Protein AF-A0A661NLD9-F1 (afdb_monomer_lite)

pLDDT: mean 73.12, std 19.16, range [24.88, 98.06]

Foldseek 3Di:
DDDDDDDDDDDDDDDDDDDDDDDDDDDDDDDDDDDDDDDDDDDDYDDDDDDDDDPDDPDPAQQQCPLPDHPVQFLDSNDSVGGGCVQQVCRLPAGPVQFLDSNDSVQGGCVQQVCSQPAGPVQFQCSVDNVRDQAQPHQAPQPDQDPNNNPPAHRLSDPSNCPPPVNPDDPQDWDDDDQQDQCVVLLADLPFWLFKFALQDRFRDDPQFGAKTAGSSPNRQIWGDPDRQATWGWDDDPRATWTFLQRHKTKDQAPSPQDLQAKKKKKFWFFWPDQFDKKFQKKFAAPPDPALLIWGKMRQDDPGGARWIWTGQGQWIWTFDHDDHRDIKIKMKIAHGDDWPAFSQNRIWMDILQATTDTDGDPPGDDPRTRDRSPRRGMMMGGDNGSGTTRMMIMGSHGDDVVSVLSVSVSCCVPPNDDHQQFDQWDAPPPDQDDDPPAQKDWARHRQFIKIKGKDDFPWDWDDDDSDPDDDAEDDPFDWDKTKTFFQFLVGKMKMKIAQCGHQQRWFAWKKWKKADQFPEDPAALRHKKKFKWFDDPNHTFFKAKDFDAWPDGDDSGMNAPTYGGPDSHYRRRMIMITGRDIGRMMMMMIGGHPSYDGRSTMDMMIMGMIGGDSVGNHD

Sequence (620 aa):
MHASLSFLFATLLSTLLLASQPGCGSSSSEPTDSGASTDSGASTDGDTPVDSGTPTDSGTDDDMDDDGVPAAMDCDDTDPAVGSNADDADCDGVPTAMDCDDADAAVGSNADDADCDGVPTAMDCDDDNPTRRGVGECPEACADTLDNDGDGATDCDDSDCTDHPACVLPSCVAPTPAPLPSATSFGLPTGGIALWLLGDRGLGLLGDDVCWWEDQSGAGNHVSQDAVSNRPIVGTKDGFDVVDASSGRLFREDALGISPDSGRTFVIVSALTSMTDRGGAIFQHRVGDSGANGLGFDHNTFDTRGERFGVYATWTDYDTDVRTTPARTIHVLRYMAYETDLDSRDAMSYRIDGAETAFFTTPGGLDPNILGRVDGINRTFVGNRAAGYLFEVIAYDRRLDDAEVLQVEGALRSRYGGVAATCPTVLDWFGYADYEAGELSDRIPVNGGSVNFSFGGATGALSGMDDTSTLVAGRSATQSLQVTVDFASNTDQINAEFDLSALPGGAVDDLTFDIFDVDVHTDGVSWQDALAVRGYLGTTLVEPSLTTTAYQTAPSPTSVQGATGDAGDATEDGTVVVTFSGRVDRVEVDYFEGAMSIADPGQHSIAIGDLTFNPAACTP

Secondary structure (DSSP, 8-state):
----------------------------------------------------------SSSS-SSSSS--TTSBS-TT-TTS-BTTTSSSSSSS-TTTBS-TT-TTS-BTTTSTTSSSS-TTT-S-TT-TTS-SSS-S---TTSSS-SS-SS--GGGSGGGTTSTTTSPPP-PPPSPPPPPPTTTTT---TTEEEEEETTSSEEEETTEEEEE--SSSS---EE---GGG--EEEEETTEEEEE-SS--EEESSSTT--TTS-EEEEEEEE-S-SSS-B-SEEEE-TT-SS--EEEEEES-TT--SSEEEEEESS-EEEEEEP-----EEEEEEE----TT--TTTTEEEEETTEE---B--TT----SSPPP-TT--EEEE--TT--EEEEEEEESSPPPHHHHHHHHHHHHHHH--S--PPPSEE-GGG-----TT-SEEEEEETTEEEEEEEE--SSEE-PPPSS----SS--SS-EEEEEEEESSTT-EEEEEEE-TTSTTSSBSS-EEEEE-----SS--S--EEEEEEEEETTEEE--EEEESS-SSPPBTTB-TT------TTSSTT-EEEE-SS-BSEEEEEEEE-TTS-SS-EEEEEEEE-EE--GGGG--

Structure (mmCIF, N/CA/C/O backbone):
data_AF-A0A661NLD9-F1
#
_entry.id   AF-A0A661NLD9-F1
#
loop_
_atom_site.group_PDB
_atom_site.id
_atom_site.type_symbol
_atom_site.label_atom_id
_atom_site.label_alt_id
_atom_site.label_comp_id
_atom_site.label_asym_id
_atom_site.label_entity_id
_atom_site.label_seq_id
_atom_site.pdbx_PDB_ins_code
_atom_site.Cartn_x
_atom_site.Cartn_y
_atom_site.Cartn_z
_atom_site.occupancy
_atom_site.B_iso_or_equiv
_atom_site.auth_seq_id
_atom_site.auth_comp_id
_atom_site.auth_asym_id
_atom_site.auth_atom_id
_atom_site.pdbx_PDB_model_num
ATOM 1 N N . MET A 1 1 ? 10.543 48.131 28.035 1.00 31.48 1 MET A N 1
ATOM 2 C CA . MET A 1 1 ? 11.842 48.235 28.733 1.00 31.48 1 MET A CA 1
ATOM 3 C C . MET A 1 1 ? 12.549 46.906 28.552 1.00 31.48 1 MET A C 1
ATOM 5 O O . MET A 1 1 ? 11.934 45.931 28.936 1.00 31.48 1 MET A O 1
ATOM 9 N N . HIS A 1 2 ? 13.739 46.926 27.927 1.00 31.11 2 HIS A N 1
ATOM 10 C CA . HIS A 1 2 ? 14.817 45.910 27.855 1.00 31.11 2 HIS A CA 1
ATOM 11 C C . HIS A 1 2 ? 14.465 44.407 27.711 1.00 31.11 2 HIS A C 1
ATOM 13 O O . HIS A 1 2 ? 13.637 43.902 28.444 1.00 31.11 2 HIS A O 1
ATOM 19 N N . ALA A 1 3 ? 15.148 43.560 26.937 1.00 35.41 3 ALA A N 1
ATOM 20 C CA . ALA A 1 3 ? 16.177 43.645 25.896 1.00 35.41 3 ALA A CA 1
ATOM 21 C C . ALA A 1 3 ? 16.510 42.188 25.473 1.00 35.41 3 ALA A C 1
ATOM 23 O O . ALA A 1 3 ? 16.587 41.344 26.358 1.00 35.41 3 ALA A O 1
ATOM 24 N N . SER A 1 4 ? 16.823 41.980 24.181 1.00 33.38 4 SER A N 1
ATOM 25 C CA . SER A 1 4 ? 17.876 41.076 23.641 1.00 33.38 4 SER A CA 1
ATOM 26 C C . SER A 1 4 ? 17.717 39.541 23.780 1.00 33.38 4 SER A C 1
ATOM 28 O O . SER A 1 4 ? 17.256 39.062 24.799 1.00 33.38 4 SER A O 1
ATOM 30 N N . LEU A 1 5 ? 18.132 38.661 22.853 1.00 29.69 5 LEU A N 1
ATOM 31 C CA . LEU A 1 5 ? 18.959 38.721 21.632 1.00 29.69 5 LEU A CA 1
ATOM 32 C C . LEU A 1 5 ? 18.758 37.384 20.860 1.00 29.69 5 LEU A C 1
ATOM 34 O O . LEU A 1 5 ? 18.682 36.357 21.530 1.00 29.69 5 LEU A O 1
ATOM 38 N N . SER A 1 6 ? 18.776 37.351 19.516 1.00 27.98 6 SER A N 1
ATOM 39 C CA . SER A 1 6 ? 19.495 36.332 18.703 1.00 27.98 6 SER A CA 1
ATOM 40 C C . SER A 1 6 ? 19.437 36.637 17.196 1.00 27.98 6 SER A C 1
ATOM 42 O O . SER A 1 6 ? 18.519 37.288 16.710 1.00 27.98 6 SER A O 1
ATOM 44 N N . PHE A 1 7 ? 20.511 36.236 16.516 1.00 30.05 7 PHE A N 1
ATOM 45 C CA . PHE A 1 7 ? 21.061 36.695 15.234 1.00 30.05 7 PHE A CA 1
ATOM 46 C C . PHE A 1 7 ? 20.621 35.847 14.015 1.00 30.05 7 PHE A C 1
ATOM 48 O O . PHE A 1 7 ? 20.456 34.646 14.171 1.00 30.05 7 PHE A O 1
ATOM 55 N N . LEU A 1 8 ? 20.544 36.517 12.844 1.00 28.34 8 LEU A N 1
ATOM 56 C CA . LEU A 1 8 ? 20.928 36.170 11.443 1.00 28.34 8 LEU A CA 1
ATOM 57 C C . LEU A 1 8 ? 20.768 34.712 10.922 1.00 28.34 8 LEU A C 1
ATOM 59 O O . LEU A 1 8 ? 21.155 33.771 11.591 1.00 28.34 8 LEU A O 1
ATOM 63 N N . PHE A 1 9 ? 20.316 34.429 9.689 1.00 26.80 9 PHE A N 1
ATOM 64 C CA . PHE A 1 9 ? 20.710 34.969 8.370 1.00 26.80 9 PHE A CA 1
ATOM 65 C C . PHE A 1 9 ? 19.581 34.737 7.335 1.00 26.80 9 PHE A C 1
ATOM 67 O O . PHE A 1 9 ? 18.897 33.719 7.399 1.00 26.80 9 PHE A O 1
ATOM 74 N N . ALA A 1 10 ? 19.427 35.633 6.352 1.00 30.27 10 ALA A N 1
ATOM 75 C CA . ALA A 1 10 ? 18.465 35.506 5.254 1.00 30.27 10 ALA A CA 1
ATOM 76 C C . ALA A 1 10 ? 19.116 35.738 3.876 1.00 30.27 10 ALA A C 1
ATOM 78 O O . ALA A 1 10 ? 19.950 36.629 3.723 1.00 30.27 10 ALA A O 1
ATOM 79 N N . THR A 1 11 ? 18.606 34.975 2.900 1.00 32.56 11 THR A N 1
ATOM 80 C CA . THR A 1 11 ? 18.443 35.247 1.453 1.00 32.56 11 THR A CA 1
ATOM 81 C C . THR A 1 11 ? 19.663 35.384 0.535 1.00 32.56 11 THR A C 1
ATOM 83 O O . THR A 1 11 ? 20.462 36.308 0.656 1.00 32.56 11 THR A O 1
ATOM 86 N N . LEU A 1 12 ? 19.676 34.547 -0.511 1.00 26.64 12 LEU A N 1
ATOM 87 C CA . LEU A 1 12 ? 20.329 34.824 -1.790 1.00 26.64 12 LEU A CA 1
ATOM 88 C C . LEU A 1 12 ? 19.386 34.434 -2.943 1.00 26.64 12 LEU A C 1
ATOM 90 O O . LEU A 1 12 ? 19.020 33.269 -3.072 1.00 26.64 12 LEU A O 1
ATOM 94 N N . LEU A 1 13 ? 19.026 35.406 -3.783 1.00 27.36 13 LEU A N 1
ATOM 95 C CA . LEU A 1 13 ? 18.663 35.195 -5.185 1.00 27.36 13 LEU A CA 1
ATOM 96 C C . LEU A 1 13 ? 19.005 36.459 -5.991 1.00 27.36 13 LEU A C 1
ATOM 98 O O . LEU A 1 13 ? 18.802 37.570 -5.500 1.00 27.36 13 LEU A O 1
ATOM 102 N N . SER A 1 14 ? 19.470 36.220 -7.223 1.00 29.33 14 SER A N 1
ATOM 103 C CA . SER A 1 14 ? 19.385 37.054 -8.437 1.00 29.33 14 SER A CA 1
ATOM 104 C C . SER A 1 14 ? 20.707 37.491 -9.092 1.00 29.33 14 SER A C 1
ATOM 106 O O . SER A 1 14 ? 21.371 38.430 -8.672 1.00 29.33 14 SER A O 1
ATOM 108 N N . THR A 1 15 ? 20.985 36.782 -10.197 1.00 31.44 15 THR A N 1
ATOM 109 C CA . THR A 1 15 ? 21.289 37.249 -11.570 1.00 31.44 15 THR A CA 1
ATOM 110 C C . THR A 1 15 ? 22.463 38.191 -11.882 1.00 31.44 15 THR A C 1
ATOM 112 O O . THR A 1 15 ? 22.449 39.364 -11.533 1.00 31.44 15 THR A O 1
ATOM 115 N N . LEU A 1 16 ? 23.321 37.647 -12.763 1.00 29.41 16 LEU A N 1
ATOM 116 C CA . LEU A 1 16 ? 23.799 38.170 -14.060 1.00 29.41 16 LEU A CA 1
ATOM 117 C C . LEU A 1 16 ? 24.666 39.444 -14.081 1.00 29.41 16 LEU A C 1
ATOM 119 O O . LEU A 1 16 ? 24.170 40.535 -13.831 1.00 29.41 16 LEU A O 1
ATOM 123 N N . LEU A 1 17 ? 25.910 39.323 -14.571 1.00 27.97 17 LEU A N 1
ATOM 124 C CA . LEU A 1 17 ? 26.520 40.345 -15.433 1.00 27.97 17 LEU A CA 1
ATOM 125 C C . LEU A 1 17 ? 27.665 39.778 -16.297 1.00 27.97 17 LEU A C 1
ATOM 127 O O . LEU A 1 17 ? 28.476 38.975 -15.842 1.00 27.97 17 LEU A O 1
ATOM 131 N N . LEU A 1 18 ? 27.681 40.231 -17.551 1.00 30.22 18 LEU A N 1
ATOM 132 C CA . LEU A 1 18 ? 28.638 39.960 -18.622 1.00 30.22 18 LEU A CA 1
ATOM 133 C C . LEU A 1 18 ? 30.004 40.659 -18.429 1.00 30.22 18 LEU A C 1
ATOM 135 O O . LEU A 1 18 ? 30.069 41.762 -17.892 1.00 30.22 18 LEU A O 1
ATOM 139 N N . ALA A 1 19 ? 31.002 40.065 -19.100 1.00 30.83 19 ALA A N 1
ATOM 140 C CA . ALA A 1 19 ? 32.062 40.680 -19.920 1.00 30.83 19 ALA A CA 1
ATOM 141 C C . ALA A 1 19 ? 33.532 40.698 -19.434 1.00 30.83 19 ALA A C 1
ATOM 143 O O . ALA A 1 19 ? 33.867 41.107 -18.330 1.00 30.83 19 ALA A O 1
ATOM 144 N N . SER A 1 20 ? 34.364 40.367 -20.438 1.00 30.33 20 SER A N 1
ATOM 145 C CA . SER A 1 20 ? 35.753 40.753 -20.751 1.00 30.33 20 SER A CA 1
ATOM 146 C C . SER A 1 20 ? 36.927 39.860 -20.301 1.00 30.33 20 SER A C 1
ATOM 148 O O . SER A 1 20 ? 37.399 39.927 -19.171 1.00 30.33 20 SER A O 1
ATOM 150 N N . GLN A 1 21 ? 37.426 39.099 -21.287 1.00 36.69 21 GLN A N 1
ATOM 151 C CA . GLN A 1 21 ? 38.803 38.607 -21.533 1.00 36.69 21 GLN A CA 1
ATOM 152 C C . GLN A 1 21 ? 39.856 39.757 -21.550 1.00 36.69 21 GLN A C 1
ATOM 154 O O . GLN A 1 21 ? 39.426 40.913 -21.521 1.00 36.69 21 GLN A O 1
ATOM 159 N N . PRO A 1 22 ? 41.185 39.537 -21.761 1.00 48.06 22 PRO A N 1
ATOM 160 C CA . PRO A 1 22 ? 41.988 38.295 -21.840 1.00 48.06 22 PRO A CA 1
ATOM 161 C C . PRO A 1 22 ? 43.303 38.348 -21.009 1.00 48.06 22 PRO A C 1
ATOM 163 O O . PRO A 1 22 ? 43.689 39.386 -20.476 1.00 48.06 22 PRO A O 1
ATOM 166 N N . GLY A 1 23 ? 44.065 37.247 -20.977 1.00 29.95 23 GLY A N 1
ATOM 167 C CA . GLY A 1 23 ? 45.476 37.293 -20.569 1.00 29.95 23 GLY A CA 1
ATOM 168 C C . GLY A 1 23 ? 46.111 35.928 -20.324 1.00 29.95 23 GLY A C 1
ATOM 169 O O . GLY A 1 23 ? 46.321 35.545 -19.178 1.00 29.95 23 GLY A O 1
ATOM 170 N N . CYS A 1 24 ? 46.423 35.200 -21.398 1.00 29.27 24 CYS A N 1
ATOM 171 C CA . CYS A 1 24 ? 47.231 33.984 -21.343 1.00 29.27 24 CYS A CA 1
ATOM 172 C C . CYS A 1 24 ? 48.722 34.366 -21.319 1.00 29.27 24 CYS A C 1
ATOM 174 O O . CYS A 1 24 ? 49.180 35.127 -22.170 1.00 29.27 24 CYS A O 1
ATOM 176 N N . GLY A 1 25 ? 49.474 33.852 -20.346 1.00 29.67 25 GLY A N 1
ATOM 177 C CA . GLY A 1 25 ? 50.919 34.036 -20.233 1.00 29.67 25 GLY A CA 1
ATOM 178 C C . GLY A 1 25 ? 51.541 32.826 -19.549 1.00 29.67 25 GLY A C 1
ATOM 179 O O . GLY A 1 25 ? 51.545 32.739 -18.325 1.00 29.67 25 GLY A O 1
ATOM 180 N N . SER A 1 26 ? 52.047 31.883 -20.340 1.00 35.25 26 SER A N 1
ATOM 181 C CA . SER A 1 26 ? 52.852 30.759 -19.864 1.00 35.25 26 SER A CA 1
ATOM 182 C C . SER A 1 26 ? 54.335 31.086 -20.018 1.00 35.25 26 SER A C 1
ATOM 184 O O . SER A 1 26 ? 54.816 31.325 -21.124 1.00 35.25 26 SER A O 1
ATOM 186 N N . SER A 1 27 ? 55.059 31.080 -18.902 1.00 31.92 27 SER A N 1
ATOM 187 C CA . SER A 1 27 ? 56.516 31.111 -18.847 1.00 31.92 27 SER A CA 1
ATOM 188 C C . SER A 1 27 ? 57.075 29.686 -18.892 1.00 31.92 27 SER A C 1
ATOM 190 O O . SER A 1 27 ? 56.727 28.842 -18.069 1.00 31.92 27 SER A O 1
ATOM 192 N N . SER A 1 28 ? 57.988 29.430 -19.828 1.00 33.72 28 SER A N 1
ATOM 193 C CA . SER A 1 28 ? 58.864 28.256 -19.838 1.00 33.72 28 SER A CA 1
ATOM 194 C C . SER A 1 28 ? 60.317 28.711 -19.722 1.00 33.72 28 SER A C 1
ATOM 196 O O . SER A 1 28 ? 60.761 29.582 -20.468 1.00 33.72 28 SER A O 1
ATOM 198 N N . SER A 1 29 ? 61.049 28.127 -18.777 1.00 34.69 29 SER A N 1
ATOM 199 C CA . SER A 1 29 ? 62.485 28.317 -18.565 1.00 34.69 29 SER A CA 1
ATOM 200 C C . SER A 1 29 ? 63.316 27.265 -19.317 1.00 34.69 29 SER A C 1
ATOM 202 O O . SER A 1 29 ? 63.028 26.076 -19.213 1.00 34.69 29 SER A O 1
ATOM 204 N N . GLU A 1 30 ? 64.338 27.770 -20.015 1.00 35.72 30 GLU A N 1
ATOM 205 C CA . GLU A 1 30 ? 65.525 27.199 -20.703 1.00 35.72 30 GLU A CA 1
ATOM 206 C C . GLU A 1 30 ? 66.282 26.025 -19.991 1.00 35.72 30 GLU A C 1
ATOM 208 O O . GLU A 1 30 ? 65.931 25.761 -18.838 1.00 35.72 30 GLU A O 1
ATOM 213 N N . PRO A 1 31 ? 67.359 25.363 -20.545 1.00 48.97 31 PRO A N 1
ATOM 214 C CA . PRO A 1 31 ? 68.312 25.876 -21.563 1.00 48.97 31 PRO A CA 1
ATOM 215 C C . PRO A 1 31 ? 69.073 24.927 -22.549 1.00 48.97 31 PRO A C 1
ATOM 217 O O . PRO A 1 31 ? 69.129 23.710 -22.401 1.00 48.97 31 PRO A O 1
ATOM 220 N N . THR A 1 32 ? 69.774 25.613 -23.478 1.00 32.53 32 THR A N 1
ATOM 221 C CA . THR A 1 32 ? 71.074 25.343 -24.167 1.00 32.53 32 THR A CA 1
ATOM 222 C C . THR A 1 32 ? 71.217 24.212 -25.196 1.00 32.53 32 THR A C 1
ATOM 224 O O . THR A 1 32 ? 71.123 23.047 -24.836 1.00 32.53 32 THR A O 1
ATOM 227 N N . ASP A 1 33 ? 71.649 24.539 -26.427 1.00 30.08 33 ASP A N 1
ATOM 228 C CA . ASP A 1 33 ? 73.070 24.492 -26.850 1.00 30.08 33 ASP A CA 1
ATOM 229 C C . ASP A 1 33 ? 73.289 25.193 -28.222 1.00 30.08 33 ASP A C 1
ATOM 231 O O . ASP A 1 33 ? 72.368 25.465 -28.983 1.00 30.08 33 ASP A O 1
ATOM 235 N N . SER A 1 34 ? 74.546 25.546 -28.443 1.00 35.62 34 SER A N 1
ATOM 236 C CA . SER A 1 34 ? 75.220 26.497 -29.316 1.00 35.62 34 SER A CA 1
ATOM 237 C C . SER A 1 34 ? 75.451 26.093 -30.784 1.00 35.62 34 SER A C 1
ATOM 239 O O . SER A 1 34 ? 75.544 24.920 -31.131 1.00 35.62 34 SER A O 1
ATOM 241 N N . GLY A 1 35 ? 75.665 27.100 -31.647 1.00 32.81 35 GLY A N 1
ATOM 242 C CA . GLY A 1 35 ? 76.241 26.909 -32.987 1.00 32.81 35 GLY A CA 1
ATOM 243 C C . GLY A 1 35 ? 76.195 28.155 -33.880 1.00 32.81 35 GLY A C 1
ATOM 244 O O . GLY A 1 35 ? 75.193 28.422 -34.528 1.00 32.81 35 GLY A O 1
ATOM 245 N N . ALA A 1 36 ? 77.290 28.918 -33.914 1.00 36.34 36 ALA A N 1
ATOM 246 C CA . ALA A 1 36 ? 77.496 30.100 -34.758 1.00 36.34 36 ALA A CA 1
ATOM 247 C C . ALA A 1 36 ? 78.122 29.756 -36.126 1.00 36.34 36 ALA A C 1
ATOM 249 O O . ALA A 1 36 ? 78.853 28.772 -36.197 1.00 36.34 36 ALA A O 1
ATOM 250 N N . SER A 1 37 ? 77.913 30.612 -37.148 1.00 39.25 37 SER A N 1
ATOM 251 C CA . SER A 1 37 ? 78.841 30.945 -38.270 1.00 39.25 37 SER A CA 1
ATOM 252 C C . SER A 1 37 ? 78.054 31.500 -39.479 1.00 39.25 37 SER A C 1
ATOM 254 O O . SER A 1 37 ? 77.406 30.734 -40.180 1.00 39.25 37 SER A O 1
ATOM 256 N N . THR A 1 38 ? 77.911 32.822 -39.647 1.00 35.06 38 THR A N 1
ATOM 257 C CA . THR A 1 38 ? 78.646 33.691 -40.610 1.00 35.06 38 THR A CA 1
ATOM 258 C C . THR A 1 38 ? 78.627 33.250 -42.080 1.00 35.06 38 THR A C 1
ATOM 260 O O . THR A 1 38 ? 79.280 32.265 -42.401 1.00 35.06 38 THR A O 1
ATOM 263 N N . ASP A 1 39 ? 78.036 34.059 -42.973 1.00 32.19 39 ASP A N 1
ATOM 264 C CA . ASP A 1 39 ? 78.790 34.767 -44.027 1.00 32.19 39 ASP A CA 1
ATOM 265 C C . ASP A 1 39 ? 77.975 35.936 -44.627 1.00 32.19 39 ASP A C 1
ATOM 267 O O . ASP A 1 39 ? 76.761 36.032 -44.474 1.00 32.19 39 ASP A O 1
ATOM 271 N N . SER A 1 40 ? 78.704 36.857 -45.238 1.00 38.34 40 SER A N 1
ATOM 272 C CA . SER A 1 40 ? 78.467 38.276 -45.460 1.00 38.34 40 SER A CA 1
ATOM 273 C C . SER A 1 40 ? 78.189 38.560 -46.937 1.00 38.34 40 SER A C 1
ATOM 275 O O . SER A 1 40 ? 78.660 37.825 -47.800 1.00 38.34 40 SER A O 1
ATOM 277 N N . GLY A 1 41 ? 77.552 39.692 -47.259 1.00 34.31 41 GLY A N 1
ATOM 278 C CA . GLY A 1 41 ? 77.562 40.180 -48.644 1.00 34.31 41 GLY A CA 1
ATOM 279 C C . GLY A 1 41 ? 76.538 41.251 -48.998 1.00 34.31 41 GLY A C 1
ATOM 280 O O . GLY A 1 41 ? 75.684 41.015 -49.840 1.00 34.31 41 GLY A O 1
ATOM 281 N N . ALA A 1 42 ? 76.630 42.426 -48.376 1.00 36.94 42 ALA A N 1
ATOM 282 C CA . ALA A 1 42 ? 75.941 43.639 -48.821 1.00 36.94 42 ALA A CA 1
ATOM 283 C C . ALA A 1 42 ? 76.705 44.337 -49.965 1.00 36.94 42 ALA A C 1
ATOM 285 O O . ALA A 1 42 ? 77.930 44.209 -50.006 1.00 36.94 42 ALA A O 1
ATOM 286 N N . SER A 1 43 ? 75.982 45.117 -50.795 1.00 42.28 43 SER A N 1
ATOM 287 C CA . SER A 1 43 ? 76.395 46.316 -51.583 1.00 42.28 43 SER A CA 1
ATOM 288 C C . SER A 1 43 ? 75.742 46.283 -52.982 1.00 42.28 43 SER A C 1
ATOM 290 O O . SER A 1 43 ? 75.909 45.291 -53.678 1.00 42.28 43 SER A O 1
ATOM 292 N N . THR A 1 44 ? 75.027 47.284 -53.512 1.00 37.22 44 THR A N 1
ATOM 293 C CA . THR A 1 44 ? 74.831 48.707 -53.149 1.00 37.22 44 THR A CA 1
ATOM 294 C C . THR A 1 44 ? 73.755 49.330 -54.056 1.00 37.22 44 THR A C 1
ATOM 296 O O . THR A 1 44 ? 73.752 49.027 -55.245 1.00 37.22 44 THR A O 1
ATOM 299 N N . ASP A 1 45 ? 72.966 50.231 -53.457 1.00 40.84 45 ASP A N 1
ATOM 300 C CA . ASP A 1 45 ? 72.490 51.557 -53.911 1.00 40.84 45 ASP A CA 1
ATOM 301 C C . ASP A 1 45 ? 71.802 51.711 -55.288 1.00 40.84 45 ASP A C 1
ATOM 303 O O . ASP A 1 45 ? 72.294 51.254 -56.308 1.00 40.84 45 ASP A O 1
ATOM 307 N N . GLY A 1 46 ? 70.705 52.455 -55.441 1.00 38.81 46 GLY A N 1
ATOM 308 C CA . GLY A 1 46 ? 70.056 53.395 -54.536 1.00 38.81 46 GLY A CA 1
ATOM 309 C C . GLY A 1 46 ? 69.112 54.337 -55.303 1.00 38.81 46 GLY A C 1
ATOM 310 O O . GLY A 1 46 ? 69.194 54.466 -56.522 1.00 38.81 46 GLY A O 1
ATOM 311 N N . ASP A 1 47 ? 68.287 55.014 -54.507 1.00 50.06 47 ASP A N 1
ATOM 312 C CA . ASP A 1 47 ? 67.431 56.176 -54.771 1.00 50.06 47 ASP A CA 1
ATOM 313 C C . ASP A 1 47 ? 66.012 56.008 -55.361 1.00 50.06 47 ASP A C 1
ATOM 315 O O . ASP A 1 47 ? 65.739 55.350 -56.355 1.00 50.06 47 ASP A O 1
ATOM 319 N N . THR A 1 48 ? 65.115 56.667 -54.625 1.00 51.25 48 THR A N 1
ATOM 320 C CA . THR A 1 48 ? 63.643 56.637 -54.504 1.00 51.25 48 THR A CA 1
ATOM 321 C C . THR A 1 48 ? 63.035 57.864 -55.249 1.00 51.25 48 THR A C 1
ATOM 323 O O . THR A 1 48 ? 63.825 58.546 -55.908 1.00 51.25 48 THR A O 1
ATOM 326 N N . PRO A 1 49 ? 61.737 58.286 -55.148 1.00 64.50 49 PRO A N 1
ATOM 327 C CA . PRO A 1 49 ? 60.603 57.792 -54.336 1.00 64.50 49 PRO A CA 1
ATOM 328 C C . PRO A 1 49 ? 59.171 57.886 -54.974 1.00 64.50 49 PRO A C 1
ATOM 330 O O . PRO A 1 49 ? 58.966 58.535 -55.991 1.00 64.50 49 PRO A O 1
ATOM 333 N N . VAL A 1 50 ? 58.176 57.359 -54.235 1.00 44.72 50 VAL A N 1
ATOM 334 C CA . VAL A 1 50 ? 56.706 57.623 -54.271 1.00 44.72 50 VAL A CA 1
ATOM 335 C C . VAL A 1 50 ? 55.905 57.069 -55.466 1.00 44.72 50 VAL A C 1
ATOM 337 O O . VAL A 1 50 ? 56.000 57.619 -56.552 1.00 44.72 50 VAL A O 1
ATOM 340 N N . ASP A 1 51 ? 55.017 56.090 -55.239 1.00 41.41 51 ASP A N 1
ATOM 341 C CA . ASP A 1 51 ? 53.563 56.337 -55.323 1.00 41.41 51 ASP A CA 1
ATOM 342 C C . ASP A 1 51 ? 52.735 55.238 -54.644 1.00 41.41 51 ASP A C 1
ATOM 344 O O . ASP A 1 51 ? 53.036 54.050 -54.697 1.00 41.41 51 ASP A O 1
ATOM 348 N N . SER A 1 52 ? 51.706 55.702 -53.957 1.00 54.16 52 SER A N 1
ATOM 349 C CA . SER A 1 52 ? 50.598 54.970 -53.375 1.00 54.16 52 SER A CA 1
ATOM 350 C C . SER A 1 52 ? 49.459 54.929 -54.393 1.00 54.16 52 SER A C 1
ATOM 352 O O . SER A 1 52 ? 48.851 55.961 -54.654 1.00 54.16 52 SER A O 1
ATOM 354 N N . GLY A 1 53 ? 49.131 53.747 -54.898 1.00 39.75 53 GLY A N 1
ATOM 355 C CA . GLY A 1 53 ? 47.932 53.461 -55.690 1.00 39.75 53 GLY A CA 1
ATOM 356 C C . GLY A 1 53 ? 47.880 51.952 -55.902 1.00 39.75 53 GLY A C 1
ATOM 357 O O . GLY A 1 53 ? 48.917 51.356 -56.156 1.00 39.75 53 GLY A O 1
ATOM 358 N N . THR A 1 54 ? 46.793 51.255 -55.557 1.00 50.34 54 THR A N 1
ATOM 359 C CA . THR A 1 54 ? 45.712 50.930 -56.511 1.00 50.34 54 THR A CA 1
ATOM 360 C C . THR A 1 54 ? 46.281 50.471 -57.854 1.00 50.34 54 THR A C 1
ATOM 362 O O . THR A 1 54 ? 46.939 51.305 -58.482 1.00 50.34 54 THR A O 1
ATOM 365 N N . PRO A 1 55 ? 46.025 49.230 -58.314 1.00 53.81 55 PRO A N 1
ATOM 366 C CA . PRO A 1 55 ? 46.350 48.872 -59.685 1.00 53.81 55 PRO A CA 1
ATOM 367 C C . PRO A 1 55 ? 45.510 49.790 -60.572 1.00 53.81 55 PRO A C 1
ATOM 369 O O . PRO A 1 55 ? 44.285 49.722 -60.634 1.00 53.81 55 PRO A O 1
ATOM 372 N N . THR A 1 56 ? 46.161 50.812 -61.112 1.00 52.25 56 THR A N 1
ATOM 373 C CA . THR A 1 56 ? 45.639 51.544 -62.249 1.00 52.25 56 THR A CA 1
ATOM 374 C C . THR A 1 56 ? 46.270 50.881 -63.447 1.00 52.25 56 THR A C 1
ATOM 376 O O . THR A 1 56 ? 47.424 51.189 -63.763 1.00 52.25 56 THR A O 1
ATOM 379 N N . ASP A 1 57 ? 45.487 49.982 -64.042 1.00 64.31 57 ASP A N 1
ATOM 380 C CA . ASP A 1 57 ? 45.393 49.713 -65.474 1.00 64.31 57 ASP A CA 1
ATOM 381 C C . ASP A 1 57 ? 46.205 50.742 -66.277 1.00 64.31 57 ASP A C 1
ATOM 383 O O . ASP A 1 57 ? 45.870 51.935 -66.373 1.00 64.31 57 ASP A O 1
ATOM 387 N N . SER A 1 58 ? 47.353 50.284 -66.771 1.00 56.97 58 SER A N 1
ATOM 388 C CA . SER A 1 58 ? 48.207 51.061 -67.669 1.00 56.97 58 SER A CA 1
ATOM 389 C C . SER A 1 58 ? 48.680 50.258 -68.875 1.00 56.97 58 SER A C 1
ATOM 391 O O . SER A 1 58 ? 49.630 50.661 -69.559 1.00 56.97 58 SER A O 1
ATOM 393 N N . GLY A 1 59 ? 47.980 49.173 -69.188 1.00 56.47 59 GLY A N 1
ATOM 394 C CA . GLY A 1 59 ? 48.244 48.346 -70.341 1.00 56.47 59 GLY A CA 1
ATOM 395 C C . GLY A 1 59 ? 47.007 48.238 -71.214 1.00 56.47 59 GLY A C 1
ATOM 396 O O . GLY A 1 59 ? 45.870 48.245 -70.786 1.00 56.47 59 GLY A O 1
ATOM 397 N N . THR A 1 60 ? 47.225 48.158 -72.515 1.00 57.81 60 THR A N 1
ATOM 398 C CA . THR A 1 60 ? 46.262 47.501 -73.401 1.00 57.81 60 THR A CA 1
ATOM 399 C C . THR A 1 60 ? 46.438 45.980 -73.303 1.00 57.81 60 THR A C 1
ATOM 401 O O . THR A 1 60 ? 46.409 45.313 -74.339 1.00 57.81 60 THR A O 1
ATOM 404 N N . ASP A 1 61 ? 46.804 45.462 -72.130 1.00 64.81 61 ASP A N 1
ATOM 405 C CA . ASP A 1 61 ? 46.713 44.047 -71.814 1.00 64.81 61 ASP A CA 1
ATOM 406 C C . ASP A 1 61 ? 45.271 43.764 -71.401 1.00 64.81 61 ASP A C 1
ATOM 408 O O . ASP A 1 61 ? 44.585 44.584 -70.801 1.00 64.81 61 ASP A O 1
ATOM 412 N N . ASP A 1 62 ? 44.758 42.641 -71.879 1.00 80.12 62 ASP A N 1
ATOM 413 C CA . ASP A 1 62 ? 43.410 42.195 -71.567 1.00 80.12 62 ASP A CA 1
ATOM 414 C C . ASP A 1 62 ? 43.424 41.540 -70.167 1.00 80.12 62 ASP A C 1
ATOM 416 O O . ASP A 1 62 ? 43.020 40.399 -70.103 1.00 80.12 62 ASP A O 1
ATOM 420 N N . ASP A 1 63 ? 43.967 42.161 -69.113 1.00 84.62 63 ASP A N 1
ATOM 421 C CA . ASP A 1 63 ? 44.146 41.618 -67.738 1.00 84.62 63 ASP A CA 1
ATOM 422 C C . ASP A 1 63 ? 43.899 42.773 -66.745 1.00 84.62 63 ASP A C 1
ATOM 424 O O . ASP A 1 63 ? 44.666 43.738 -66.722 1.00 84.62 63 ASP A O 1
ATOM 428 N N . MET A 1 64 ? 42.755 42.777 -66.046 1.00 86.00 64 MET A N 1
ATOM 429 C CA . MET A 1 64 ? 42.292 43.957 -65.293 1.00 86.00 64 MET A CA 1
ATOM 430 C C . MET A 1 64 ? 42.782 44.028 -63.842 1.00 86.00 64 MET A C 1
ATOM 432 O O . MET A 1 64 ? 42.699 45.110 -63.240 1.00 86.00 64 MET A O 1
ATOM 436 N N . ASP A 1 65 ? 43.291 42.938 -63.276 1.00 86.44 65 ASP A N 1
ATOM 437 C CA . ASP A 1 65 ? 43.768 42.891 -61.893 1.00 86.44 65 ASP A CA 1
ATOM 438 C C . ASP A 1 65 ? 45.271 42.584 -61.735 1.00 86.44 65 ASP A C 1
ATOM 440 O O . ASP A 1 65 ? 45.789 42.629 -60.610 1.00 86.44 65 ASP A O 1
ATOM 444 N N . ASP A 1 66 ? 45.988 42.458 -62.860 1.00 86.94 66 ASP A N 1
ATOM 445 C CA . ASP A 1 66 ? 47.439 42.285 -62.981 1.00 86.94 66 ASP A CA 1
ATOM 446 C C . ASP A 1 66 ? 47.961 40.963 -62.359 1.00 86.94 66 ASP A C 1
ATOM 448 O O . ASP A 1 66 ? 49.119 40.900 -61.908 1.00 86.94 66 ASP A O 1
ATOM 452 N N . ASP A 1 67 ? 47.153 39.896 -62.317 1.00 86.50 67 ASP A N 1
ATOM 453 C CA . ASP A 1 67 ? 47.574 38.576 -61.815 1.00 86.50 67 ASP A CA 1
ATOM 454 C C . ASP A 1 67 ? 48.347 37.733 -62.862 1.00 86.50 67 ASP A C 1
ATOM 456 O O . ASP A 1 67 ? 49.085 36.795 -62.519 1.00 86.50 67 ASP A O 1
ATOM 460 N N . GLY A 1 68 ? 48.288 38.141 -64.137 1.00 85.62 68 GLY A N 1
ATOM 461 C CA . GLY A 1 68 ? 48.930 37.485 -65.272 1.00 85.62 68 GLY A CA 1
ATOM 462 C C . GLY A 1 68 ? 48.011 36.579 -66.100 1.00 85.62 68 GLY A C 1
ATOM 463 O O . GLY A 1 68 ? 48.512 35.922 -67.029 1.00 85.62 68 GLY A O 1
ATOM 464 N N . VAL A 1 69 ? 46.713 36.531 -65.800 1.00 86.94 69 VAL A N 1
ATOM 465 C CA . VAL A 1 69 ? 45.663 35.837 -66.545 1.00 86.94 69 VAL A CA 1
ATOM 466 C C . VAL A 1 69 ? 44.886 36.853 -67.389 1.00 86.94 69 VAL A C 1
ATOM 468 O O . VAL A 1 69 ? 44.375 37.842 -66.891 1.00 86.94 69 VAL A O 1
ATOM 471 N N . PRO A 1 70 ? 44.748 36.642 -68.710 1.00 88.56 70 PRO A N 1
ATOM 472 C CA . PRO A 1 70 ? 43.902 37.523 -69.500 1.00 88.56 70 PRO A CA 1
ATOM 473 C C . PRO A 1 70 ? 42.423 37.366 -69.111 1.00 88.56 70 PRO A C 1
ATOM 475 O O . PRO A 1 70 ? 41.941 36.241 -69.122 1.00 88.56 70 PRO A O 1
ATOM 478 N N . ALA A 1 71 ? 41.682 38.461 -68.970 1.00 86.06 71 ALA A N 1
ATOM 479 C CA . ALA A 1 71 ? 40.243 38.642 -68.758 1.00 86.06 71 ALA A CA 1
ATOM 480 C C . ALA A 1 71 ? 39.310 37.616 -69.422 1.00 86.06 71 ALA A C 1
ATOM 482 O O . ALA A 1 71 ? 38.227 37.313 -68.935 1.00 86.06 71 ALA A O 1
ATOM 483 N N . ALA A 1 72 ? 39.677 37.090 -70.595 1.00 86.06 72 ALA A N 1
ATOM 484 C CA . ALA A 1 72 ? 38.888 36.068 -71.292 1.00 86.06 72 ALA A CA 1
ATOM 485 C C . ALA A 1 72 ? 39.038 34.650 -70.703 1.00 86.06 72 ALA A C 1
ATOM 487 O O . ALA A 1 72 ? 38.287 33.745 -71.072 1.00 86.06 72 ALA A O 1
ATOM 488 N N . MET A 1 73 ? 40.055 34.451 -69.877 1.00 87.00 73 MET A N 1
ATOM 489 C CA . MET A 1 73 ? 40.413 33.223 -69.180 1.00 87.00 73 MET A CA 1
ATOM 490 C C . MET A 1 73 ? 40.408 33.418 -67.664 1.00 87.00 73 MET A C 1
ATOM 492 O O . MET A 1 73 ? 40.771 32.488 -66.965 1.00 87.00 73 MET A O 1
ATOM 496 N N . ASP A 1 74 ? 40.008 34.582 -67.166 1.00 88.00 74 ASP A N 1
ATOM 497 C CA . ASP A 1 74 ? 39.946 34.883 -65.742 1.00 88.00 74 ASP A CA 1
ATOM 498 C C . ASP A 1 74 ? 38.559 34.541 -65.180 1.00 88.00 74 ASP A C 1
ATOM 500 O O . ASP A 1 74 ? 37.534 34.852 -65.800 1.00 88.00 74 ASP A O 1
ATOM 504 N N . CYS A 1 75 ? 38.534 33.861 -64.036 1.00 91.31 75 CYS A N 1
ATOM 505 C CA . CYS A 1 75 ? 37.309 33.551 -63.318 1.00 91.31 75 CYS A CA 1
ATOM 506 C C . CYS A 1 75 ? 36.713 34.771 -62.593 1.00 91.31 75 CYS A C 1
ATOM 508 O O . CYS A 1 75 ? 35.487 34.878 -62.501 1.00 91.31 75 CYS A O 1
ATOM 510 N N . ASP A 1 76 ? 37.539 35.725 -62.157 1.00 88.81 76 ASP A N 1
ATOM 511 C CA . ASP A 1 76 ? 37.124 37.056 -61.709 1.00 88.81 76 ASP A CA 1
ATOM 512 C C . ASP A 1 76 ? 38.223 38.073 -62.036 1.00 88.81 76 ASP A C 1
ATOM 514 O O . ASP A 1 76 ? 39.060 38.364 -61.194 1.00 88.81 76 ASP A O 1
ATOM 518 N N . ASP A 1 77 ? 38.117 38.691 -63.219 1.00 86.00 77 ASP A N 1
ATOM 519 C CA . ASP A 1 77 ? 38.992 39.754 -63.768 1.00 86.00 77 ASP A CA 1
ATOM 520 C C . ASP A 1 77 ? 39.037 41.038 -62.903 1.00 86.00 77 ASP A C 1
ATOM 522 O O . ASP A 1 77 ? 39.365 42.130 -63.357 1.00 86.00 77 ASP A O 1
ATOM 526 N N . THR A 1 78 ? 38.583 40.987 -61.655 1.00 89.75 78 THR A N 1
ATOM 527 C CA . THR A 1 78 ? 38.679 42.080 -60.691 1.00 89.75 78 THR A CA 1
ATOM 528 C C . THR A 1 78 ? 39.291 41.664 -59.354 1.00 89.75 78 THR A C 1
ATOM 530 O O . THR A 1 78 ? 39.471 42.540 -58.492 1.00 89.75 78 THR A O 1
ATOM 533 N N . ASP A 1 79 ? 39.610 40.382 -59.163 1.00 87.81 79 ASP A N 1
ATOM 534 C CA . ASP A 1 79 ? 40.194 39.830 -57.946 1.00 87.81 79 ASP A CA 1
ATOM 535 C C . ASP A 1 79 ? 41.421 38.950 -58.261 1.00 87.81 79 ASP A C 1
ATOM 537 O O . ASP A 1 79 ? 41.264 37.759 -58.523 1.00 87.81 79 ASP A O 1
ATOM 541 N N . PRO A 1 80 ? 42.656 39.457 -58.053 1.00 88.75 80 PRO A N 1
ATOM 542 C CA . PRO A 1 80 ? 43.890 38.768 -58.453 1.00 88.75 80 PRO A CA 1
ATOM 543 C C . PRO A 1 80 ? 44.217 37.537 -57.585 1.00 88.75 80 PRO A C 1
ATOM 545 O O . PRO A 1 80 ? 45.336 37.015 -57.590 1.00 88.75 80 PRO A O 1
ATOM 548 N N . ALA A 1 81 ? 43.290 37.138 -56.709 1.00 88.56 81 ALA A N 1
ATOM 549 C CA . ALA A 1 81 ? 43.332 35.903 -55.940 1.00 88.56 81 ALA A CA 1
ATOM 550 C C . ALA A 1 81 ? 42.507 34.770 -56.575 1.00 88.56 81 ALA A C 1
ATOM 552 O O . ALA A 1 81 ? 42.662 33.620 -56.151 1.00 88.56 81 ALA A O 1
ATOM 553 N N . VAL A 1 82 ? 41.639 35.082 -57.537 1.00 86.31 82 VAL A N 1
ATOM 554 C CA . VAL A 1 82 ? 40.804 34.136 -58.276 1.00 86.31 82 VAL A CA 1
ATOM 555 C C . VAL A 1 82 ? 41.533 33.815 -59.579 1.00 86.31 82 VAL A C 1
ATOM 557 O O . VAL A 1 82 ? 41.850 34.701 -60.350 1.00 86.31 82 VAL A O 1
ATOM 560 N N . GLY A 1 83 ? 41.903 32.549 -59.773 1.00 83.75 83 GLY A N 1
ATOM 561 C CA . GLY A 1 83 ? 42.784 32.156 -60.875 1.00 83.75 83 GLY A CA 1
ATOM 562 C C . GLY A 1 83 ? 42.074 32.013 -62.223 1.00 83.75 83 GLY A C 1
ATOM 563 O O . GLY A 1 83 ? 40.907 32.345 -62.401 1.00 83.75 83 GLY A O 1
ATOM 564 N N . SER A 1 84 ? 42.784 31.437 -63.194 1.00 89.00 84 SER A N 1
ATOM 565 C CA . SER A 1 84 ? 42.231 31.236 -64.534 1.00 89.00 84 SER A CA 1
ATOM 566 C C . SER A 1 84 ? 41.234 30.081 -64.627 1.00 89.00 84 SER A C 1
ATOM 568 O O . SER A 1 84 ? 41.433 29.031 -64.014 1.00 89.00 84 SER A O 1
ATOM 570 N N . ASN A 1 85 ? 40.307 30.184 -65.576 1.00 87.69 85 ASN A N 1
ATOM 571 C CA . ASN A 1 85 ? 39.418 29.105 -65.994 1.00 87.69 85 ASN A CA 1
ATOM 572 C C . ASN A 1 85 ? 40.121 27.881 -66.608 1.00 87.69 85 ASN A C 1
ATOM 574 O O . ASN A 1 85 ? 39.487 26.895 -66.975 1.00 87.69 85 ASN A O 1
ATOM 578 N N . ALA A 1 86 ? 41.443 27.943 -66.785 1.00 86.25 86 ALA A N 1
ATOM 579 C CA . ALA A 1 86 ? 42.236 26.788 -67.177 1.00 86.25 86 ALA A CA 1
ATOM 580 C C . ALA A 1 86 ? 42.512 25.841 -65.998 1.00 86.25 86 ALA A C 1
ATOM 582 O O . ALA A 1 86 ? 42.805 24.669 -66.241 1.00 86.25 86 ALA A O 1
ATOM 583 N N . ASP A 1 87 ? 42.442 26.353 -64.765 1.00 86.62 87 ASP A N 1
ATOM 584 C CA . ASP A 1 87 ? 42.694 25.608 -63.530 1.00 86.62 87 ASP A CA 1
ATOM 585 C C . ASP A 1 87 ? 41.419 25.406 -62.679 1.00 86.62 87 ASP A C 1
ATOM 587 O O . ASP A 1 87 ? 41.450 24.571 -61.775 1.00 86.62 87 ASP A O 1
ATOM 591 N N . ASP A 1 88 ? 40.330 26.126 -62.976 1.00 90.12 88 ASP A N 1
ATOM 592 C CA . ASP A 1 88 ? 38.991 26.060 -62.356 1.00 90.12 88 ASP A CA 1
ATOM 593 C C . ASP A 1 88 ? 37.937 26.327 -63.454 1.00 90.12 88 ASP A C 1
ATOM 595 O O . ASP A 1 88 ? 37.714 27.464 -63.857 1.00 90.12 88 ASP A O 1
ATOM 599 N N . ALA A 1 89 ? 37.397 25.274 -64.069 1.00 92.31 89 ALA A N 1
ATOM 600 C CA . ALA A 1 89 ? 36.816 25.362 -65.413 1.00 92.31 89 ALA A CA 1
ATOM 601 C C . ALA A 1 89 ? 35.455 26.078 -65.470 1.00 92.31 89 ALA A C 1
ATOM 603 O O . ALA A 1 89 ? 35.105 26.650 -66.514 1.00 92.31 89 ALA A O 1
ATOM 604 N N . ASP A 1 90 ? 34.724 26.091 -64.361 1.00 90.75 90 ASP A N 1
ATOM 605 C CA . ASP A 1 90 ? 33.434 26.756 -64.208 1.00 90.75 90 ASP A CA 1
ATOM 606 C C . ASP A 1 90 ? 33.444 27.912 -63.190 1.00 90.75 90 ASP A C 1
ATOM 608 O O . ASP A 1 90 ? 32.447 28.641 -63.102 1.00 90.75 90 ASP A O 1
ATOM 612 N N . CYS A 1 91 ? 34.593 28.159 -62.550 1.00 91.88 91 CYS A N 1
ATOM 613 C CA . CYS A 1 91 ? 34.876 29.289 -61.675 1.00 91.88 91 CYS A CA 1
ATOM 614 C C . CYS A 1 91 ? 34.114 29.263 -60.342 1.00 91.88 91 CYS A C 1
ATOM 616 O O . CYS A 1 91 ? 33.634 30.307 -59.878 1.00 91.88 91 CYS A O 1
ATOM 618 N N . ASP A 1 92 ? 33.992 28.090 -59.720 1.00 90.38 92 ASP A N 1
ATOM 619 C CA . ASP A 1 92 ? 33.312 27.906 -58.432 1.00 90.38 92 ASP A CA 1
ATOM 620 C C . ASP A 1 92 ? 34.262 27.881 -57.212 1.00 90.38 92 ASP A C 1
ATOM 622 O O . ASP A 1 92 ? 33.817 27.958 -56.058 1.00 90.38 92 ASP A O 1
ATOM 626 N N . GLY A 1 93 ? 35.577 27.868 -57.458 1.00 87.75 93 GLY A N 1
ATOM 627 C CA . GLY A 1 93 ? 36.633 27.785 -56.451 1.00 87.75 93 GLY A CA 1
ATOM 628 C C . GLY A 1 93 ? 37.190 26.374 -56.229 1.00 87.75 93 GLY A C 1
ATOM 629 O O . GLY A 1 93 ? 38.092 26.209 -55.392 1.00 87.75 93 GLY A O 1
ATOM 630 N N . VAL A 1 94 ? 36.693 25.365 -56.946 1.00 89.81 94 VAL A N 1
ATOM 631 C CA . VAL A 1 94 ? 37.210 23.998 -56.976 1.00 89.81 94 VAL A CA 1
ATOM 632 C C . VAL A 1 94 ? 38.128 23.835 -58.192 1.00 89.81 94 VAL A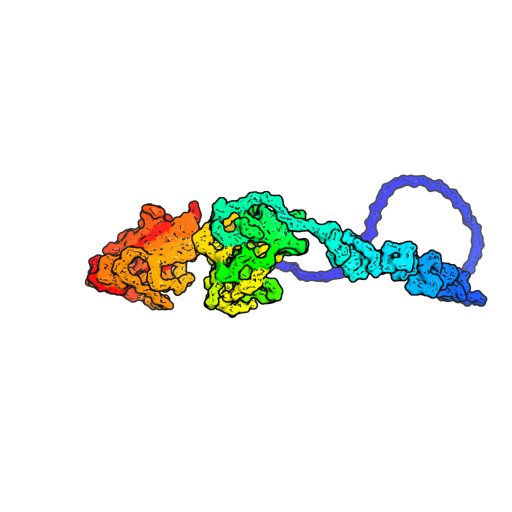 C 1
ATOM 634 O O . VAL A 1 94 ? 37.725 24.027 -59.331 1.00 89.81 94 VAL A O 1
ATOM 637 N N . PRO A 1 95 ? 39.401 23.444 -58.002 1.00 90.69 95 PRO A N 1
ATOM 638 C CA . PRO A 1 95 ? 40.278 23.196 -59.137 1.00 90.69 95 PRO A CA 1
ATOM 639 C C . PRO A 1 95 ? 39.725 22.092 -60.044 1.00 90.69 95 PRO A C 1
ATOM 641 O O . PRO A 1 95 ? 39.359 21.038 -59.528 1.00 90.69 95 PRO A O 1
ATOM 644 N N . THR A 1 96 ? 39.834 22.246 -61.366 1.00 89.06 96 THR A N 1
ATOM 645 C CA . THR A 1 96 ? 39.356 21.306 -62.409 1.00 89.06 96 THR A CA 1
ATOM 646 C C . THR A 1 96 ? 39.710 19.835 -62.135 1.00 89.06 96 THR A C 1
ATOM 648 O O . THR A 1 96 ? 39.020 18.894 -62.503 1.00 89.06 96 THR A O 1
ATOM 651 N N . ALA A 1 97 ? 40.842 19.580 -61.473 1.00 89.94 97 ALA A N 1
ATOM 652 C CA . ALA A 1 97 ? 41.273 18.219 -61.141 1.00 89.94 97 ALA A CA 1
ATOM 653 C C . ALA A 1 97 ? 40.472 17.548 -60.004 1.00 89.94 97 ALA A C 1
ATOM 655 O O . ALA A 1 97 ? 40.591 16.335 -59.813 1.00 89.94 97 ALA A O 1
ATOM 656 N N . MET A 1 98 ? 39.755 18.333 -59.207 1.00 88.88 98 MET A N 1
ATOM 657 C CA . MET A 1 98 ? 38.937 17.903 -58.074 1.00 88.88 98 MET A CA 1
ATOM 658 C C . MET A 1 98 ? 37.456 18.206 -58.287 1.00 88.88 98 MET A C 1
ATOM 660 O O . MET A 1 98 ? 36.659 17.796 -57.458 1.00 88.88 98 MET A O 1
ATOM 664 N N . ASP A 1 99 ? 37.095 18.898 -59.359 1.00 89.06 99 ASP A N 1
ATOM 665 C CA . ASP A 1 99 ? 35.724 19.253 -59.690 1.00 89.06 99 ASP A CA 1
ATOM 666 C C . ASP A 1 99 ? 34.952 18.032 -60.222 1.00 89.06 99 ASP A C 1
ATOM 668 O O . ASP A 1 99 ? 35.478 17.218 -60.993 1.00 89.06 99 ASP A O 1
ATOM 672 N N . CYS A 1 100 ? 33.721 17.869 -59.748 1.00 91.38 100 CYS A N 1
ATOM 673 C CA . CYS A 1 100 ? 32.824 16.814 -60.188 1.00 91.38 100 CYS A CA 1
ATOM 674 C C . CYS A 1 100 ? 32.122 17.127 -61.518 1.00 91.38 100 CYS A C 1
ATOM 676 O O . CYS A 1 100 ? 31.785 16.190 -62.252 1.00 91.38 100 CYS A O 1
ATOM 678 N N . ASP A 1 101 ? 31.937 18.401 -61.869 1.00 88.88 101 ASP A N 1
ATOM 679 C CA . ASP A 1 101 ? 31.482 18.832 -63.190 1.00 88.88 101 ASP A CA 1
ATOM 680 C C . ASP A 1 101 ? 32.082 20.196 -63.549 1.00 88.88 101 ASP A C 1
ATOM 682 O O . ASP A 1 101 ? 31.440 21.213 -63.339 1.00 88.88 101 ASP A O 1
ATOM 686 N N . ASP A 1 102 ? 33.232 20.174 -64.237 1.00 90.62 102 ASP A N 1
ATOM 687 C CA . ASP A 1 102 ? 33.976 21.318 -64.816 1.00 90.62 102 ASP A CA 1
ATOM 688 C C . ASP A 1 102 ? 33.150 22.330 -65.660 1.00 90.62 102 ASP A C 1
ATOM 690 O O . ASP A 1 102 ? 33.700 23.234 -66.300 1.00 90.62 102 ASP A O 1
ATOM 694 N N . ALA A 1 103 ? 31.845 22.126 -65.818 1.00 91.56 103 ALA A N 1
ATOM 695 C CA . ALA A 1 103 ? 30.937 22.994 -66.550 1.00 91.56 103 ALA A CA 1
ATOM 696 C C . ALA A 1 103 ? 29.757 23.525 -65.711 1.00 91.56 103 ALA A C 1
ATOM 698 O O . ALA A 1 103 ? 28.942 24.272 -66.275 1.00 91.56 103 ALA A O 1
ATOM 699 N N . ASP A 1 104 ? 29.623 23.154 -64.433 1.00 88.81 104 ASP A N 1
ATOM 700 C CA . ASP A 1 104 ? 28.497 23.520 -63.570 1.00 88.81 104 ASP A CA 1
ATOM 701 C C . ASP A 1 104 ? 28.939 23.889 -62.147 1.00 88.81 104 ASP A C 1
ATOM 703 O O . ASP A 1 104 ? 28.917 23.055 -61.248 1.00 88.81 104 ASP A O 1
ATOM 707 N N . ALA A 1 105 ? 29.143 25.195 -61.926 1.00 89.81 105 ALA A N 1
ATOM 708 C CA . ALA A 1 105 ? 29.626 25.791 -60.673 1.00 89.81 105 ALA A CA 1
ATOM 709 C C . ALA A 1 105 ? 28.742 25.560 -59.424 1.00 89.81 105 ALA A C 1
ATOM 711 O O . ALA A 1 105 ? 28.927 26.179 -58.374 1.00 89.81 105 ALA A O 1
ATOM 712 N N . ALA A 1 106 ? 27.671 24.777 -59.550 1.00 88.44 106 ALA A N 1
ATOM 713 C CA . ALA A 1 106 ? 26.857 24.307 -58.437 1.00 88.44 106 ALA A CA 1
ATOM 714 C C . ALA A 1 106 ? 27.260 22.906 -57.942 1.00 88.44 106 ALA A C 1
ATOM 716 O O . ALA A 1 106 ? 26.786 22.492 -56.878 1.00 88.44 106 ALA A O 1
ATOM 717 N N . VAL A 1 107 ? 28.065 22.173 -58.710 1.00 85.94 107 VAL A N 1
ATOM 718 C CA . VAL A 1 107 ? 28.515 20.811 -58.432 1.00 85.94 107 VAL A CA 1
ATOM 719 C C . VAL A 1 107 ? 29.926 20.906 -57.857 1.00 85.94 107 VAL A C 1
ATOM 721 O O . VAL A 1 107 ? 30.859 21.242 -58.558 1.00 85.94 107 VAL A O 1
ATOM 724 N N . GLY A 1 108 ? 30.064 20.660 -56.553 1.00 84.94 108 GLY A N 1
ATOM 725 C CA . GLY A 1 108 ? 31.328 20.881 -55.846 1.00 84.94 108 GLY A CA 1
ATOM 726 C C . GLY A 1 108 ? 32.387 19.798 -56.084 1.00 84.94 108 GLY A C 1
ATOM 727 O O . GLY A 1 108 ? 32.350 19.032 -57.037 1.00 84.94 108 GLY A O 1
ATOM 728 N N . SER A 1 109 ? 33.352 19.702 -55.168 1.00 90.06 109 SER A N 1
ATOM 729 C CA . SER A 1 109 ? 34.511 18.824 -55.357 1.00 90.06 109 SER A CA 1
ATOM 730 C C . SER A 1 109 ? 34.266 17.345 -55.040 1.00 90.06 109 SER A C 1
ATOM 732 O O . SER A 1 109 ? 33.554 17.005 -54.094 1.00 90.06 109 SER A O 1
ATOM 734 N N . ASN A 1 110 ? 35.042 16.479 -55.688 1.00 88.38 110 ASN A N 1
ATOM 735 C CA . ASN A 1 110 ? 35.162 15.056 -55.385 1.00 88.38 110 ASN A CA 1
ATOM 736 C C . ASN A 1 110 ? 35.745 14.737 -53.996 1.00 88.38 110 ASN A C 1
ATOM 738 O O . ASN A 1 110 ? 35.805 13.581 -53.588 1.00 88.38 110 ASN A O 1
ATOM 742 N N . ALA A 1 111 ? 36.205 15.741 -53.247 1.00 85.69 111 ALA A N 1
ATOM 743 C CA . ALA A 1 111 ? 36.567 15.544 -51.848 1.00 85.69 111 ALA A CA 1
ATOM 744 C C . ALA A 1 111 ? 35.323 15.371 -50.961 1.00 85.69 111 ALA A C 1
ATOM 746 O O . ALA A 1 111 ? 35.400 14.683 -49.941 1.00 85.69 111 ALA A O 1
ATOM 747 N N . ASP A 1 112 ? 34.205 15.978 -51.366 1.00 83.44 112 ASP A N 1
ATOM 748 C CA . ASP A 1 112 ? 32.939 15.973 -50.635 1.00 83.44 112 ASP A CA 1
ATOM 749 C C . ASP A 1 112 ? 31.869 15.076 -51.295 1.00 83.44 112 ASP A C 1
ATOM 751 O O . ASP A 1 112 ? 30.884 14.761 -50.631 1.00 83.44 112 ASP A O 1
ATOM 755 N N . ASP A 1 113 ? 32.075 14.649 -52.549 1.00 85.12 113 ASP A N 1
ATOM 756 C CA . ASP A 1 113 ? 31.243 13.717 -53.340 1.00 85.12 113 ASP A CA 1
ATOM 757 C C . ASP A 1 113 ? 32.162 12.814 -54.197 1.00 85.12 113 ASP A C 1
ATOM 759 O O . ASP A 1 113 ? 32.513 13.141 -55.329 1.00 85.12 113 ASP A O 1
ATOM 763 N N . ALA A 1 114 ? 32.668 11.729 -53.605 1.00 88.38 114 ALA A N 1
ATOM 764 C CA . ALA A 1 114 ? 33.824 10.981 -54.114 1.00 88.38 114 ALA A CA 1
ATOM 765 C C . ALA A 1 114 ? 33.658 10.359 -55.512 1.00 88.38 114 ALA A C 1
ATOM 767 O O . ALA A 1 114 ? 34.651 10.244 -56.246 1.00 88.38 114 ALA A O 1
ATOM 768 N N . ASP A 1 115 ? 32.436 10.007 -55.905 1.00 86.81 115 ASP A N 1
ATOM 769 C CA . ASP A 1 115 ? 32.132 9.463 -57.226 1.00 86.81 115 ASP A CA 1
ATOM 770 C C . ASP A 1 115 ? 31.380 10.437 -58.148 1.00 86.81 115 ASP A C 1
ATOM 772 O O . ASP A 1 115 ? 31.209 10.135 -59.339 1.00 86.81 115 ASP A O 1
ATOM 776 N N . CYS A 1 116 ? 31.038 11.625 -57.637 1.00 89.00 116 CYS A N 1
ATOM 777 C CA . CYS A 1 116 ? 30.398 12.721 -58.347 1.00 89.00 116 CYS A CA 1
ATOM 778 C C . CYS A 1 116 ? 28.975 12.403 -58.829 1.00 89.00 116 CYS A C 1
ATOM 780 O O . CYS A 1 116 ? 28.609 12.702 -59.976 1.00 89.00 116 CYS A O 1
ATOM 782 N N . ASP A 1 117 ? 28.155 11.777 -57.985 1.00 84.19 117 ASP A N 1
ATOM 783 C CA . ASP A 1 117 ? 26.782 11.387 -58.329 1.00 84.19 117 ASP A CA 1
ATOM 784 C C . ASP A 1 117 ? 25.676 12.284 -57.737 1.00 84.19 117 ASP A C 1
ATOM 786 O O . ASP A 1 117 ? 24.494 12.175 -58.138 1.00 84.19 117 ASP A O 1
ATOM 790 N N . GLY A 1 118 ? 26.081 13.222 -56.874 1.00 80.31 118 GLY A N 1
ATOM 791 C CA . GLY A 1 118 ? 25.253 14.184 -56.158 1.00 80.31 118 GLY A CA 1
ATOM 792 C C . GLY A 1 118 ? 24.953 13.807 -54.703 1.00 80.31 118 GLY A C 1
ATOM 793 O O . GLY A 1 118 ? 24.188 14.535 -54.055 1.00 80.31 118 GLY A O 1
ATOM 794 N N . VAL A 1 119 ? 25.487 12.693 -54.194 1.00 79.25 119 VAL A N 1
ATOM 795 C CA . VAL A 1 119 ? 25.381 12.275 -52.790 1.00 79.25 119 VAL A CA 1
ATOM 796 C C . VAL A 1 119 ? 26.714 12.549 -52.083 1.00 79.25 119 VAL A C 1
ATOM 798 O O . VAL A 1 119 ? 27.750 12.077 -52.529 1.00 79.25 119 VAL A O 1
ATOM 801 N N . PRO A 1 120 ? 26.737 13.302 -50.965 1.00 83.25 120 PRO A N 1
ATOM 802 C CA . PRO A 1 120 ? 27.992 13.551 -50.268 1.00 83.25 120 PRO A CA 1
ATOM 803 C C . PRO A 1 120 ? 28.638 12.250 -49.784 1.00 83.25 120 PRO A C 1
ATOM 805 O O . PRO A 1 120 ? 27.926 11.410 -49.244 1.00 83.25 120 PRO A O 1
ATOM 808 N N . THR A 1 121 ? 29.969 12.146 -49.830 1.00 81.12 121 THR A N 1
ATOM 809 C CA . THR A 1 121 ? 30.781 10.978 -49.407 1.00 81.12 121 THR A CA 1
ATOM 810 C C . THR A 1 121 ? 30.373 10.406 -48.037 1.00 81.12 121 THR A C 1
ATOM 812 O O . THR A 1 121 ? 30.506 9.227 -47.743 1.00 81.12 121 THR A O 1
ATOM 815 N N . ALA A 1 122 ? 29.860 11.247 -47.132 1.00 76.00 122 ALA A N 1
ATOM 816 C CA . ALA A 1 122 ? 29.402 10.816 -45.807 1.00 76.00 122 ALA A CA 1
ATOM 817 C C . ALA A 1 122 ? 28.051 10.065 -45.800 1.00 76.00 122 ALA A C 1
ATOM 819 O O . ALA A 1 122 ? 27.691 9.493 -44.776 1.00 76.00 122 ALA A O 1
ATOM 820 N N . MET A 1 123 ? 27.292 10.138 -46.890 1.00 71.44 123 MET A N 1
ATOM 821 C CA . MET A 1 123 ? 25.970 9.536 -47.100 1.00 71.44 123 MET A CA 1
ATOM 822 C C . MET A 1 123 ? 25.958 8.588 -48.312 1.00 71.44 123 MET A C 1
ATOM 824 O O . MET A 1 123 ? 24.932 7.969 -48.593 1.00 71.44 123 MET A O 1
ATOM 828 N N . ASP A 1 124 ? 27.078 8.483 -49.029 1.00 71.62 124 ASP A N 1
ATOM 829 C CA . ASP A 1 124 ? 27.270 7.543 -50.122 1.00 71.62 124 ASP A CA 1
ATOM 830 C C . ASP A 1 124 ? 27.853 6.227 -49.588 1.00 71.62 124 ASP A C 1
ATOM 832 O O . ASP A 1 124 ? 28.714 6.164 -48.712 1.00 71.62 124 ASP A O 1
ATOM 836 N N . CYS A 1 125 ? 27.316 5.130 -50.094 1.00 73.62 125 CYS A N 1
ATOM 837 C CA . CYS A 1 125 ? 27.634 3.782 -49.656 1.00 73.62 125 CYS A CA 1
ATOM 838 C C . CYS A 1 125 ? 28.646 3.101 -50.573 1.00 73.62 125 CYS A C 1
ATOM 840 O O . CYS A 1 125 ? 29.100 1.991 -50.268 1.00 73.62 125 CYS A O 1
ATOM 842 N N . ASP A 1 126 ? 28.970 3.728 -51.703 1.00 75.62 126 ASP A N 1
ATOM 843 C CA . ASP A 1 126 ? 29.981 3.280 -52.647 1.00 75.62 126 ASP A CA 1
ATOM 844 C C . ASP A 1 126 ? 30.604 4.490 -53.358 1.00 75.62 126 ASP A C 1
ATOM 846 O O . ASP A 1 126 ? 30.410 4.640 -54.557 1.00 75.62 126 ASP A O 1
ATOM 850 N N . ASP A 1 127 ? 31.434 5.241 -52.622 1.00 83.31 127 ASP A N 1
ATOM 851 C CA . ASP A 1 127 ? 32.261 6.401 -53.036 1.00 83.31 127 ASP A CA 1
ATOM 852 C C . ASP A 1 127 ? 33.100 6.230 -54.330 1.00 83.31 127 ASP A C 1
ATOM 854 O O . ASP A 1 127 ? 33.838 7.126 -54.736 1.00 83.31 127 ASP A O 1
ATOM 858 N N . ASP A 1 128 ? 33.071 5.055 -54.961 1.00 84.94 128 ASP A N 1
ATOM 859 C CA . ASP A 1 128 ? 33.753 4.735 -56.215 1.00 84.94 128 ASP A CA 1
ATOM 860 C C . ASP A 1 128 ? 32.759 4.494 -57.387 1.00 84.94 128 ASP A C 1
ATOM 862 O O . ASP A 1 128 ? 33.184 4.101 -58.487 1.00 84.94 128 ASP A O 1
ATOM 866 N N . ASN A 1 129 ? 31.437 4.634 -57.192 1.00 80.25 129 ASN A N 1
ATOM 867 C CA . ASN A 1 129 ? 30.422 4.111 -58.110 1.00 80.25 129 ASN A CA 1
ATOM 868 C C . ASN A 1 129 ? 29.177 5.008 -58.301 1.00 80.25 129 ASN A C 1
ATOM 870 O O . ASN A 1 129 ? 28.128 4.737 -57.700 1.00 80.25 129 ASN A O 1
ATOM 874 N N . PRO A 1 130 ? 29.171 5.864 -59.347 1.00 79.69 130 PRO A N 1
ATOM 875 C CA . PRO A 1 130 ? 28.189 6.948 -59.538 1.00 79.69 130 PRO A CA 1
ATOM 876 C C . PRO A 1 130 ? 26.784 6.501 -59.971 1.00 79.69 130 PRO A C 1
ATOM 878 O O . PRO A 1 130 ? 25.981 7.236 -60.563 1.00 79.69 130 PRO A O 1
ATOM 881 N N . THR A 1 131 ? 26.503 5.212 -59.805 1.00 73.44 131 THR A N 1
ATOM 882 C CA . THR A 1 131 ? 25.218 4.587 -60.092 1.00 73.44 131 THR A CA 1
ATOM 883 C C . THR A 1 131 ? 24.537 4.022 -58.850 1.00 73.44 131 THR A C 1
ATOM 885 O O . THR A 1 131 ? 23.383 3.602 -58.971 1.00 73.44 131 THR A O 1
ATOM 888 N N . ARG A 1 132 ? 25.195 4.027 -57.683 1.00 68.38 132 ARG A N 1
ATOM 889 C CA . ARG A 1 132 ? 24.622 3.621 -56.393 1.00 68.38 132 ARG A CA 1
ATOM 890 C C . ARG A 1 132 ? 24.315 4.847 -55.536 1.00 68.38 132 ARG A C 1
ATOM 892 O O . ARG A 1 132 ? 24.946 5.092 -54.526 1.00 68.38 132 ARG A O 1
ATOM 899 N N . ARG A 1 133 ? 23.255 5.550 -55.918 1.00 63.03 133 ARG A N 1
ATOM 900 C CA . ARG A 1 133 ? 22.791 6.752 -55.222 1.00 63.03 133 ARG A CA 1
ATOM 901 C C . ARG A 1 133 ? 22.331 6.395 -53.809 1.00 63.03 133 ARG A C 1
ATOM 903 O O . ARG A 1 133 ? 21.266 5.792 -53.651 1.00 63.03 133 ARG A O 1
ATOM 910 N N . GLY A 1 134 ? 23.111 6.766 -52.802 1.00 64.00 134 GLY A N 1
ATOM 911 C CA . GLY A 1 134 ? 22.724 6.701 -51.396 1.00 64.00 134 GLY A CA 1
ATOM 912 C C . GLY A 1 134 ? 21.505 7.579 -51.114 1.00 64.00 134 GLY A C 1
ATOM 913 O O . GLY A 1 134 ? 21.639 8.787 -50.983 1.00 64.00 134 GLY A O 1
ATOM 914 N N . VAL A 1 135 ? 20.315 6.963 -51.132 1.00 53.59 135 VAL A N 1
ATOM 915 C CA . VAL A 1 135 ? 19.220 7.050 -50.142 1.00 53.59 135 VAL A CA 1
ATOM 916 C C . VAL A 1 135 ? 18.342 5.802 -50.389 1.00 53.59 135 VAL A C 1
ATOM 918 O O . VAL A 1 135 ? 17.670 5.713 -51.423 1.00 53.59 135 VAL A O 1
ATOM 921 N N . GLY A 1 136 ? 18.377 4.807 -49.498 1.00 56.91 136 GLY A N 1
ATOM 922 C CA . GLY A 1 136 ? 17.541 3.594 -49.547 1.00 56.91 136 GLY A CA 1
ATOM 923 C C . GLY A 1 136 ? 18.119 2.348 -50.247 1.00 56.91 136 GLY A C 1
ATOM 924 O O . GLY A 1 136 ? 17.362 1.427 -50.565 1.00 56.91 136 GLY A O 1
ATOM 925 N N . GLU A 1 137 ? 19.430 2.283 -50.515 1.00 59.56 137 GLU A N 1
ATOM 926 C CA . GLU A 1 137 ? 20.100 1.075 -51.058 1.00 59.56 137 GLU A CA 1
ATOM 927 C C . GLU A 1 137 ? 21.290 0.576 -50.210 1.00 59.56 137 GLU A C 1
ATOM 929 O O . GLU A 1 137 ? 22.026 -0.334 -50.619 1.00 59.56 137 GLU A O 1
ATOM 934 N N . CYS A 1 138 ? 21.459 1.129 -49.010 1.00 64.50 138 CYS A N 1
ATOM 935 C CA . CYS A 1 138 ? 22.590 0.868 -48.130 1.00 64.50 138 CYS A CA 1
ATOM 936 C C . CYS A 1 138 ? 22.196 -0.055 -46.976 1.00 64.50 138 CYS A C 1
ATOM 938 O O . CYS A 1 138 ? 21.139 0.132 -46.386 1.00 64.50 138 CYS A O 1
ATOM 940 N N . PRO A 1 139 ? 23.003 -1.078 -46.640 1.00 67.19 139 PRO A N 1
ATOM 941 C CA . PRO A 1 139 ? 22.788 -1.832 -45.413 1.00 67.19 139 PRO A CA 1
ATOM 942 C C . PRO A 1 139 ? 23.043 -0.934 -44.197 1.00 67.19 139 PRO A C 1
ATOM 944 O O . PRO A 1 139 ? 24.171 -0.480 -44.014 1.00 67.19 139 PRO A O 1
ATOM 947 N N . GLU A 1 140 ? 22.023 -0.742 -43.365 1.00 74.38 140 GLU A N 1
ATOM 948 C CA . GLU A 1 140 ? 22.101 0.104 -42.173 1.00 74.38 140 GLU A CA 1
ATOM 949 C C . GLU A 1 140 ? 23.144 -0.399 -41.155 1.00 74.38 140 GLU A C 1
ATOM 951 O O . GLU A 1 140 ? 23.211 -1.597 -40.829 1.00 74.38 140 GLU A O 1
ATOM 956 N N . ALA A 1 141 ? 23.970 0.512 -40.628 1.00 79.44 141 ALA A N 1
ATOM 957 C CA . ALA A 1 141 ? 24.897 0.222 -39.540 1.00 79.44 141 ALA A CA 1
ATOM 958 C C . ALA A 1 141 ? 24.245 0.544 -38.188 1.00 79.44 141 ALA A C 1
ATOM 960 O O . ALA A 1 141 ? 24.443 1.585 -37.587 1.00 79.44 141 ALA A O 1
ATOM 961 N N . CYS A 1 142 ? 23.529 -0.441 -37.654 1.00 82.75 142 CYS A N 1
ATOM 962 C CA . CYS A 1 142 ? 22.632 -0.325 -36.499 1.00 82.75 142 CYS A CA 1
ATOM 963 C C . CYS A 1 142 ? 23.250 -0.019 -35.108 1.00 82.75 142 CYS A C 1
ATOM 965 O O . CYS A 1 142 ? 22.698 -0.466 -34.093 1.00 82.75 142 CYS A O 1
ATOM 967 N N . ALA A 1 143 ? 24.439 0.582 -35.018 1.00 81.19 143 ALA A N 1
ATOM 968 C CA . ALA A 1 143 ? 25.085 0.917 -33.744 1.00 81.19 143 ALA A CA 1
ATOM 969 C C . ALA A 1 143 ? 26.099 2.081 -33.826 1.00 81.19 143 ALA A C 1
ATOM 971 O O . ALA A 1 143 ? 27.020 2.134 -32.998 1.00 81.19 143 ALA A O 1
ATOM 972 N N . ASP A 1 144 ? 25.993 2.963 -34.818 1.00 79.31 144 ASP A N 1
ATOM 973 C CA . ASP A 1 144 ? 26.939 4.060 -35.050 1.00 79.31 144 ASP A CA 1
ATOM 974 C C . ASP A 1 144 ? 26.323 5.465 -35.033 1.00 79.31 144 ASP A C 1
ATOM 976 O O . ASP A 1 144 ? 27.061 6.446 -35.165 1.00 79.31 144 ASP A O 1
ATOM 980 N N . THR A 1 145 ? 25.030 5.583 -34.715 1.00 80.31 145 THR A N 1
ATOM 981 C CA . THR A 1 145 ? 24.272 6.840 -34.567 1.00 80.31 145 THR A CA 1
ATOM 982 C C . THR A 1 145 ? 24.079 7.638 -35.851 1.00 80.31 145 THR A C 1
ATOM 984 O O . THR A 1 145 ? 23.671 8.802 -35.787 1.00 80.31 145 THR A O 1
ATOM 987 N N . LEU A 1 146 ? 24.375 7.034 -36.999 1.00 78.62 146 LEU A N 1
ATOM 988 C CA . LEU A 1 146 ? 24.141 7.612 -38.314 1.00 78.62 146 LEU A CA 1
ATOM 989 C C . LEU A 1 146 ? 22.866 7.015 -38.927 1.00 78.62 146 LEU A C 1
ATOM 991 O O . LEU A 1 146 ? 22.374 5.984 -38.485 1.00 78.62 146 LEU A O 1
ATOM 995 N N . ASP A 1 147 ? 22.297 7.749 -39.877 1.00 76.25 147 ASP A N 1
ATOM 996 C CA . ASP A 1 147 ? 21.169 7.337 -40.720 1.00 76.25 147 ASP A CA 1
ATOM 997 C C . ASP A 1 147 ? 21.801 6.927 -42.052 1.00 76.25 147 ASP A C 1
ATOM 999 O O . ASP A 1 147 ? 22.041 7.778 -42.915 1.00 76.25 147 ASP A O 1
ATOM 1003 N N . ASN A 1 148 ? 22.269 5.679 -42.135 1.00 76.00 148 ASN A N 1
ATOM 1004 C CA . ASN A 1 148 ? 23.151 5.245 -43.221 1.00 76.00 148 ASN A CA 1
ATOM 1005 C C . ASN A 1 148 ? 22.373 4.924 -44.502 1.00 76.00 148 ASN A C 1
ATOM 1007 O O . ASN A 1 148 ? 22.973 4.840 -45.576 1.00 76.00 148 ASN A O 1
ATOM 1011 N N . ASP A 1 149 ? 21.055 4.748 -44.408 1.00 74.25 149 ASP A N 1
ATOM 1012 C CA . ASP A 1 149 ? 20.164 4.583 -45.551 1.00 74.25 149 ASP A CA 1
ATOM 1013 C C . ASP A 1 149 ? 19.359 5.854 -45.901 1.00 74.25 149 ASP A C 1
ATOM 1015 O O . ASP A 1 149 ? 18.808 5.944 -47.005 1.00 74.25 149 ASP A O 1
ATOM 1019 N N . GLY A 1 150 ? 19.374 6.868 -45.031 1.00 75.25 150 GLY A N 1
ATOM 1020 C CA . GLY A 1 150 ? 18.802 8.193 -45.240 1.00 75.25 150 GLY A CA 1
ATOM 1021 C C . GLY A 1 150 ? 17.273 8.239 -45.161 1.00 75.25 150 GLY A C 1
ATOM 1022 O O . GLY A 1 150 ? 16.661 9.165 -45.717 1.00 75.25 150 GLY A O 1
ATOM 1023 N N . ASP A 1 151 ? 16.630 7.251 -44.532 1.00 77.75 151 ASP A N 1
ATOM 1024 C CA . ASP A 1 151 ? 15.173 7.191 -44.380 1.00 77.75 151 ASP A CA 1
ATOM 1025 C C . ASP A 1 151 ? 14.631 8.089 -43.244 1.00 77.75 151 ASP A C 1
ATOM 1027 O O . ASP A 1 151 ? 13.415 8.329 -43.138 1.00 77.75 151 ASP A O 1
ATOM 1031 N N . GLY A 1 152 ? 15.540 8.689 -42.467 1.00 78.81 152 GLY A N 1
ATOM 1032 C CA . GLY A 1 152 ? 15.258 9.589 -41.358 1.00 78.81 152 GLY A CA 1
ATOM 1033 C C . GLY A 1 152 ? 15.245 8.912 -39.987 1.00 78.81 152 GLY A C 1
ATOM 1034 O O . GLY A 1 152 ? 14.916 9.589 -39.001 1.00 78.81 152 GLY A O 1
ATOM 1035 N N . ALA A 1 153 ? 15.557 7.619 -39.906 1.00 80.12 153 ALA A N 1
ATOM 1036 C CA . ALA A 1 153 ? 15.765 6.877 -38.672 1.00 80.12 153 ALA A CA 1
ATOM 1037 C C . ALA A 1 153 ? 17.260 6.591 -38.434 1.00 80.12 153 ALA A C 1
ATOM 1039 O O . ALA A 1 153 ? 18.083 6.672 -39.327 1.00 80.12 153 ALA A O 1
ATOM 1040 N N . THR A 1 154 ? 17.642 6.333 -37.182 1.00 83.94 154 THR A N 1
ATOM 1041 C CA . THR A 1 154 ? 19.037 6.023 -36.818 1.00 83.94 154 THR A CA 1
ATOM 1042 C C . THR A 1 154 ? 19.067 4.807 -35.902 1.00 83.94 154 THR A C 1
ATOM 1044 O O . THR A 1 154 ? 18.283 4.746 -34.945 1.00 83.94 154 THR A O 1
ATOM 1047 N N . ASP A 1 155 ? 20.013 3.891 -36.110 1.00 81.88 155 ASP A N 1
ATOM 1048 C CA . ASP A 1 155 ? 20.235 2.705 -35.273 1.00 81.88 155 ASP A CA 1
ATOM 1049 C C . ASP A 1 155 ? 18.943 1.913 -34.960 1.00 81.88 155 ASP A C 1
ATOM 1051 O O . ASP A 1 155 ? 18.239 1.439 -35.834 1.00 81.88 155 ASP A O 1
ATOM 1055 N N . CYS A 1 156 ? 18.597 1.728 -33.682 1.00 81.62 156 CYS A N 1
ATOM 1056 C CA . CYS A 1 156 ? 17.466 0.902 -33.261 1.00 81.62 156 CYS A CA 1
ATOM 1057 C C . CYS A 1 156 ? 16.099 1.578 -33.407 1.00 81.62 156 CYS A C 1
ATOM 1059 O O . CYS A 1 156 ? 15.084 0.926 -33.150 1.00 81.62 156 CYS A O 1
ATOM 1061 N N . ASP A 1 157 ? 16.072 2.861 -33.774 1.00 79.38 157 ASP A N 1
ATOM 1062 C CA . ASP A 1 157 ? 14.845 3.525 -34.212 1.00 79.38 157 ASP A CA 1
ATOM 1063 C C . ASP A 1 157 ? 14.552 3.228 -35.698 1.00 79.38 157 ASP A C 1
ATOM 1065 O O . ASP A 1 157 ? 13.432 3.476 -36.153 1.00 79.38 157 ASP A O 1
ATOM 1069 N N . ASP A 1 158 ? 15.517 2.643 -36.419 1.00 78.31 158 ASP A N 1
ATOM 1070 C CA . ASP A 1 158 ? 15.412 2.204 -37.808 1.00 78.31 158 ASP A CA 1
ATOM 1071 C C . ASP A 1 158 ? 14.761 0.814 -37.926 1.00 78.31 158 ASP A C 1
ATOM 1073 O O . ASP A 1 158 ? 15.075 -0.145 -37.204 1.00 78.31 158 ASP A O 1
ATOM 1077 N N . SER A 1 159 ? 13.819 0.698 -38.863 1.00 83.06 159 SER A N 1
ATOM 1078 C CA . SER A 1 159 ? 13.094 -0.542 -39.122 1.00 83.06 159 SER A CA 1
ATOM 1079 C C . SER A 1 159 ? 13.969 -1.653 -39.710 1.00 83.06 159 SER A C 1
ATOM 1081 O O . SER A 1 159 ? 13.714 -2.832 -39.423 1.00 83.06 159 SER A O 1
ATOM 1083 N N . ASP A 1 160 ? 15.038 -1.308 -40.423 1.00 79.94 160 ASP A N 1
ATOM 1084 C CA . ASP A 1 160 ? 15.998 -2.254 -40.992 1.00 79.94 160 ASP A CA 1
ATOM 1085 C C . ASP A 1 160 ? 16.949 -2.836 -39.930 1.00 79.94 160 ASP A C 1
ATOM 1087 O O . ASP A 1 160 ? 17.522 -3.918 -40.108 1.00 79.94 160 ASP A O 1
ATOM 1091 N N . CYS A 1 161 ? 16.996 -2.223 -38.744 1.00 80.88 161 CYS A N 1
ATOM 1092 C CA . CYS A 1 161 ? 17.761 -2.687 -37.589 1.00 80.88 161 CYS A CA 1
ATOM 1093 C C . CYS A 1 161 ? 17.006 -3.605 -36.627 1.00 80.88 161 CYS A C 1
ATOM 1095 O O . CYS A 1 161 ? 17.590 -4.086 -35.650 1.00 80.88 161 CYS A O 1
ATOM 1097 N N 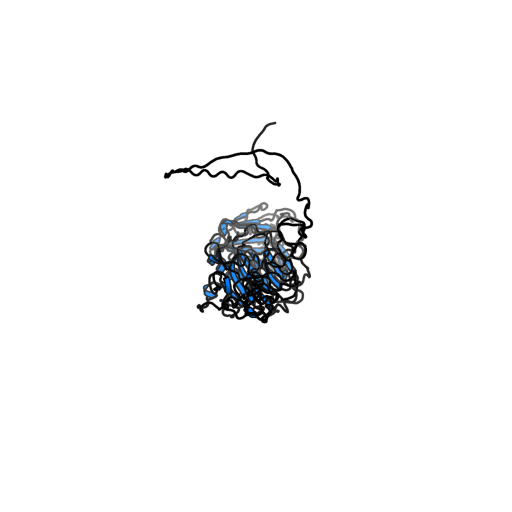. THR A 1 162 ? 15.738 -3.919 -36.909 1.00 78.44 162 THR A N 1
ATOM 1098 C CA . THR A 1 162 ? 14.854 -4.686 -36.009 1.00 78.44 162 THR A CA 1
ATOM 1099 C C . THR A 1 162 ? 15.448 -6.033 -35.555 1.00 78.44 162 THR A C 1
ATOM 1101 O O . THR A 1 162 ? 15.235 -6.450 -34.415 1.00 78.44 162 THR A O 1
ATOM 1104 N N . ASP A 1 163 ? 16.229 -6.701 -36.411 1.00 72.44 163 ASP A N 1
ATOM 1105 C CA . ASP A 1 163 ? 16.851 -8.006 -36.127 1.00 72.44 163 ASP A CA 1
ATOM 1106 C C . ASP A 1 163 ? 18.360 -7.917 -35.802 1.00 72.44 163 ASP A C 1
ATOM 1108 O O . ASP A 1 163 ? 19.021 -8.942 -35.580 1.00 72.44 163 ASP A O 1
ATOM 1112 N N . HIS A 1 164 ? 18.938 -6.712 -35.756 1.00 76.62 164 HIS A N 1
ATOM 1113 C CA . HIS A 1 164 ? 20.362 -6.531 -35.488 1.00 76.62 164 HIS A CA 1
ATOM 1114 C C . HIS A 1 164 ? 20.686 -6.824 -34.010 1.00 76.62 164 HIS A C 1
ATOM 1116 O O . HIS A 1 164 ? 20.002 -6.310 -33.131 1.00 76.62 164 HIS A O 1
ATOM 1122 N N . PRO A 1 165 ? 21.749 -7.578 -33.660 1.00 71.50 165 PRO A N 1
ATOM 1123 C CA . PRO A 1 165 ? 22.049 -7.948 -32.268 1.00 71.50 165 PRO A CA 1
ATOM 1124 C C . PRO A 1 165 ? 22.231 -6.784 -31.280 1.00 71.50 165 PRO A C 1
ATOM 1126 O O . PRO A 1 165 ? 22.139 -7.002 -30.075 1.00 71.50 165 PRO A O 1
ATOM 1129 N N . ALA A 1 166 ? 22.524 -5.574 -31.767 1.00 70.81 166 ALA A N 1
ATOM 1130 C CA . ALA A 1 166 ? 22.573 -4.365 -30.938 1.00 70.81 166 ALA A CA 1
ATOM 1131 C C . ALA A 1 166 ? 21.174 -3.815 -30.588 1.00 70.81 166 ALA A C 1
ATOM 1133 O O . ALA A 1 166 ? 21.020 -3.169 -29.555 1.00 70.81 166 ALA A O 1
ATOM 1134 N N . CYS A 1 167 ? 20.167 -4.122 -31.408 1.00 71.50 167 CYS A N 1
ATOM 1135 C CA . CYS A 1 167 ? 18.781 -3.660 -31.289 1.00 71.50 167 CYS A CA 1
ATOM 1136 C C . CYS A 1 167 ? 17.818 -4.766 -30.838 1.00 71.50 167 CYS A C 1
ATOM 1138 O O . CYS A 1 167 ? 16.786 -4.500 -30.220 1.00 71.50 167 CYS A O 1
ATOM 1140 N N . VAL A 1 168 ? 18.205 -6.029 -31.026 1.00 64.06 168 VAL A N 1
ATOM 1141 C CA . VAL A 1 168 ? 17.600 -7.179 -30.362 1.00 64.06 168 VAL A CA 1
ATOM 1142 C C . VAL A 1 168 ? 18.109 -7.192 -28.927 1.00 64.06 168 VAL A C 1
ATOM 1144 O O . VAL A 1 168 ? 19.116 -7.820 -28.593 1.00 64.06 168 VAL A O 1
ATOM 1147 N N . LEU A 1 169 ? 17.400 -6.472 -28.058 1.00 56.56 169 LEU A N 1
ATOM 1148 C CA . LEU A 1 169 ? 17.604 -6.562 -26.617 1.00 56.56 169 LEU A CA 1
ATOM 1149 C C . LEU A 1 169 ? 17.633 -8.041 -26.214 1.00 56.56 169 LEU A C 1
ATOM 1151 O O . LEU A 1 169 ? 16.796 -8.812 -26.702 1.00 56.56 169 LEU A O 1
ATOM 1155 N N . PRO A 1 170 ? 18.548 -8.466 -25.319 1.00 60.91 170 PRO A N 1
ATOM 1156 C CA . PRO A 1 170 ? 18.501 -9.819 -24.798 1.00 60.91 170 PRO A CA 1
ATOM 1157 C C . PRO A 1 170 ? 17.084 -10.060 -24.286 1.00 60.91 170 PRO A C 1
ATOM 1159 O O . PRO A 1 170 ? 16.562 -9.261 -23.507 1.00 60.91 170 PRO A O 1
ATOM 1162 N N . SER A 1 171 ? 16.432 -11.109 -24.783 1.00 62.22 171 SER A N 1
ATOM 1163 C CA . SER A 1 171 ? 15.050 -11.396 -24.417 1.00 62.22 171 SER A CA 1
ATOM 1164 C C . SER A 1 171 ? 14.951 -11.464 -22.898 1.00 62.22 171 SER A C 1
ATOM 1166 O O . SER A 1 171 ? 15.704 -12.220 -22.278 1.00 62.22 171 SER A O 1
ATOM 1168 N N . CYS A 1 172 ? 14.039 -10.694 -22.312 1.00 70.75 172 CYS A N 1
ATOM 1169 C CA . CYS A 1 172 ? 13.766 -10.743 -20.886 1.00 70.75 172 CYS A CA 1
ATOM 1170 C C . CYS A 1 172 ? 13.260 -12.122 -20.508 1.00 70.75 172 CYS A C 1
ATOM 1172 O O . CYS A 1 172 ? 12.105 -12.477 -20.732 1.00 70.75 172 CYS A O 1
ATOM 1174 N N . VAL A 1 173 ? 14.170 -12.929 -19.980 1.00 70.38 173 VAL A N 1
ATOM 1175 C CA . VAL A 1 173 ? 13.888 -14.294 -19.567 1.00 70.38 173 VAL A CA 1
ATOM 1176 C C . VAL A 1 173 ? 13.738 -14.346 -18.062 1.00 70.38 173 VAL A C 1
ATOM 1178 O O . VAL A 1 173 ? 14.435 -13.655 -17.316 1.00 70.38 173 VAL A O 1
ATOM 1181 N N . ALA A 1 174 ? 12.821 -15.207 -17.628 1.00 72.06 174 ALA A N 1
ATOM 1182 C CA . ALA A 1 174 ? 12.687 -15.551 -16.229 1.00 72.06 174 ALA A CA 1
ATOM 1183 C C . ALA A 1 174 ? 14.054 -15.971 -15.655 1.00 72.06 174 ALA A C 1
ATOM 1185 O O . ALA A 1 174 ? 14.838 -16.636 -16.349 1.00 72.06 174 ALA A O 1
ATOM 1186 N N . PRO A 1 175 ? 14.355 -15.611 -14.396 1.00 80.19 175 PRO A N 1
ATOM 1187 C CA . PRO A 1 175 ? 15.547 -16.110 -13.731 1.00 80.19 175 PRO A CA 1
ATOM 1188 C C . PRO A 1 175 ? 15.510 -17.638 -13.640 1.00 80.19 175 PRO A C 1
ATOM 1190 O O . PRO A 1 175 ? 14.489 -18.287 -13.871 1.00 80.19 175 PRO A O 1
ATOM 1193 N N . THR A 1 176 ? 16.648 -18.237 -13.286 1.00 77.06 176 THR A N 1
ATOM 1194 C CA . THR A 1 176 ? 16.698 -19.690 -13.079 1.00 77.06 176 THR A CA 1
ATOM 1195 C C . THR A 1 176 ? 15.649 -20.090 -12.031 1.00 77.06 176 THR A C 1
ATOM 1197 O O . THR A 1 176 ? 15.691 -19.527 -10.935 1.00 77.06 176 THR A O 1
ATOM 1200 N N . PRO A 1 177 ? 14.742 -21.046 -12.326 1.00 73.62 177 PRO A N 1
ATOM 1201 C CA . PRO A 1 177 ? 13.630 -21.366 -11.439 1.00 73.62 177 PRO A CA 1
ATOM 1202 C C . PRO A 1 177 ? 14.110 -21.737 -10.035 1.00 73.62 177 PRO A C 1
ATOM 1204 O O . PRO A 1 177 ? 14.820 -22.731 -9.846 1.00 73.62 177 PRO A O 1
ATOM 1207 N N . ALA A 1 178 ? 13.713 -20.938 -9.048 1.00 79.50 178 ALA A N 1
ATOM 1208 C CA . ALA A 1 178 ? 13.931 -21.219 -7.637 1.00 79.50 178 ALA A CA 1
ATOM 1209 C C . ALA A 1 178 ? 12.664 -21.849 -7.032 1.00 79.50 178 ALA A C 1
ATOM 1211 O O . ALA A 1 178 ? 11.556 -21.555 -7.480 1.00 79.50 178 ALA A O 1
ATOM 1212 N N . PRO A 1 179 ? 12.774 -22.703 -5.997 1.00 88.12 179 PRO A N 1
ATOM 1213 C CA . PRO A 1 179 ? 11.596 -23.196 -5.294 1.00 88.12 179 PRO A CA 1
ATOM 1214 C C . PRO A 1 179 ? 10.750 -22.037 -4.754 1.00 88.12 179 PRO A C 1
ATOM 1216 O O . PRO A 1 179 ? 11.270 -21.158 -4.056 1.00 88.12 179 PRO A O 1
ATOM 1219 N N . LEU A 1 180 ? 9.451 -22.053 -5.060 1.00 90.56 180 LEU A N 1
ATOM 1220 C CA . LEU A 1 180 ? 8.509 -21.046 -4.576 1.00 90.56 180 LEU A CA 1
ATOM 1221 C C . LEU A 1 180 ? 8.471 -21.038 -3.036 1.00 90.56 180 LEU A C 1
ATOM 1223 O O . LEU A 1 180 ? 8.536 -22.106 -2.412 1.00 90.56 180 LEU A O 1
ATOM 1227 N N . PRO A 1 181 ? 8.389 -19.857 -2.404 1.00 92.38 181 PRO A N 1
ATOM 1228 C CA . PRO A 1 181 ? 8.239 -19.755 -0.963 1.00 92.38 181 PRO A CA 1
ATOM 1229 C C . PRO A 1 181 ? 6.851 -20.239 -0.528 1.00 92.38 181 PRO A C 1
ATOM 1231 O O . PRO A 1 181 ? 5.882 -20.205 -1.280 1.00 92.38 181 PRO A O 1
ATOM 1234 N N . SER A 1 182 ? 6.740 -20.687 0.723 1.00 93.00 182 SER A N 1
ATOM 1235 C CA . SER A 1 182 ? 5.444 -21.036 1.309 1.00 93.00 182 SER A CA 1
ATOM 1236 C C . SER A 1 182 ? 4.850 -19.824 2.020 1.00 93.00 182 SER A C 1
ATOM 1238 O O . SER A 1 182 ? 5.444 -19.328 2.981 1.00 93.00 182 SER A O 1
ATOM 1240 N N . ALA A 1 183 ? 3.645 -19.414 1.614 1.00 93.06 183 ALA A N 1
ATOM 1241 C CA . ALA A 1 183 ? 2.879 -18.353 2.273 1.00 93.06 183 ALA A CA 1
ATOM 1242 C C . ALA A 1 183 ? 2.735 -18.604 3.786 1.00 93.06 183 ALA A C 1
ATOM 1244 O O . ALA A 1 183 ? 3.008 -17.716 4.589 1.00 93.06 183 ALA A O 1
ATOM 1245 N N . THR A 1 184 ? 2.445 -19.847 4.196 1.00 90.00 184 THR A N 1
ATOM 1246 C CA . THR A 1 184 ? 2.370 -20.235 5.616 1.00 90.00 184 THR A CA 1
ATOM 1247 C C . THR A 1 184 ? 3.678 -19.983 6.359 1.00 90.00 184 THR A C 1
ATOM 1249 O O . THR A 1 184 ? 3.663 -19.449 7.462 1.00 90.00 184 THR A O 1
ATOM 1252 N N . SER A 1 185 ? 4.820 -20.349 5.765 1.00 88.75 185 SER A N 1
ATOM 1253 C CA . SER A 1 185 ? 6.130 -20.124 6.397 1.00 88.75 185 SER A CA 1
ATOM 1254 C C . SER A 1 185 ? 6.490 -18.642 6.506 1.00 88.75 185 SER A C 1
ATOM 1256 O O . SER A 1 185 ? 7.256 -18.258 7.383 1.00 88.75 185 SER A O 1
ATOM 1258 N N . PHE A 1 186 ? 5.899 -17.818 5.641 1.00 89.44 186 PHE A N 1
ATOM 1259 C CA . PHE A 1 186 ? 6.036 -16.368 5.642 1.00 89.44 186 PHE A CA 1
ATOM 1260 C C . PHE A 1 186 ? 5.007 -15.685 6.552 1.00 89.44 186 PHE A C 1
ATOM 1262 O O . PHE A 1 186 ? 5.008 -14.461 6.637 1.00 89.44 186 PHE A O 1
ATOM 1269 N N . GLY A 1 187 ? 4.158 -16.459 7.242 1.00 84.56 187 GLY A N 1
ATOM 1270 C CA . GLY A 1 187 ? 3.117 -15.950 8.129 1.00 84.56 187 GLY A CA 1
ATOM 1271 C C . GLY A 1 187 ? 1.907 -15.368 7.401 1.00 84.56 187 GLY A C 1
ATOM 1272 O O . GLY A 1 187 ? 1.103 -14.714 8.045 1.00 84.56 187 GLY A O 1
ATOM 1273 N N . LEU A 1 188 ? 1.753 -15.599 6.096 1.00 92.19 188 LEU A N 1
ATOM 1274 C CA . LEU A 1 188 ? 0.703 -15.000 5.269 1.00 92.19 188 LEU A CA 1
ATOM 1275 C C . LEU A 1 188 ? -0.574 -15.866 5.220 1.00 92.19 188 LEU A C 1
ATOM 1277 O O . LEU A 1 188 ? -0.473 -17.103 5.249 1.00 92.19 188 LEU A O 1
ATOM 1281 N N . PRO A 1 189 ? -1.766 -15.253 5.075 1.00 91.69 189 PRO A N 1
ATOM 1282 C CA . PRO A 1 189 ? -2.982 -15.959 4.672 1.00 91.69 189 PRO A CA 1
ATOM 1283 C C . PRO A 1 189 ? -2.756 -16.746 3.373 1.00 91.69 189 PRO A C 1
ATOM 1285 O O . PRO A 1 189 ? -2.264 -16.217 2.384 1.00 91.69 189 PRO A O 1
ATOM 1288 N N . THR A 1 190 ? -3.084 -18.040 3.364 1.00 88.94 190 THR A N 1
ATOM 1289 C CA . THR A 1 190 ? -2.708 -18.935 2.246 1.00 88.94 190 THR A CA 1
ATOM 1290 C C . THR A 1 190 ? -3.716 -18.970 1.102 1.00 88.94 190 THR A C 1
ATOM 1292 O O . THR A 1 190 ? -3.365 -19.345 -0.015 1.00 88.94 190 THR A O 1
ATOM 1295 N N . GLY A 1 191 ? -4.974 -18.619 1.370 1.00 92.69 191 GLY A N 1
ATOM 1296 C CA . GLY A 1 191 ? -6.037 -18.647 0.373 1.00 92.69 191 GLY A CA 1
ATOM 1297 C C . GLY A 1 191 ? -6.067 -17.368 -0.454 1.00 92.69 191 GLY A C 1
ATOM 1298 O O . GLY A 1 191 ? -6.078 -16.278 0.116 1.00 92.69 191 GLY A O 1
ATOM 1299 N N . GLY A 1 192 ? -6.165 -17.505 -1.775 1.00 95.81 192 GLY A N 1
ATOM 1300 C CA . GLY A 1 192 ? -6.496 -16.399 -2.676 1.00 95.81 192 GLY A CA 1
ATOM 1301 C C . GLY A 1 192 ? -5.343 -15.474 -3.059 1.00 95.81 192 GLY A C 1
ATOM 1302 O O . GLY A 1 192 ? -5.601 -14.380 -3.536 1.00 95.81 192 GLY A O 1
ATOM 1303 N N . ILE A 1 193 ? -4.076 -15.852 -2.854 1.00 97.81 193 ILE A N 1
ATOM 1304 C CA . ILE A 1 193 ? -2.949 -15.048 -3.358 1.00 97.81 193 ILE A CA 1
ATOM 1305 C C . ILE A 1 193 ? -2.901 -15.179 -4.888 1.00 97.81 193 ILE A C 1
ATOM 1307 O O . ILE A 1 193 ? -2.569 -16.243 -5.406 1.00 97.81 193 ILE A O 1
ATOM 1311 N N . ALA A 1 194 ? -3.220 -14.098 -5.598 1.00 97.69 194 ALA A N 1
ATOM 1312 C CA . ALA A 1 194 ? -3.181 -14.021 -7.057 1.00 97.69 194 ALA A CA 1
ATOM 1313 C C . ALA A 1 194 ? -1.831 -13.520 -7.584 1.00 97.69 194 ALA A C 1
ATOM 1315 O O . ALA A 1 194 ? -1.454 -13.836 -8.707 1.00 97.69 194 ALA A O 1
ATOM 1316 N N . LEU A 1 195 ? -1.109 -12.722 -6.801 1.00 98.06 195 LEU A N 1
ATOM 1317 C CA . LEU A 1 195 ? 0.222 -12.230 -7.144 1.00 98.06 195 LEU A CA 1
ATOM 1318 C C . LEU A 1 195 ? 1.046 -12.085 -5.875 1.00 98.06 195 LEU A C 1
ATOM 1320 O O . LEU A 1 195 ? 0.558 -11.534 -4.889 1.00 98.06 195 LEU A O 1
ATOM 1324 N N . TRP A 1 196 ? 2.298 -12.525 -5.918 1.00 98.00 196 TRP A N 1
ATOM 1325 C CA . TRP A 1 196 ? 3.246 -12.296 -4.838 1.00 98.00 196 TRP A CA 1
ATOM 1326 C C . TRP A 1 196 ? 4.636 -11.995 -5.385 1.00 98.00 196 TRP A C 1
ATOM 1328 O O . TRP A 1 196 ? 5.279 -12.850 -5.981 1.00 98.00 196 TRP A O 1
ATOM 1338 N N . LEU A 1 197 ? 5.107 -10.774 -5.182 1.00 97.75 197 LEU A N 1
ATOM 1339 C CA . LEU A 1 197 ? 6.380 -10.281 -5.686 1.00 97.75 197 LEU A CA 1
ATOM 1340 C C . LEU A 1 197 ? 7.268 -9.876 -4.512 1.00 97.75 197 LEU A C 1
ATOM 1342 O O . LEU A 1 197 ? 6.823 -9.172 -3.608 1.00 97.75 197 LEU A O 1
ATOM 1346 N N . LEU A 1 198 ? 8.520 -10.326 -4.531 1.00 96.62 198 LEU A N 1
ATOM 1347 C CA . LEU A 1 198 ? 9.504 -10.108 -3.470 1.00 96.62 198 LEU A CA 1
ATOM 1348 C C . LEU A 1 198 ? 10.733 -9.404 -4.048 1.00 96.62 198 LEU A C 1
ATOM 1350 O O . LEU A 1 198 ? 11.263 -9.844 -5.065 1.00 96.62 198 LEU A O 1
ATOM 1354 N N . GLY A 1 199 ? 11.160 -8.297 -3.437 1.00 95.38 199 GLY A N 1
ATOM 1355 C CA . GLY A 1 199 ? 12.222 -7.432 -3.970 1.00 95.38 199 GLY A CA 1
ATOM 1356 C C . GLY A 1 199 ? 13.612 -8.072 -3.987 1.00 95.38 199 GLY A C 1
ATOM 1357 O O . GLY A 1 199 ? 14.493 -7.603 -4.695 1.00 95.38 199 GLY A O 1
ATOM 1358 N N . ASP A 1 200 ? 13.794 -9.169 -3.253 1.00 93.75 200 ASP A N 1
ATOM 1359 C CA . ASP A 1 200 ? 15.046 -9.912 -3.111 1.00 93.75 200 ASP A CA 1
ATOM 1360 C C . ASP A 1 200 ? 15.101 -11.195 -3.964 1.00 93.75 200 ASP A C 1
ATOM 1362 O O . ASP A 1 200 ? 16.090 -11.933 -3.920 1.00 93.75 200 ASP A O 1
ATOM 1366 N N . ARG A 1 201 ? 14.050 -11.513 -4.738 1.00 93.31 201 ARG A N 1
ATOM 1367 C CA . ARG A 1 201 ? 13.989 -12.763 -5.514 1.00 93.31 201 ARG A CA 1
ATOM 1368 C C . ARG A 1 201 ? 13.065 -12.716 -6.724 1.00 93.31 201 ARG A C 1
ATOM 1370 O O . ARG A 1 201 ? 12.150 -11.910 -6.825 1.00 93.31 201 ARG A O 1
ATOM 1377 N N . GLY A 1 202 ? 13.276 -13.665 -7.635 1.00 93.19 202 GLY A N 1
ATOM 1378 C CA . GLY A 1 202 ? 12.444 -13.802 -8.830 1.00 93.19 202 GLY A CA 1
ATOM 1379 C C . GLY A 1 202 ? 12.703 -12.722 -9.883 1.00 93.19 202 GLY A C 1
ATOM 1380 O O . GLY A 1 202 ? 11.898 -12.566 -10.794 1.00 93.19 202 GLY A O 1
ATOM 1381 N N . LEU A 1 203 ? 13.815 -11.989 -9.792 1.00 94.25 203 LEU A N 1
ATOM 1382 C CA . LEU A 1 203 ? 14.149 -10.915 -10.726 1.00 94.25 203 LEU A CA 1
ATOM 1383 C C . LEU A 1 203 ? 14.916 -11.457 -11.940 1.00 94.25 203 LEU A C 1
ATOM 1385 O O . LEU A 1 203 ? 15.973 -12.069 -11.786 1.00 94.25 203 LEU A O 1
ATOM 1389 N N . GLY A 1 204 ? 14.392 -11.230 -13.144 1.00 92.38 204 GLY A N 1
ATOM 1390 C CA . GLY A 1 204 ? 15.135 -11.389 -14.394 1.00 92.38 204 GLY A CA 1
ATOM 1391 C C . GLY A 1 204 ? 15.789 -10.062 -14.759 1.00 92.38 204 GLY A C 1
ATOM 1392 O O . GLY A 1 204 ? 15.096 -9.059 -14.957 1.00 92.38 204 GLY A O 1
ATOM 1393 N N . LEU A 1 205 ? 17.122 -10.074 -14.792 1.00 90.81 205 LEU A N 1
ATOM 1394 C CA . LEU A 1 205 ? 17.948 -8.875 -14.875 1.00 90.81 205 LEU A CA 1
ATOM 1395 C C . LEU A 1 205 ? 18.700 -8.786 -16.198 1.00 90.81 205 LEU A C 1
ATOM 1397 O O . LEU A 1 205 ? 19.224 -9.787 -16.692 1.00 90.81 205 LEU A O 1
ATOM 1401 N N . LEU A 1 206 ? 18.818 -7.564 -16.711 1.00 88.44 206 LEU A N 1
ATOM 1402 C CA . LEU A 1 206 ? 19.709 -7.197 -17.808 1.00 88.44 206 LEU A CA 1
ATOM 1403 C C . LEU A 1 206 ? 20.602 -6.049 -17.337 1.00 88.44 206 LEU A C 1
ATOM 1405 O O . LEU A 1 206 ? 20.243 -4.882 -17.430 1.00 88.44 206 LEU A O 1
ATOM 1409 N N . GLY A 1 207 ? 21.757 -6.396 -16.765 1.00 88.56 207 GLY A N 1
ATOM 1410 C CA . GLY A 1 207 ? 22.507 -5.446 -15.942 1.00 88.56 207 GLY A CA 1
ATOM 1411 C C . GLY A 1 207 ? 21.749 -5.179 -14.642 1.00 88.56 207 GLY A C 1
ATOM 1412 O O . GLY A 1 207 ? 21.367 -6.134 -13.965 1.00 88.56 207 GLY A O 1
ATOM 1413 N N . ASP A 1 208 ? 21.515 -3.906 -14.328 1.00 91.81 208 ASP A N 1
ATOM 1414 C CA . ASP A 1 208 ? 20.715 -3.502 -13.165 1.00 91.81 208 ASP A CA 1
ATOM 1415 C C . ASP A 1 208 ? 19.210 -3.409 -13.485 1.00 91.81 208 ASP A C 1
ATOM 1417 O O . ASP A 1 208 ? 18.396 -3.324 -12.565 1.00 91.81 208 ASP A O 1
ATOM 1421 N N . ASP A 1 209 ? 18.823 -3.468 -14.764 1.00 92.56 209 ASP A N 1
ATOM 1422 C CA . ASP A 1 209 ? 17.425 -3.370 -15.181 1.00 92.56 209 ASP A CA 1
ATOM 1423 C C . ASP A 1 209 ? 16.642 -4.629 -14.804 1.00 92.56 209 ASP A C 1
ATOM 1425 O O . ASP A 1 209 ? 16.966 -5.745 -15.222 1.00 92.56 209 ASP A O 1
ATOM 1429 N N . VAL A 1 210 ? 15.542 -4.434 -14.084 1.00 94.44 210 VAL A N 1
ATOM 1430 C CA . VAL A 1 210 ? 14.535 -5.450 -13.787 1.00 94.44 210 VAL A CA 1
ATOM 1431 C C . VAL A 1 210 ? 13.536 -5.476 -14.928 1.00 94.44 210 VAL A C 1
ATOM 1433 O O . VAL A 1 210 ? 12.696 -4.589 -15.074 1.00 94.44 210 VAL A O 1
ATOM 1436 N N . CYS A 1 211 ? 13.593 -6.529 -15.730 1.00 92.25 211 CYS A N 1
ATOM 1437 C CA . CYS A 1 211 ? 12.700 -6.669 -16.872 1.00 92.25 211 CYS A CA 1
ATOM 1438 C C . CYS A 1 211 ? 11.737 -7.853 -16.767 1.00 92.25 211 CYS A C 1
ATOM 1440 O O . CYS A 1 211 ? 10.801 -7.977 -17.558 1.00 92.25 211 CYS A O 1
ATOM 1442 N N . TRP A 1 212 ? 11.922 -8.678 -15.736 1.00 93.50 212 TRP A N 1
ATOM 1443 C CA . TRP A 1 212 ? 11.008 -9.733 -15.325 1.00 93.50 212 TRP A CA 1
ATOM 1444 C C . TRP A 1 212 ? 10.952 -9.809 -13.800 1.00 93.50 212 TRP A C 1
ATOM 1446 O O . TRP A 1 212 ? 11.990 -9.754 -13.142 1.00 93.50 212 TRP A O 1
ATOM 1456 N N . TRP A 1 213 ? 9.762 -10.000 -13.238 1.00 95.31 213 TRP A N 1
ATOM 1457 C CA . TRP A 1 213 ? 9.569 -10.280 -11.819 1.00 95.31 213 TRP A CA 1
ATOM 1458 C C . TRP A 1 213 ? 8.605 -11.453 -11.650 1.00 95.31 213 TRP A C 1
ATOM 1460 O O . TRP A 1 213 ? 7.411 -11.389 -11.954 1.00 95.31 213 TRP A O 1
ATOM 1470 N N . GLU A 1 214 ? 9.164 -12.568 -11.206 1.00 95.12 214 GLU A N 1
ATOM 1471 C CA . GLU A 1 214 ? 8.481 -13.836 -11.060 1.00 95.12 214 GLU A CA 1
ATOM 1472 C C . GLU A 1 214 ? 7.498 -13.788 -9.883 1.00 95.12 214 GLU A C 1
ATOM 1474 O O . GLU A 1 214 ? 7.891 -13.601 -8.734 1.00 95.12 214 GLU A O 1
ATOM 1479 N N . ASP A 1 215 ? 6.220 -14.026 -10.169 1.00 96.06 215 ASP A N 1
ATOM 1480 C CA . ASP A 1 215 ? 5.203 -14.359 -9.173 1.00 96.06 215 ASP A CA 1
ATOM 1481 C C . ASP A 1 215 ? 5.565 -15.590 -8.319 1.00 96.06 215 ASP A C 1
ATOM 1483 O O . ASP A 1 215 ? 5.724 -16.707 -8.812 1.00 96.06 215 ASP A O 1
ATOM 1487 N N . GLN A 1 216 ? 5.638 -15.362 -7.011 1.00 95.94 216 GLN A N 1
ATOM 1488 C CA . GLN A 1 216 ? 6.005 -16.309 -5.968 1.00 95.94 216 GLN A CA 1
ATOM 1489 C C . GLN A 1 216 ? 4.796 -17.045 -5.368 1.00 95.94 216 GLN A C 1
ATOM 1491 O O . GLN A 1 216 ? 4.973 -17.953 -4.556 1.00 95.94 216 GLN A O 1
ATOM 1496 N N . SER A 1 217 ? 3.568 -16.681 -5.759 1.00 94.94 217 SER A N 1
ATOM 1497 C CA . SER A 1 217 ? 2.333 -17.291 -5.245 1.00 94.94 217 SER A CA 1
ATOM 1498 C C . SER A 1 217 ? 2.077 -18.694 -5.803 1.00 94.94 217 SER A C 1
ATOM 1500 O O . SER A 1 217 ? 1.381 -19.499 -5.183 1.00 94.94 217 SER A O 1
ATOM 1502 N N . GLY A 1 218 ? 2.647 -18.993 -6.974 1.00 91.00 218 GLY A N 1
ATOM 1503 C CA . GLY A 1 218 ? 2.339 -20.188 -7.757 1.00 91.00 218 GLY A CA 1
ATOM 1504 C C . GLY A 1 218 ? 1.155 -20.026 -8.714 1.00 91.00 218 GLY A C 1
ATOM 1505 O O . GLY A 1 218 ? 0.830 -20.986 -9.411 1.00 91.00 218 GLY A O 1
ATOM 1506 N N . ALA A 1 219 ? 0.540 -18.840 -8.794 1.00 93.50 219 ALA A N 1
ATOM 1507 C CA . ALA A 1 219 ? -0.504 -18.532 -9.773 1.00 93.50 219 ALA A CA 1
ATOM 1508 C C . ALA A 1 219 ? 0.051 -18.320 -11.196 1.00 93.50 219 ALA A C 1
ATOM 1510 O O . ALA A 1 219 ? -0.693 -18.427 -12.170 1.00 93.50 219 ALA A O 1
ATOM 1511 N N . GLY A 1 220 ? 1.358 -18.065 -11.334 1.00 92.88 220 GLY A N 1
ATOM 1512 C CA . GLY A 1 220 ? 2.015 -17.843 -12.628 1.00 92.88 220 GLY A CA 1
ATOM 1513 C C . GLY A 1 220 ? 1.810 -16.425 -13.167 1.00 92.88 220 GLY A C 1
ATOM 1514 O O . GLY A 1 220 ? 1.986 -16.167 -14.361 1.00 92.88 220 GLY A O 1
ATOM 1515 N N . ASN A 1 221 ? 1.445 -15.487 -12.294 1.00 95.62 221 ASN A N 1
ATOM 1516 C CA . ASN A 1 221 ? 1.118 -14.115 -12.650 1.00 95.62 221 ASN A CA 1
ATOM 1517 C C . ASN A 1 221 ? 2.356 -13.189 -12.685 1.00 95.62 221 ASN A C 1
ATOM 1519 O O . ASN A 1 221 ? 2.327 -12.068 -12.195 1.00 95.62 221 ASN A O 1
ATOM 1523 N N . HIS A 1 222 ? 3.466 -13.632 -13.283 1.00 93.81 222 HIS A N 1
ATOM 1524 C CA . HIS A 1 222 ? 4.719 -12.859 -13.385 1.00 93.81 222 HIS A CA 1
ATOM 1525 C C . HIS A 1 222 ? 4.557 -11.510 -14.125 1.00 93.81 222 HIS A C 1
ATOM 1527 O O . HIS A 1 222 ? 3.774 -11.411 -15.061 1.00 93.81 222 HIS A O 1
ATOM 1533 N N . VAL A 1 223 ? 5.303 -10.464 -13.778 1.00 94.62 223 VAL A N 1
ATOM 1534 C CA . VAL A 1 223 ? 5.238 -9.162 -14.483 1.00 94.62 223 VAL A CA 1
ATOM 1535 C C . VAL A 1 223 ? 6.504 -8.936 -15.311 1.00 94.62 223 VAL A C 1
ATOM 1537 O O . VAL A 1 223 ? 7.582 -9.369 -14.904 1.00 94.62 223 VAL A O 1
ATOM 1540 N N . SER A 1 224 ? 6.403 -8.263 -16.460 1.00 93.12 224 SER A N 1
ATOM 1541 C CA . SER A 1 224 ? 7.558 -7.989 -17.331 1.00 93.12 224 SER A CA 1
ATOM 1542 C C . SER A 1 224 ? 7.548 -6.574 -17.919 1.00 93.12 224 SER A C 1
ATOM 1544 O O . SER A 1 224 ? 6.554 -5.849 -17.824 1.00 93.12 224 SER A O 1
ATOM 1546 N N . GLN A 1 225 ? 8.688 -6.159 -18.479 1.00 91.75 225 GLN A N 1
ATOM 1547 C CA . GLN A 1 225 ? 8.845 -4.890 -19.187 1.00 91.75 225 GLN A CA 1
ATOM 1548 C C . GLN A 1 225 ? 9.870 -5.014 -20.317 1.00 91.75 225 GLN A C 1
ATOM 1550 O O . GLN A 1 225 ? 11.081 -5.042 -20.083 1.00 91.75 225 GLN A O 1
ATOM 1555 N N . ASP A 1 226 ? 9.383 -5.010 -21.554 1.00 85.25 226 ASP A N 1
ATOM 1556 C CA . ASP A 1 226 ? 10.247 -5.131 -22.726 1.00 85.25 226 ASP A CA 1
ATOM 1557 C C . ASP A 1 226 ? 10.915 -3.799 -23.088 1.00 85.25 226 ASP A C 1
ATOM 1559 O O . ASP A 1 226 ? 12.075 -3.800 -23.498 1.00 85.25 226 ASP A O 1
ATOM 1563 N N . ALA A 1 227 ? 10.250 -2.661 -22.857 1.00 85.62 227 ALA A N 1
ATOM 1564 C CA . ALA A 1 227 ? 10.800 -1.343 -23.167 1.00 85.62 227 ALA A CA 1
ATOM 1565 C C . ALA A 1 227 ? 11.850 -0.916 -22.130 1.00 85.62 227 ALA A C 1
ATOM 1567 O O . ALA A 1 227 ? 11.501 -0.613 -20.987 1.00 85.62 227 ALA A O 1
ATOM 1568 N N . VAL A 1 228 ? 13.120 -0.835 -22.546 1.00 85.31 228 VAL A N 1
ATOM 1569 C CA . VAL A 1 228 ? 14.279 -0.507 -21.684 1.00 85.31 228 VAL A CA 1
ATOM 1570 C C . VAL A 1 228 ? 14.050 0.755 -20.866 1.00 85.31 228 VAL A C 1
ATOM 1572 O O . VAL A 1 228 ? 14.211 0.742 -19.652 1.00 85.31 228 VAL A O 1
ATOM 1575 N N . SER A 1 229 ? 13.575 1.820 -21.511 1.00 86.00 229 SER A N 1
ATOM 1576 C CA . SER A 1 229 ? 13.336 3.123 -20.880 1.00 86.00 229 SER A CA 1
ATOM 1577 C C . SER A 1 229 ? 12.272 3.112 -19.776 1.00 86.00 229 SER A C 1
ATOM 1579 O O . SER A 1 229 ? 12.152 4.089 -19.040 1.00 86.00 229 SER A O 1
ATOM 1581 N N . ASN A 1 230 ? 11.499 2.029 -19.652 1.00 89.50 230 ASN A N 1
ATOM 1582 C CA . ASN A 1 230 ? 10.478 1.853 -18.624 1.00 89.50 230 ASN A CA 1
ATOM 1583 C C . ASN A 1 230 ? 10.838 0.775 -17.593 1.00 89.50 230 ASN A C 1
ATOM 1585 O O . ASN A 1 230 ? 10.016 0.511 -16.714 1.00 89.50 230 ASN A O 1
ATOM 1589 N N . ARG A 1 231 ? 11.997 0.113 -17.690 1.00 91.44 231 ARG A N 1
ATOM 1590 C CA . ARG A 1 231 ? 12.385 -0.936 -16.739 1.00 91.44 231 ARG A CA 1
ATOM 1591 C C . ARG A 1 231 ? 12.744 -0.311 -15.387 1.00 91.44 231 ARG A C 1
ATOM 1593 O O . ARG A 1 231 ? 13.494 0.662 -15.351 1.00 91.44 231 ARG A O 1
ATOM 1600 N N . PRO A 1 232 ? 12.196 -0.817 -14.270 1.00 95.00 232 PRO A N 1
ATOM 1601 C CA . PRO A 1 232 ? 12.749 -0.543 -12.947 1.00 95.00 232 PRO A CA 1
ATOM 1602 C C . PRO A 1 232 ? 14.180 -1.061 -12.840 1.00 95.00 232 PRO A C 1
ATOM 1604 O O . PRO A 1 232 ? 14.598 -1.882 -13.654 1.00 95.00 232 PRO A O 1
ATOM 1607 N N . ILE A 1 233 ? 14.892 -0.661 -11.793 1.00 94.12 233 ILE A N 1
ATOM 1608 C CA . ILE A 1 233 ? 16.234 -1.178 -11.504 1.00 94.12 233 ILE A CA 1
ATOM 1609 C C . ILE A 1 233 ? 16.263 -1.906 -10.162 1.00 94.12 233 ILE A C 1
ATOM 1611 O O . ILE A 1 233 ? 15.418 -1.680 -9.292 1.00 94.12 233 ILE A O 1
ATOM 1615 N N . VAL A 1 234 ? 17.237 -2.791 -9.976 1.00 95.56 234 VAL A N 1
ATOM 1616 C CA . VAL A 1 234 ? 17.524 -3.355 -8.653 1.00 95.56 234 VAL A CA 1
ATOM 1617 C C . VAL A 1 234 ? 18.150 -2.299 -7.752 1.00 95.56 234 VAL A C 1
ATOM 1619 O O . VAL A 1 234 ? 18.927 -1.455 -8.195 1.00 95.56 234 VAL A O 1
ATOM 1622 N N . GLY A 1 235 ? 17.831 -2.349 -6.464 1.00 94.75 235 GLY A N 1
ATOM 1623 C CA . GLY A 1 235 ? 18.361 -1.407 -5.491 1.00 94.75 235 GLY A CA 1
ATOM 1624 C C . GLY A 1 235 ? 18.428 -1.984 -4.087 1.00 94.75 235 GLY A C 1
ATOM 1625 O O . GLY A 1 235 ? 18.054 -3.126 -3.830 1.00 94.75 235 GLY A O 1
ATOM 1626 N N . THR A 1 236 ? 18.894 -1.154 -3.155 1.00 94.88 236 THR A N 1
ATOM 1627 C CA . THR A 1 236 ? 18.869 -1.468 -1.723 1.00 94.88 236 THR A CA 1
ATOM 1628 C C . THR A 1 236 ? 18.264 -0.311 -0.939 1.00 94.88 236 THR A C 1
ATOM 1630 O O . THR A 1 236 ? 18.527 0.860 -1.225 1.00 94.88 236 THR A O 1
ATOM 1633 N N . LYS A 1 237 ? 17.456 -0.626 0.075 1.00 93.19 237 LYS A N 1
ATOM 1634 C CA . LYS A 1 237 ? 16.857 0.362 0.977 1.00 93.19 237 LYS A CA 1
ATOM 1635 C C . LYS A 1 237 ? 16.774 -0.195 2.390 1.00 93.19 237 LYS A C 1
ATOM 1637 O O . LYS A 1 237 ? 16.279 -1.294 2.608 1.00 93.19 237 LYS A O 1
ATOM 1642 N N . ASP A 1 238 ? 17.274 0.569 3.360 1.00 90.38 238 ASP A N 1
ATOM 1643 C CA . ASP A 1 238 ? 17.275 0.214 4.787 1.00 90.38 238 ASP A CA 1
ATOM 1644 C C . ASP A 1 238 ? 17.878 -1.176 5.088 1.00 90.38 238 ASP A C 1
ATOM 1646 O O . ASP A 1 238 ? 17.488 -1.835 6.049 1.00 90.38 238 ASP A O 1
ATOM 1650 N N . GLY A 1 239 ? 18.837 -1.618 4.265 1.00 90.75 239 GLY A N 1
ATOM 1651 C CA . GLY A 1 239 ? 19.494 -2.923 4.388 1.00 90.75 239 GLY A CA 1
ATOM 1652 C C . GLY A 1 239 ? 18.757 -4.096 3.730 1.00 90.75 239 GLY A C 1
ATOM 1653 O O . GLY A 1 239 ? 19.191 -5.229 3.912 1.00 90.75 239 GLY A O 1
ATOM 1654 N N . PHE A 1 240 ? 17.684 -3.839 2.979 1.00 95.06 240 PHE A N 1
ATOM 1655 C CA . PHE A 1 240 ? 16.952 -4.839 2.201 1.00 95.06 240 PHE A CA 1
ATOM 1656 C C . PHE A 1 240 ? 17.173 -4.635 0.704 1.00 95.06 240 PHE A C 1
ATOM 1658 O O . PHE A 1 240 ? 17.288 -3.493 0.250 1.00 95.06 240 PHE A O 1
ATOM 1665 N N . ASP A 1 241 ? 17.170 -5.734 -0.046 1.00 96.56 241 ASP A N 1
ATOM 1666 C CA . ASP A 1 241 ? 17.097 -5.709 -1.505 1.00 96.56 241 ASP A CA 1
ATOM 1667 C C . ASP A 1 241 ? 15.673 -5.336 -1.938 1.00 96.56 241 ASP A C 1
ATOM 1669 O O . ASP A 1 241 ? 14.682 -5.789 -1.353 1.00 96.56 241 ASP A O 1
ATOM 1673 N N . VAL A 1 242 ? 15.574 -4.452 -2.928 1.00 96.62 242 VAL A N 1
ATOM 1674 C CA . VAL A 1 242 ? 14.314 -3.869 -3.399 1.00 96.62 242 VAL A CA 1
ATOM 1675 C C . VAL A 1 242 ? 14.329 -3.714 -4.913 1.00 96.62 242 VAL A C 1
ATOM 1677 O O . VAL A 1 242 ? 15.387 -3.632 -5.539 1.00 96.62 242 VAL A O 1
ATOM 1680 N N . VAL A 1 243 ? 13.141 -3.577 -5.493 1.00 96.62 243 VAL A N 1
ATOM 1681 C CA . VAL A 1 243 ? 12.988 -3.030 -6.843 1.00 96.62 243 VAL A CA 1
ATOM 1682 C C . VAL A 1 243 ? 12.791 -1.520 -6.719 1.00 96.62 243 VAL A C 1
ATOM 1684 O O . VAL A 1 243 ? 11.820 -1.068 -6.109 1.00 96.62 243 VAL A O 1
ATOM 1687 N N . ASP A 1 244 ? 13.714 -0.732 -7.268 1.00 94.94 244 ASP A N 1
ATOM 1688 C CA . ASP A 1 244 ? 13.568 0.718 -7.396 1.00 94.94 244 ASP A CA 1
ATOM 1689 C C . ASP A 1 244 ? 12.732 1.022 -8.645 1.00 94.94 244 ASP A C 1
ATOM 1691 O O . ASP A 1 244 ? 13.191 0.955 -9.787 1.00 94.94 244 ASP A O 1
ATOM 1695 N N . ALA A 1 245 ? 11.463 1.335 -8.400 1.00 92.75 245 ALA A N 1
ATOM 1696 C CA . ALA A 1 245 ? 10.474 1.677 -9.407 1.00 92.75 245 ALA A CA 1
ATOM 1697 C C . ALA A 1 245 ? 10.286 3.198 -9.541 1.00 92.75 245 ALA A C 1
ATOM 1699 O O . ALA A 1 245 ? 9.267 3.655 -10.054 1.00 92.75 245 ALA A O 1
ATOM 1700 N N . SER A 1 246 ? 11.244 4.013 -9.087 1.00 87.19 246 SER A N 1
ATOM 1701 C CA . SER A 1 246 ? 11.132 5.475 -9.164 1.00 87.19 246 SER A CA 1
ATOM 1702 C C . SER A 1 246 ? 11.058 6.015 -10.597 1.00 87.19 246 SER A C 1
ATOM 1704 O O . SER A 1 246 ? 10.427 7.050 -10.821 1.00 87.19 246 SER A O 1
ATOM 1706 N N . SER A 1 247 ? 11.623 5.311 -11.578 1.00 82.44 247 SER A N 1
ATOM 1707 C CA . SER A 1 247 ? 11.608 5.689 -12.999 1.00 82.44 247 SER A CA 1
ATOM 1708 C C . SER A 1 247 ? 10.926 4.670 -13.918 1.00 82.44 247 SER A C 1
ATOM 1710 O O . SER A 1 247 ? 10.743 4.963 -15.099 1.00 82.44 247 SER A O 1
ATOM 1712 N N . GLY A 1 248 ? 10.515 3.509 -13.400 1.00 90.19 248 GLY A N 1
ATOM 1713 C CA . GLY A 1 248 ? 10.082 2.374 -14.213 1.00 90.19 248 GLY A CA 1
ATOM 1714 C C . GLY A 1 248 ? 8.844 1.651 -13.688 1.00 90.19 248 GLY A C 1
ATOM 1715 O O . GLY A 1 248 ? 8.305 1.961 -12.627 1.00 90.19 248 GLY A O 1
ATOM 1716 N N . ARG A 1 249 ? 8.382 0.665 -14.459 1.00 92.56 249 ARG A N 1
ATOM 1717 C CA . ARG A 1 249 ? 7.270 -0.231 -14.118 1.00 92.56 249 ARG A CA 1
ATOM 1718 C C . ARG A 1 249 ? 7.347 -1.554 -14.861 1.00 92.56 249 ARG A C 1
ATOM 1720 O O . ARG A 1 249 ? 7.802 -1.594 -16.003 1.00 92.56 249 ARG A O 1
ATOM 1727 N N . LEU A 1 250 ? 6.774 -2.597 -14.275 1.00 94.00 250 LEU A N 1
ATOM 1728 C CA . LEU A 1 250 ? 6.454 -3.849 -14.965 1.00 94.00 250 LEU A CA 1
ATOM 1729 C C . LEU A 1 250 ? 4.939 -3.997 -15.094 1.00 94.00 250 LEU A C 1
ATOM 1731 O O . LEU A 1 250 ? 4.189 -3.393 -14.326 1.00 94.00 250 LEU A O 1
ATOM 1735 N N . PHE A 1 251 ? 4.461 -4.778 -16.059 1.00 92.50 251 PHE A N 1
ATOM 1736 C CA . PHE A 1 251 ? 3.025 -4.985 -16.234 1.00 92.50 251 PHE A CA 1
ATOM 1737 C C . PHE A 1 251 ? 2.668 -6.360 -16.801 1.00 92.50 251 PHE A C 1
ATOM 1739 O O . PHE A 1 251 ? 3.528 -7.158 -17.170 1.00 92.50 251 PHE A O 1
ATOM 1746 N N . ARG A 1 252 ? 1.360 -6.618 -16.836 1.00 92.62 252 ARG A N 1
ATOM 1747 C CA . ARG A 1 252 ? 0.689 -7.716 -17.538 1.00 92.62 252 ARG A CA 1
ATOM 1748 C C . ARG A 1 252 ? -0.589 -7.190 -18.159 1.00 92.62 252 ARG A C 1
ATOM 1750 O O . ARG A 1 252 ? -1.222 -6.306 -17.585 1.00 92.62 252 ARG A O 1
ATOM 1757 N N . GLU A 1 253 ? -1.021 -7.808 -19.246 1.00 91.81 253 GLU A N 1
ATOM 1758 C CA . GLU A 1 253 ? -2.264 -7.462 -19.947 1.00 91.81 253 GLU A CA 1
ATOM 1759 C C . GLU A 1 253 ? -3.478 -8.246 -19.416 1.00 91.81 253 GLU A C 1
ATOM 1761 O O . GLU A 1 253 ? -4.299 -8.758 -20.177 1.00 91.81 253 GLU A O 1
ATOM 1766 N N . ASP A 1 254 ? -3.577 -8.372 -18.090 1.00 91.56 254 ASP A N 1
ATOM 1767 C CA . ASP A 1 254 ? -4.739 -8.928 -17.402 1.00 91.56 254 ASP A CA 1
ATOM 1768 C C . ASP A 1 254 ? -4.924 -8.327 -15.995 1.00 91.56 254 ASP A C 1
ATOM 1770 O O . ASP A 1 254 ? -4.095 -7.570 -15.483 1.00 91.56 254 ASP A O 1
ATOM 1774 N N . ALA A 1 255 ? -6.044 -8.674 -15.358 1.00 91.62 255 ALA A N 1
ATOM 1775 C CA . ALA A 1 255 ? -6.358 -8.335 -13.970 1.00 91.62 255 ALA A CA 1
ATOM 1776 C C . ALA A 1 255 ? -5.923 -9.441 -12.985 1.00 91.62 255 ALA A C 1
ATOM 1778 O O . ALA A 1 255 ? -6.618 -9.683 -11.997 1.00 91.62 255 ALA A O 1
ATOM 1779 N N . LEU A 1 256 ? -4.820 -10.155 -13.263 1.00 94.94 256 LEU A N 1
ATOM 1780 C CA . LEU A 1 256 ? -4.333 -11.302 -12.471 1.00 94.94 256 LEU A CA 1
ATOM 1781 C C . LEU A 1 256 ? -5.307 -12.496 -12.420 1.00 94.94 256 LEU A C 1
ATOM 1783 O O . LEU A 1 256 ? -5.236 -13.332 -11.522 1.00 94.94 256 LEU A O 1
ATOM 1787 N N . GLY A 1 257 ? -6.257 -12.557 -13.357 1.00 91.81 257 GLY A N 1
ATOM 1788 C CA . GLY A 1 257 ? -7.345 -13.540 -13.345 1.00 91.81 257 GLY A CA 1
ATOM 1789 C C . GLY A 1 257 ? -8.420 -13.287 -12.279 1.00 91.81 257 GLY A C 1
ATOM 1790 O O . GLY A 1 257 ? -9.318 -14.113 -12.126 1.00 91.81 257 GLY A O 1
ATOM 1791 N N . ILE A 1 258 ? -8.363 -12.159 -11.563 1.00 91.94 258 ILE A N 1
ATOM 1792 C CA . ILE A 1 258 ? -9.354 -11.792 -10.548 1.00 91.94 258 ILE A CA 1
ATOM 1793 C C . ILE A 1 258 ? -10.648 -11.368 -11.249 1.00 91.94 258 ILE A C 1
ATOM 1795 O O . ILE A 1 258 ? -10.633 -10.489 -12.115 1.00 91.94 258 ILE A O 1
ATOM 1799 N N . SER A 1 259 ? -11.775 -11.972 -10.860 1.00 88.62 259 SER A N 1
ATOM 1800 C CA . SER A 1 259 ? -13.094 -11.627 -11.404 1.00 88.62 259 SER A CA 1
ATOM 1801 C C . SER A 1 259 ? -13.427 -10.147 -11.156 1.00 88.62 259 SER A C 1
ATOM 1803 O O . SER A 1 259 ? -13.092 -9.632 -10.085 1.00 88.62 259 SER A O 1
ATOM 1805 N N . PRO A 1 260 ? -14.114 -9.452 -12.082 1.00 82.31 260 PRO A N 1
ATOM 1806 C CA . PRO A 1 260 ? -14.663 -8.119 -11.827 1.00 82.31 260 PRO A CA 1
ATOM 1807 C C . PRO A 1 260 ? -15.550 -8.082 -10.573 1.00 82.31 260 PRO A C 1
ATOM 1809 O O . PRO A 1 260 ? -15.436 -7.178 -9.757 1.00 82.31 260 PRO A O 1
ATOM 1812 N N . ASP A 1 261 ? -16.354 -9.118 -10.346 1.00 82.56 261 ASP A N 1
ATOM 1813 C CA . ASP A 1 261 ? -17.292 -9.147 -9.216 1.00 82.56 261 ASP A CA 1
ATOM 1814 C C . ASP A 1 261 ? -16.631 -9.562 -7.884 1.00 82.56 261 ASP A C 1
ATOM 1816 O O . ASP A 1 261 ? -17.277 -9.577 -6.839 1.00 82.56 261 ASP A O 1
ATOM 1820 N N . SER A 1 262 ? -15.338 -9.907 -7.891 1.00 87.06 262 SER A N 1
ATOM 1821 C CA . SER A 1 262 ? -14.612 -10.291 -6.678 1.00 87.06 262 SER A CA 1
ATOM 1822 C C . SER A 1 262 ? -14.087 -9.076 -5.919 1.00 87.06 262 SER A C 1
ATOM 1824 O O . SER A 1 262 ? -13.501 -8.157 -6.506 1.00 87.06 262 SER A O 1
ATOM 1826 N N . GLY A 1 263 ? -14.192 -9.147 -4.588 1.00 88.75 263 GLY A N 1
ATOM 1827 C CA . GLY A 1 263 ? -13.404 -8.294 -3.701 1.00 88.75 263 GLY A CA 1
ATOM 1828 C C . GLY A 1 263 ? -11.917 -8.572 -3.885 1.00 88.75 263 GLY A C 1
ATOM 1829 O O . GLY A 1 263 ? -11.536 -9.595 -4.448 1.00 88.75 263 GLY A O 1
ATOM 1830 N N . ARG A 1 264 ? -11.054 -7.673 -3.426 1.00 91.88 264 ARG A N 1
ATOM 1831 C CA . ARG A 1 264 ? -9.602 -7.844 -3.570 1.00 91.88 264 ARG A CA 1
ATOM 1832 C C . ARG A 1 264 ? -8.844 -7.107 -2.488 1.00 91.88 264 ARG A C 1
ATOM 1834 O O . ARG A 1 264 ? -9.345 -6.134 -1.929 1.00 91.88 264 ARG A O 1
ATOM 1841 N N . THR A 1 265 ? -7.630 -7.565 -2.213 1.00 95.75 265 THR A N 1
ATOM 1842 C CA . THR A 1 265 ? -6.743 -6.924 -1.238 1.00 95.75 265 THR A CA 1
ATOM 1843 C C . THR A 1 265 ? -5.366 -6.731 -1.844 1.00 95.75 265 THR A C 1
ATOM 1845 O O . THR A 1 265 ? -4.758 -7.701 -2.288 1.00 95.75 265 THR A O 1
ATOM 1848 N N . PHE A 1 266 ? -4.858 -5.503 -1.833 1.00 96.56 266 PHE A N 1
ATOM 1849 C CA . PHE A 1 266 ? -3.467 -5.206 -2.158 1.00 96.56 266 PHE A CA 1
ATOM 1850 C C . PHE A 1 266 ? -2.690 -4.958 -0.873 1.00 96.56 266 PHE A C 1
ATOM 1852 O O . PHE A 1 266 ? -3.103 -4.159 -0.032 1.00 96.56 266 PHE A O 1
ATOM 1859 N N . VAL A 1 267 ? -1.558 -5.638 -0.734 1.00 96.88 267 VAL A N 1
ATOM 1860 C CA . VAL A 1 267 ? -0.622 -5.450 0.370 1.00 96.88 267 VAL A CA 1
ATOM 1861 C C . VAL A 1 267 ? 0.725 -5.046 -0.201 1.00 96.88 267 VAL A C 1
ATOM 1863 O O . VAL A 1 267 ? 1.251 -5.728 -1.079 1.00 96.88 267 VAL A O 1
ATOM 1866 N N . ILE A 1 268 ? 1.276 -3.929 0.265 1.00 94.88 268 ILE A N 1
ATOM 1867 C CA . ILE A 1 268 ? 2.514 -3.361 -0.278 1.00 94.88 268 ILE A CA 1
ATOM 1868 C C . ILE A 1 268 ? 3.440 -2.999 0.878 1.00 94.88 268 ILE A C 1
ATOM 1870 O O . ILE A 1 268 ? 3.023 -2.348 1.833 1.00 94.88 268 ILE A O 1
ATOM 1874 N N . VAL A 1 269 ? 4.711 -3.371 0.769 1.00 94.50 269 VAL A N 1
ATOM 1875 C CA . VAL A 1 269 ? 5.783 -2.806 1.590 1.00 94.50 269 VAL A CA 1
ATOM 1876 C C . VAL A 1 269 ? 6.633 -1.920 0.693 1.00 94.50 269 VAL A C 1
ATOM 1878 O O . VAL A 1 269 ? 7.287 -2.409 -0.231 1.00 94.50 269 VAL A O 1
ATOM 1881 N N . SER A 1 270 ? 6.616 -0.615 0.955 1.00 91.94 270 SER A N 1
ATOM 1882 C CA . SER A 1 270 ? 7.291 0.373 0.110 1.00 91.94 270 SER A CA 1
ATOM 1883 C C . SER A 1 270 ? 7.929 1.501 0.910 1.00 91.94 270 SER A C 1
ATOM 1885 O O . SER A 1 270 ? 7.500 1.810 2.018 1.00 91.94 270 SER A O 1
ATOM 1887 N N . ALA A 1 271 ? 8.939 2.148 0.337 1.00 89.50 271 ALA A N 1
ATOM 1888 C CA . ALA A 1 271 ? 9.490 3.412 0.823 1.00 89.50 271 ALA A CA 1
ATOM 1889 C C . ALA A 1 271 ? 9.593 4.396 -0.340 1.00 89.50 271 ALA A C 1
ATOM 1891 O O . ALA A 1 271 ? 9.821 3.992 -1.475 1.00 89.50 271 ALA A O 1
ATOM 1892 N N . LEU A 1 272 ? 9.467 5.689 -0.072 1.00 85.69 272 LEU A N 1
ATOM 1893 C CA . LEU A 1 272 ? 9.443 6.685 -1.139 1.00 85.69 272 LEU A CA 1
ATOM 1894 C C . LEU A 1 272 ? 10.845 7.227 -1.424 1.00 85.69 272 LEU A C 1
ATOM 1896 O O . LEU A 1 272 ? 11.662 7.403 -0.517 1.00 85.69 272 LEU A O 1
ATOM 1900 N N . THR A 1 273 ? 11.110 7.533 -2.692 1.00 85.38 273 THR A N 1
ATOM 1901 C CA . THR A 1 273 ? 12.279 8.323 -3.112 1.00 85.38 273 THR A CA 1
ATOM 1902 C C . THR A 1 273 ? 12.003 9.823 -3.035 1.00 85.38 273 THR A C 1
ATOM 1904 O O . THR A 1 273 ? 12.913 10.603 -2.764 1.00 85.38 273 THR A O 1
ATOM 1907 N N . SER A 1 274 ? 10.743 10.222 -3.219 1.00 82.19 274 SER A N 1
ATOM 1908 C CA . SER A 1 274 ? 10.270 11.603 -3.165 1.00 82.19 274 SER A CA 1
ATOM 1909 C C . SER A 1 274 ? 8.913 11.666 -2.471 1.00 82.19 274 SER A C 1
ATOM 1911 O O . SER A 1 274 ? 8.040 10.833 -2.706 1.00 82.19 274 SER A O 1
ATOM 1913 N N . MET A 1 275 ? 8.720 12.674 -1.620 1.00 79.75 275 MET A N 1
ATOM 1914 C CA . MET A 1 275 ? 7.428 12.918 -0.974 1.00 79.75 275 MET A CA 1
ATOM 1915 C C . MET A 1 275 ? 6.437 13.602 -1.921 1.00 79.75 275 MET A C 1
ATOM 1917 O O . MET A 1 275 ? 5.233 13.474 -1.739 1.00 79.75 275 MET A O 1
ATOM 1921 N N . THR A 1 276 ? 6.914 14.290 -2.958 1.00 79.00 276 THR A N 1
ATOM 1922 C CA . THR A 1 276 ? 6.076 15.133 -3.826 1.00 79.00 276 THR A CA 1
ATOM 1923 C C . THR A 1 276 ? 5.722 14.509 -5.160 1.00 79.00 276 THR A C 1
ATOM 1925 O O . THR A 1 276 ? 4.807 14.985 -5.830 1.00 79.00 276 THR A O 1
ATOM 1928 N N . ASP A 1 277 ? 6.477 13.505 -5.583 1.00 78.81 277 ASP A N 1
ATOM 1929 C CA . ASP A 1 277 ? 6.278 12.910 -6.894 1.00 78.81 277 ASP A CA 1
ATOM 1930 C C . ASP A 1 277 ? 5.057 11.987 -6.864 1.00 78.81 277 ASP A C 1
ATOM 1932 O O . ASP A 1 277 ? 4.673 11.490 -5.808 1.00 78.81 277 ASP A O 1
ATOM 1936 N N . ARG A 1 278 ? 4.431 11.775 -8.022 1.00 79.69 278 ARG A N 1
ATOM 1937 C CA . ARG A 1 278 ? 3.241 10.932 -8.142 1.00 79.69 278 ARG A CA 1
ATOM 1938 C C . ARG A 1 278 ? 3.588 9.552 -8.674 1.00 79.69 278 ARG A C 1
ATOM 1940 O O . ARG A 1 278 ? 4.267 9.522 -9.699 1.00 79.69 278 ARG A O 1
ATOM 1947 N N . GLY A 1 279 ? 3.060 8.481 -8.070 1.00 77.06 279 GLY A N 1
ATOM 1948 C CA . GLY A 1 279 ? 3.374 7.107 -8.470 1.00 77.06 279 GLY A CA 1
ATOM 1949 C C . GLY A 1 279 ? 2.614 5.971 -7.798 1.00 77.06 279 GLY A C 1
ATOM 1950 O O . GLY A 1 279 ? 2.447 5.957 -6.588 1.00 77.06 279 GLY A O 1
ATOM 1951 N N . GLY A 1 280 ? 2.269 4.932 -8.562 1.00 79.75 280 GLY A N 1
ATOM 1952 C CA . GLY A 1 280 ? 1.576 3.747 -8.047 1.00 79.75 280 GLY A CA 1
ATOM 1953 C C . GLY A 1 280 ? 2.485 2.534 -7.847 1.00 79.75 280 GLY A C 1
ATOM 1954 O O . GLY A 1 280 ? 3.205 2.135 -8.761 1.00 79.75 280 GLY A O 1
ATOM 1955 N N . ALA A 1 281 ? 2.405 1.904 -6.674 1.00 87.62 281 ALA A N 1
ATOM 1956 C CA . ALA A 1 281 ? 3.098 0.652 -6.373 1.00 87.62 281 ALA A CA 1
ATOM 1957 C C . ALA A 1 281 ? 2.450 -0.558 -7.063 1.00 87.62 281 ALA A C 1
ATOM 1959 O O . ALA A 1 281 ? 3.151 -1.395 -7.623 1.00 87.62 281 ALA A O 1
ATOM 1960 N N . ILE A 1 282 ? 1.118 -0.633 -7.064 1.00 91.62 282 ILE A N 1
ATOM 1961 C CA . ILE A 1 282 ? 0.345 -1.603 -7.845 1.00 91.62 282 ILE A CA 1
ATOM 1962 C C . ILE A 1 282 ? -0.973 -0.976 -8.271 1.00 91.62 282 ILE A C 1
ATOM 1964 O O . ILE A 1 282 ? -1.632 -0.287 -7.488 1.00 91.62 282 ILE A O 1
ATOM 1968 N N . PHE A 1 283 ? -1.352 -1.232 -9.518 1.00 88.94 283 PHE A N 1
ATOM 1969 C CA . PHE A 1 283 ? -2.558 -0.672 -10.097 1.00 88.94 283 PHE A CA 1
ATOM 1970 C C . PHE A 1 283 ? -3.145 -1.596 -11.152 1.00 88.94 283 PHE A C 1
ATOM 1972 O O . PHE A 1 283 ? -2.442 -2.081 -12.042 1.00 88.94 283 PHE A O 1
ATOM 1979 N N . GLN A 1 284 ? -4.452 -1.787 -11.091 1.00 90.12 284 GLN A N 1
ATOM 1980 C CA . GLN A 1 284 ? -5.227 -2.487 -12.098 1.00 90.12 284 GLN A CA 1
ATOM 1981 C C . GLN A 1 284 ? -6.086 -1.473 -12.838 1.00 90.12 284 GLN A C 1
ATOM 1983 O O . GLN A 1 284 ? -6.863 -0.770 -12.206 1.00 90.12 284 GLN A O 1
ATOM 1988 N N . HIS A 1 285 ? -5.960 -1.377 -14.159 1.00 84.94 285 HIS A N 1
ATOM 1989 C CA . HIS A 1 285 ? -6.716 -0.402 -14.941 1.00 84.94 285 HIS A CA 1
ATOM 1990 C C . HIS A 1 285 ? -7.111 -0.898 -16.321 1.00 84.94 285 HIS A C 1
ATOM 1992 O O . HIS A 1 285 ? -6.670 -1.950 -16.792 1.00 84.94 285 HIS A O 1
ATOM 1998 N N . ARG A 1 286 ? -7.948 -0.090 -16.971 1.00 84.56 286 ARG A N 1
ATOM 1999 C CA . ARG A 1 286 ? -8.301 -0.235 -18.375 1.00 84.56 286 ARG A CA 1
ATOM 2000 C C . ARG A 1 286 ? -7.376 0.587 -19.271 1.00 84.56 286 ARG A C 1
ATOM 2002 O O . ARG A 1 286 ? -7.297 1.807 -19.153 1.00 84.56 286 ARG A O 1
ATOM 2009 N N . VAL A 1 287 ? -6.693 -0.079 -20.197 1.00 79.50 287 VAL A N 1
ATOM 2010 C CA . VAL A 1 287 ? -5.805 0.577 -21.170 1.00 79.50 287 VAL A CA 1
ATOM 2011 C C . VAL A 1 287 ? -6.612 1.453 -22.129 1.00 79.50 287 VAL A C 1
ATOM 2013 O O . VAL A 1 287 ? -7.597 0.999 -22.707 1.00 79.50 287 VAL A O 1
ATOM 2016 N N . GLY A 1 288 ? -6.160 2.692 -22.342 1.00 68.81 288 GLY A N 1
ATOM 2017 C CA . GLY A 1 288 ? -6.741 3.618 -23.322 1.00 68.81 288 GLY A CA 1
ATOM 2018 C C . GLY A 1 288 ? -7.870 4.507 -22.794 1.00 68.81 288 GLY A C 1
ATOM 2019 O O . GLY A 1 288 ? -8.296 5.405 -23.515 1.00 68.81 288 GLY A O 1
ATOM 2020 N N . ASP A 1 289 ? -8.309 4.320 -21.547 1.00 65.81 289 ASP A N 1
ATOM 2021 C CA . ASP A 1 289 ? -9.212 5.261 -20.886 1.00 65.81 289 ASP A CA 1
ATOM 2022 C C . ASP A 1 289 ? -8.393 6.358 -20.187 1.00 65.81 289 ASP A C 1
ATOM 2024 O O . ASP A 1 289 ? -7.560 6.089 -19.325 1.00 65.81 289 ASP A O 1
ATOM 2028 N N . SER A 1 290 ? -8.628 7.617 -20.566 1.00 53.84 290 SER A N 1
ATOM 2029 C CA . SER A 1 290 ? -8.032 8.797 -19.920 1.00 53.84 290 SER A CA 1
ATOM 2030 C C . SER A 1 290 ? -8.749 9.207 -18.623 1.00 53.84 290 SER A C 1
ATOM 2032 O O . SER A 1 290 ? -8.380 10.207 -18.015 1.00 53.84 290 SER A O 1
ATOM 2034 N N . GLY A 1 291 ? -9.799 8.475 -18.232 1.00 52.50 291 GLY A N 1
ATOM 2035 C CA . GLY A 1 291 ? -10.494 8.600 -16.948 1.00 52.50 291 GLY A CA 1
ATOM 2036 C C . GLY A 1 291 ? -10.015 7.530 -15.968 1.00 52.50 291 GLY A C 1
ATOM 2037 O O . GLY A 1 291 ? -9.498 6.503 -16.396 1.00 52.50 291 GLY A O 1
ATOM 2038 N N . ALA A 1 292 ? -10.169 7.779 -14.667 1.00 55.31 292 ALA A N 1
ATOM 2039 C CA . ALA A 1 292 ? -9.674 6.984 -13.538 1.00 55.31 292 ALA A CA 1
ATOM 2040 C C . ALA A 1 292 ? -10.257 5.547 -13.427 1.00 55.31 292 ALA A C 1
ATOM 2042 O O . ALA A 1 292 ? -10.726 5.135 -12.373 1.00 55.31 292 ALA A O 1
ATOM 2043 N N . ASN A 1 293 ? -10.221 4.745 -14.490 1.00 65.75 293 ASN A N 1
ATOM 2044 C CA . ASN A 1 293 ? -10.776 3.390 -14.555 1.00 65.75 293 ASN A CA 1
ATOM 2045 C C . ASN A 1 293 ? -9.797 2.371 -13.999 1.00 65.75 293 ASN A C 1
ATOM 2047 O O . ASN A 1 293 ? -9.265 1.537 -14.737 1.00 65.75 293 ASN A O 1
ATOM 2051 N N . GLY A 1 294 ? -9.535 2.463 -12.700 1.00 78.69 294 GLY A N 1
ATOM 2052 C CA . GLY A 1 294 ? -8.659 1.522 -12.041 1.00 78.69 294 GLY A CA 1
ATOM 2053 C C . GLY A 1 294 ? -8.855 1.405 -10.543 1.00 78.69 294 GLY A C 1
ATOM 2054 O O . GLY A 1 294 ? -9.539 2.208 -9.909 1.00 78.69 294 GLY A O 1
ATOM 2055 N N . LEU A 1 295 ? -8.241 0.355 -10.017 1.00 85.88 295 LEU A N 1
ATOM 2056 C CA . LEU A 1 295 ? -8.124 0.043 -8.607 1.00 85.88 295 LEU A CA 1
ATOM 2057 C C . LEU A 1 295 ? -6.645 -0.011 -8.274 1.00 85.88 295 LEU A C 1
ATOM 2059 O O . LEU A 1 295 ? -5.875 -0.674 -8.972 1.00 85.88 295 LEU A O 1
ATOM 2063 N N . GLY A 1 296 ? -6.242 0.625 -7.192 1.00 86.06 296 GLY A N 1
ATOM 2064 C CA . GLY A 1 296 ? -4.884 0.473 -6.716 1.00 86.06 296 GLY A CA 1
ATOM 2065 C C . GLY A 1 296 ? -4.426 1.615 -5.847 1.00 86.06 296 GLY A C 1
ATOM 2066 O O . GLY A 1 296 ? -5.160 2.555 -5.550 1.00 86.06 296 GLY A O 1
ATOM 2067 N N . PHE A 1 297 ? -3.170 1.494 -5.460 1.00 85.56 297 PHE A N 1
ATOM 2068 C CA . PHE A 1 297 ? -2.463 2.483 -4.675 1.00 85.56 297 PHE A CA 1
ATOM 2069 C C . PHE A 1 297 ? -1.830 3.522 -5.605 1.00 85.56 297 PHE A C 1
ATOM 2071 O O . PHE A 1 297 ? -1.252 3.164 -6.635 1.00 85.56 297 PHE A O 1
ATOM 2078 N N . ASP A 1 298 ? -1.871 4.787 -5.202 1.00 80.50 298 ASP A N 1
ATOM 2079 C CA . ASP A 1 298 ? -1.099 5.872 -5.809 1.00 80.50 298 ASP A CA 1
ATOM 2080 C C . ASP A 1 298 ? -0.481 6.712 -4.690 1.00 80.50 298 ASP A C 1
ATOM 2082 O O . ASP A 1 298 ? -1.073 6.936 -3.641 1.00 80.50 298 ASP A O 1
ATOM 2086 N N . HIS A 1 299 ? 0.737 7.175 -4.887 1.00 78.25 299 HIS A N 1
ATOM 2087 C CA . HIS A 1 299 ? 1.359 8.189 -4.055 1.00 78.25 299 HIS A CA 1
ATOM 2088 C C . HIS A 1 299 ? 1.073 9.529 -4.721 1.00 78.25 299 HIS A C 1
ATOM 2090 O O . HIS A 1 299 ? 1.417 9.674 -5.887 1.00 78.25 299 HIS A O 1
ATOM 2096 N N . ASN A 1 300 ? 0.442 10.468 -4.009 1.00 72.88 300 ASN A N 1
ATOM 2097 C CA . ASN A 1 300 ? -0.131 11.723 -4.518 1.00 72.88 300 ASN A CA 1
ATOM 2098 C C . ASN A 1 300 ? -1.087 11.515 -5.718 1.00 72.88 300 ASN A C 1
ATOM 2100 O O . ASN A 1 300 ? -0.618 11.386 -6.850 1.00 72.88 300 ASN A O 1
ATOM 2104 N N . THR A 1 301 ? -2.414 11.497 -5.513 1.00 71.69 301 THR A N 1
ATOM 2105 C CA . THR A 1 301 ? -3.369 11.259 -6.619 1.00 71.69 301 THR A CA 1
ATOM 2106 C C . THR A 1 301 ? -3.418 12.401 -7.651 1.00 71.69 301 THR A C 1
ATOM 2108 O O . THR A 1 301 ? -2.592 13.320 -7.669 1.00 71.69 301 THR A O 1
ATOM 2111 N N . PHE A 1 302 ? -4.319 12.292 -8.633 1.00 63.44 302 PHE A N 1
ATOM 2112 C CA . PHE A 1 302 ? -4.427 13.269 -9.711 1.00 63.44 302 PHE A CA 1
ATOM 2113 C C . PHE A 1 302 ? -4.841 14.635 -9.131 1.00 63.44 302 PHE A C 1
ATOM 2115 O O . PHE A 1 302 ? -5.827 14.739 -8.422 1.00 63.44 302 PHE A O 1
ATOM 2122 N N . ASP A 1 303 ? -4.067 15.683 -9.428 1.00 61.38 303 ASP A N 1
ATOM 2123 C CA . ASP A 1 303 ? -4.192 17.049 -8.883 1.00 61.38 303 ASP A CA 1
ATOM 2124 C C . ASP A 1 303 ? -3.816 17.264 -7.406 1.00 61.38 303 ASP A C 1
ATOM 2126 O O . ASP A 1 303 ? -3.676 18.419 -6.977 1.00 61.38 303 ASP A O 1
ATOM 2130 N N . THR A 1 304 ? -3.492 16.216 -6.646 1.00 61.25 304 THR A N 1
ATOM 2131 C CA . THR A 1 304 ? -2.938 16.382 -5.302 1.00 61.25 304 THR A CA 1
ATOM 2132 C C . THR A 1 304 ? -1.441 16.639 -5.333 1.00 61.25 304 THR A C 1
ATOM 2134 O O . THR A 1 304 ? -0.628 15.822 -5.755 1.00 61.25 304 THR A O 1
ATOM 2137 N N . ARG A 1 305 ? -1.043 17.807 -4.828 1.00 57.31 305 ARG A N 1
ATOM 2138 C CA . ARG A 1 305 ? 0.346 18.098 -4.459 1.00 57.31 305 ARG A CA 1
ATOM 2139 C C . ARG A 1 305 ? 0.408 18.232 -2.948 1.00 57.31 305 ARG A C 1
ATOM 2141 O O . ARG A 1 305 ? -0.228 19.136 -2.410 1.00 57.31 305 ARG A O 1
ATOM 2148 N N . GLY A 1 306 ? 1.183 17.388 -2.271 1.00 57.53 306 GLY A N 1
ATOM 2149 C CA . GLY A 1 306 ? 1.444 17.608 -0.847 1.00 57.53 306 GLY A CA 1
ATOM 2150 C C . GLY A 1 306 ? 1.645 16.373 0.011 1.00 57.53 306 GLY A C 1
ATOM 2151 O O . GLY A 1 306 ? 1.115 16.348 1.115 1.00 57.53 306 GLY A O 1
ATOM 2152 N N . GLU A 1 307 ? 2.438 15.404 -0.448 1.00 69.06 307 GLU A N 1
ATOM 2153 C CA . GLU A 1 307 ? 2.959 14.344 0.421 1.00 69.06 307 GLU A CA 1
ATOM 2154 C C . GLU A 1 307 ? 1.876 13.398 0.959 1.00 69.06 307 GLU A C 1
ATOM 2156 O O . GLU A 1 307 ? 1.953 12.964 2.100 1.00 69.06 307 GLU A O 1
ATOM 2161 N N . ARG A 1 308 ? 0.854 13.064 0.166 1.00 74.44 308 ARG A N 1
ATOM 2162 C CA . ARG A 1 308 ? -0.255 12.190 0.592 1.00 74.44 308 ARG A CA 1
ATOM 2163 C C . ARG A 1 308 ? -0.163 10.825 -0.072 1.00 74.44 308 ARG A C 1
ATOM 2165 O O . ARG A 1 308 ? 0.275 10.725 -1.215 1.00 74.44 308 ARG A O 1
ATOM 2172 N N . PHE A 1 309 ? -0.601 9.780 0.625 1.00 80.12 309 PHE A N 1
ATOM 2173 C CA . PHE A 1 309 ? -0.953 8.543 -0.059 1.00 80.12 309 PHE A CA 1
ATOM 2174 C C . PHE A 1 309 ? -2.356 8.662 -0.618 1.00 80.12 309 PHE A C 1
ATOM 2176 O O . PHE A 1 309 ? -3.174 9.420 -0.105 1.00 80.12 309 PHE A O 1
ATOM 2183 N N . GLY A 1 310 ? -2.639 7.865 -1.628 1.00 77.62 310 GLY A N 1
ATOM 2184 C CA . GLY A 1 310 ? -3.940 7.828 -2.233 1.00 77.62 310 GLY A CA 1
ATOM 2185 C C . GLY A 1 310 ? -4.304 6.468 -2.784 1.00 77.62 310 GLY A C 1
ATOM 2186 O O . GLY A 1 310 ? -3.497 5.538 -2.887 1.00 77.62 310 GLY A O 1
ATOM 2187 N N . VAL A 1 311 ? -5.581 6.351 -3.095 1.00 81.19 311 VAL A N 1
ATOM 2188 C CA . VAL A 1 311 ? -6.183 5.138 -3.618 1.00 81.19 311 VAL A CA 1
ATOM 2189 C C . VAL A 1 311 ? -7.082 5.501 -4.781 1.00 81.19 311 VAL A C 1
ATOM 2191 O O . VAL A 1 311 ? -7.760 6.527 -4.765 1.00 81.19 311 VAL A O 1
ATOM 2194 N N . TYR A 1 312 ? -7.094 4.644 -5.792 1.00 79.06 312 TYR A N 1
ATOM 2195 C CA . TYR A 1 312 ? -8.052 4.730 -6.882 1.00 79.06 312 TYR A CA 1
ATOM 2196 C C . TYR A 1 312 ? -9.126 3.686 -6.684 1.00 79.06 312 TYR A C 1
ATOM 2198 O O . TYR A 1 312 ? -8.847 2.532 -6.347 1.00 79.06 312 TYR A O 1
ATOM 2206 N N . ALA A 1 313 ? -10.352 4.109 -6.926 1.00 75.44 313 ALA A N 1
ATOM 2207 C CA . ALA A 1 313 ? -11.543 3.314 -6.743 1.00 75.44 313 ALA A CA 1
ATOM 2208 C C . ALA A 1 313 ? -12.523 3.620 -7.866 1.00 75.44 313 ALA A C 1
ATOM 2210 O O . ALA A 1 313 ? -13.585 4.166 -7.613 1.00 75.44 313 ALA A O 1
ATOM 2211 N N . THR A 1 314 ? -12.155 3.292 -9.110 1.00 73.56 314 THR A N 1
ATOM 2212 C CA . THR A 1 314 ? -12.986 3.456 -10.322 1.00 73.56 314 THR A CA 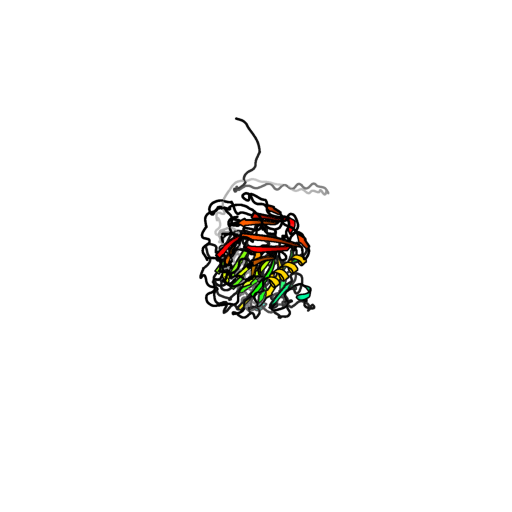1
ATOM 2213 C C . THR A 1 314 ? -13.689 4.808 -10.442 1.00 73.56 314 THR A C 1
ATOM 2215 O O . THR A 1 314 ? -14.719 5.051 -9.832 1.00 73.56 314 THR A O 1
ATOM 2218 N N . TRP A 1 315 ? -13.196 5.666 -11.325 1.00 67.19 315 TRP A N 1
ATOM 2219 C CA . TRP A 1 315 ? -13.654 7.042 -11.543 1.00 67.19 315 TRP A CA 1
ATOM 2220 C C . TRP A 1 315 ? -13.358 8.014 -10.404 1.00 67.19 315 TRP A C 1
ATOM 2222 O O . TRP A 1 315 ? -13.367 9.214 -10.665 1.00 67.19 315 TRP A O 1
ATOM 2232 N N . THR A 1 316 ? -13.009 7.515 -9.218 1.00 70.12 316 THR A N 1
ATOM 2233 C CA . THR A 1 316 ? -12.687 8.338 -8.054 1.00 70.12 316 THR A CA 1
ATOM 2234 C C . THR A 1 316 ? -11.301 8.028 -7.515 1.00 70.12 316 THR A C 1
ATOM 2236 O O . THR A 1 316 ? -10.855 6.876 -7.474 1.00 70.12 316 THR A O 1
ATOM 2239 N N . ASP A 1 317 ? -10.625 9.085 -7.096 1.00 75.31 317 ASP A N 1
ATOM 2240 C CA . ASP A 1 317 ? -9.378 9.064 -6.364 1.00 75.31 317 ASP A CA 1
ATOM 2241 C C . ASP A 1 317 ? -9.580 9.675 -4.973 1.00 75.31 317 ASP A C 1
ATOM 2243 O O . ASP A 1 317 ? -10.279 10.674 -4.792 1.00 75.31 317 ASP A O 1
ATOM 2247 N N . TYR A 1 318 ? -8.995 9.027 -3.974 1.00 77.00 318 TYR A N 1
ATOM 2248 C CA . TYR A 1 318 ? -9.046 9.469 -2.589 1.00 77.00 318 TYR A CA 1
ATOM 2249 C C . TYR A 1 318 ? -7.639 9.641 -2.058 1.00 77.00 318 TYR A C 1
ATOM 2251 O O . TYR A 1 318 ? -6.776 8.804 -2.312 1.00 77.00 318 TYR A O 1
ATOM 2259 N N . ASP A 1 319 ? -7.445 10.677 -1.254 1.00 76.44 319 ASP A N 1
ATOM 2260 C CA . ASP A 1 319 ? -6.202 10.912 -0.539 1.00 76.44 319 ASP A CA 1
ATOM 2261 C C . ASP A 1 319 ? -6.346 10.598 0.953 1.00 76.44 319 ASP A C 1
ATOM 2263 O O . ASP A 1 319 ? -7.439 10.615 1.529 1.00 76.44 319 ASP A O 1
ATOM 2267 N N . THR A 1 320 ? -5.196 10.363 1.576 1.00 74.50 320 THR A N 1
ATOM 2268 C CA . THR A 1 320 ? -5.004 10.249 3.021 1.00 74.50 320 THR A CA 1
ATOM 2269 C C . THR A 1 320 ? -4.362 11.501 3.599 1.00 74.50 320 THR A C 1
ATOM 2271 O O . THR A 1 320 ? -3.848 12.365 2.882 1.00 74.50 320 THR A O 1
ATOM 2274 N N . ASP A 1 321 ? -4.276 11.577 4.927 1.00 69.12 321 ASP A N 1
ATOM 2275 C CA . ASP A 1 321 ? -3.546 12.644 5.608 1.00 69.12 321 ASP A CA 1
ATOM 2276 C C . ASP A 1 321 ? -2.103 12.832 5.112 1.00 69.12 321 ASP A C 1
ATOM 2278 O O . ASP A 1 321 ? -1.486 11.927 4.540 1.00 69.12 321 ASP A O 1
ATOM 2282 N N . VAL A 1 322 ? -1.589 14.055 5.301 1.00 68.81 322 VAL A N 1
ATOM 2283 C CA . VAL A 1 322 ? -0.242 14.443 4.867 1.00 68.81 322 VAL A CA 1
ATOM 2284 C C . VAL A 1 322 ? 0.769 13.573 5.591 1.00 68.81 322 VAL A C 1
ATOM 2286 O O . VAL A 1 322 ? 0.822 13.525 6.821 1.00 68.81 322 VAL A O 1
ATOM 2289 N N . ARG A 1 323 ? 1.616 12.921 4.810 1.00 69.50 323 ARG A N 1
ATOM 2290 C CA . ARG A 1 323 ? 2.733 12.140 5.294 1.00 69.50 323 ARG A CA 1
ATOM 2291 C C . ARG A 1 323 ? 3.907 13.056 5.601 1.00 69.50 323 ARG A C 1
ATOM 2293 O O . ARG A 1 323 ? 4.258 13.930 4.826 1.00 69.50 323 ARG A O 1
ATOM 2300 N N . THR A 1 324 ? 4.580 12.790 6.712 1.00 66.00 324 THR A N 1
ATOM 2301 C CA . THR A 1 324 ? 5.709 13.604 7.192 1.00 66.00 324 THR A CA 1
ATOM 2302 C C . THR A 1 324 ? 7.076 12.951 6.968 1.00 66.00 324 THR A C 1
ATOM 2304 O O . THR A 1 324 ? 8.097 13.497 7.385 1.00 66.00 324 THR A O 1
ATOM 2307 N N . THR A 1 325 ? 7.126 11.765 6.346 1.00 73.69 325 THR A N 1
ATOM 2308 C CA . THR A 1 325 ? 8.357 10.970 6.209 1.00 73.69 325 THR A CA 1
ATOM 2309 C C . THR A 1 325 ? 8.369 10.066 4.968 1.00 73.69 325 THR A C 1
ATOM 2311 O O . THR A 1 325 ? 7.349 9.451 4.678 1.00 73.69 325 THR A O 1
ATOM 2314 N N . PRO A 1 326 ? 9.514 9.896 4.273 1.00 79.75 326 PRO A N 1
ATOM 2315 C CA . PRO A 1 326 ? 9.677 8.949 3.161 1.00 79.75 326 PRO A CA 1
ATOM 2316 C C . PRO A 1 326 ? 10.029 7.523 3.621 1.00 79.75 326 PRO A C 1
ATOM 2318 O O . PRO A 1 326 ? 10.516 6.716 2.827 1.00 79.75 326 PRO A O 1
ATOM 2321 N N . ALA A 1 327 ? 9.862 7.220 4.912 1.00 83.81 327 ALA A N 1
ATOM 2322 C CA . ALA A 1 327 ? 10.231 5.938 5.506 1.00 83.81 327 ALA A CA 1
ATOM 2323 C C . ALA A 1 327 ? 9.527 4.738 4.845 1.00 83.81 327 ALA A C 1
ATOM 2325 O O . ALA A 1 327 ? 8.589 4.876 4.059 1.00 83.81 327 ALA A O 1
ATOM 2326 N N . ARG A 1 328 ? 9.973 3.530 5.180 1.00 89.00 328 ARG A N 1
ATOM 2327 C CA . ARG A 1 328 ? 9.244 2.314 4.821 1.00 89.00 328 ARG A CA 1
ATOM 2328 C C . ARG A 1 328 ? 7.886 2.271 5.530 1.00 89.00 328 ARG A C 1
ATOM 2330 O O . ARG A 1 328 ? 7.821 2.559 6.723 1.00 89.00 328 ARG A O 1
ATOM 2337 N N . THR A 1 329 ? 6.853 1.880 4.796 1.00 87.94 329 THR A N 1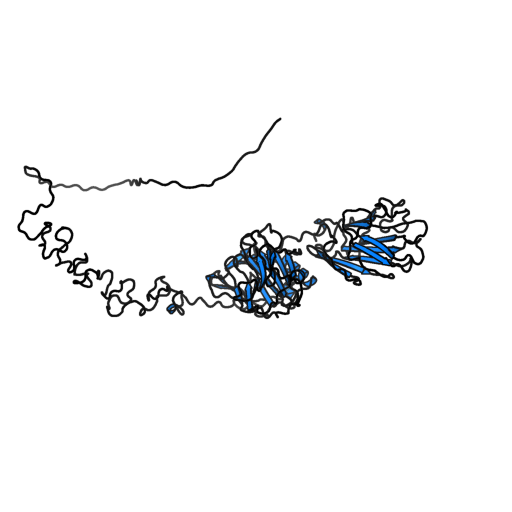
ATOM 2338 C CA . THR A 1 329 ? 5.475 1.691 5.264 1.00 87.94 329 THR A CA 1
ATOM 2339 C C . THR A 1 329 ? 4.906 0.369 4.767 1.00 87.94 329 THR A C 1
ATOM 2341 O O . THR A 1 329 ? 5.257 -0.107 3.683 1.00 87.94 329 THR A O 1
ATOM 2344 N N . ILE A 1 330 ? 4.016 -0.210 5.568 1.00 90.69 330 ILE A N 1
ATOM 2345 C CA . ILE A 1 330 ? 3.181 -1.357 5.215 1.00 90.69 330 ILE A CA 1
ATOM 2346 C C . ILE A 1 330 ? 1.787 -0.836 4.879 1.00 90.69 330 ILE A C 1
ATOM 2348 O O . ILE A 1 330 ? 1.156 -0.168 5.692 1.00 90.69 330 ILE A O 1
ATOM 2352 N N . HIS A 1 331 ? 1.306 -1.162 3.691 1.00 91.69 331 HIS A N 1
ATOM 2353 C CA . HIS A 1 331 ? 0.018 -0.744 3.162 1.00 91.69 331 HIS A CA 1
ATOM 2354 C C . HIS A 1 331 ? -0.889 -1.955 3.011 1.00 91.69 331 HIS A C 1
ATOM 2356 O O . HIS A 1 331 ? -0.470 -2.949 2.421 1.00 91.69 331 HIS A O 1
ATOM 2362 N N . VAL A 1 332 ? -2.130 -1.859 3.483 1.00 92.94 332 VAL A N 1
ATOM 2363 C CA . VAL A 1 332 ? -3.175 -2.861 3.238 1.00 92.94 332 VAL A CA 1
ATOM 2364 C C . VAL A 1 332 ? -4.421 -2.153 2.731 1.00 92.94 332 VAL A C 1
ATOM 2366 O O . VAL A 1 332 ? -5.103 -1.472 3.491 1.00 92.94 332 VAL A O 1
ATOM 2369 N N . LEU A 1 333 ? -4.712 -2.308 1.443 1.00 93.06 333 LEU A N 1
ATOM 2370 C CA . LEU A 1 333 ? -5.872 -1.729 0.775 1.00 93.06 333 LEU A CA 1
ATOM 2371 C C . LEU A 1 333 ? -6.848 -2.836 0.393 1.00 93.06 333 LEU A C 1
ATOM 2373 O O . LEU A 1 333 ? -6.495 -3.753 -0.347 1.00 93.06 333 LEU A O 1
ATOM 2377 N N . ARG A 1 334 ? -8.077 -2.748 0.891 1.00 90.81 334 ARG A N 1
ATOM 2378 C CA . ARG A 1 334 ? -9.136 -3.731 0.668 1.00 90.81 334 ARG A CA 1
ATOM 2379 C C . ARG A 1 334 ? -10.276 -3.112 -0.114 1.00 90.81 334 ARG A C 1
ATOM 2381 O O . ARG A 1 334 ? -10.703 -2.011 0.210 1.00 90.81 334 ARG A O 1
ATOM 2388 N N . TYR A 1 335 ? -10.813 -3.887 -1.044 1.00 87.06 335 TYR A N 1
ATOM 2389 C CA . TYR A 1 335 ? -12.042 -3.600 -1.768 1.00 87.06 335 TYR A CA 1
ATOM 2390 C C . TYR A 1 335 ? -13.049 -4.718 -1.506 1.00 87.06 335 TYR A C 1
ATOM 2392 O O . TYR A 1 335 ? -12.701 -5.905 -1.565 1.00 87.06 335 TYR A O 1
ATOM 2400 N N . MET A 1 336 ? -14.294 -4.342 -1.234 1.00 81.31 336 MET A N 1
ATOM 2401 C CA . MET A 1 336 ? -15.435 -5.251 -1.209 1.00 81.31 336 MET A CA 1
ATOM 2402 C C . MET A 1 336 ? -15.671 -5.877 -2.587 1.00 81.31 336 MET A C 1
ATOM 2404 O O . MET A 1 336 ? -15.182 -5.390 -3.610 1.00 81.31 336 MET A O 1
ATOM 2408 N N . ALA A 1 337 ? -16.409 -6.989 -2.601 1.00 78.38 337 ALA A N 1
ATOM 2409 C CA . ALA A 1 337 ? -16.981 -7.497 -3.840 1.00 78.38 337 ALA A CA 1
ATOM 2410 C C . ALA A 1 337 ? -17.874 -6.425 -4.463 1.00 78.38 337 ALA A C 1
ATOM 2412 O O . ALA A 1 337 ? -18.521 -5.660 -3.749 1.00 78.38 337 ALA A O 1
ATOM 2413 N N . TYR A 1 338 ? -17.858 -6.348 -5.790 1.00 67.50 338 TYR A N 1
ATOM 2414 C CA . TYR A 1 338 ? -18.644 -5.346 -6.483 1.00 67.50 338 TYR A CA 1
ATOM 2415 C C . TYR A 1 338 ? -20.133 -5.649 -6.304 1.00 67.50 338 TYR A C 1
ATOM 2417 O O . TYR A 1 338 ? -20.624 -6.656 -6.814 1.00 67.50 338 TYR A O 1
ATOM 2425 N N . GLU A 1 339 ? -20.851 -4.753 -5.634 1.00 62.69 339 GLU A N 1
ATOM 2426 C CA . GLU A 1 339 ? -22.310 -4.718 -5.646 1.00 62.69 339 GLU A CA 1
ATOM 2427 C C . GLU A 1 339 ? -22.774 -3.380 -6.223 1.00 62.69 339 GLU A C 1
ATOM 2429 O O . GLU A 1 339 ? -22.134 -2.341 -6.048 1.00 62.69 339 GLU A O 1
ATOM 2434 N N . THR A 1 340 ? -23.876 -3.403 -6.971 1.00 56.91 340 THR A N 1
ATOM 2435 C CA . THR A 1 340 ? -24.502 -2.170 -7.450 1.00 56.91 340 THR A CA 1
ATOM 2436 C C . THR A 1 340 ? -24.968 -1.355 -6.244 1.00 56.91 340 THR A C 1
ATOM 2438 O O . THR A 1 340 ? -25.630 -1.919 -5.379 1.00 56.91 340 THR A O 1
ATOM 2441 N N . ASP A 1 341 ? -24.670 -0.053 -6.227 1.00 60.19 341 ASP A N 1
ATOM 2442 C CA . ASP A 1 341 ? -25.147 0.940 -5.245 1.00 60.19 341 ASP A CA 1
ATOM 2443 C C . ASP A 1 341 ? -24.351 1.083 -3.926 1.00 60.19 341 ASP A C 1
ATOM 2445 O O . ASP A 1 341 ? -24.811 1.786 -3.029 1.00 60.19 341 ASP A O 1
ATOM 2449 N N . LEU A 1 342 ? -23.146 0.505 -3.806 1.00 61.34 342 LEU A N 1
ATOM 2450 C CA . LEU A 1 342 ? -22.251 0.799 -2.672 1.00 61.34 342 LEU A CA 1
ATOM 2451 C C . LEU A 1 342 ? -21.496 2.118 -2.869 1.00 61.34 342 LEU A C 1
ATOM 2453 O O . LEU A 1 342 ? -20.875 2.327 -3.918 1.00 61.34 342 LEU A O 1
ATOM 2457 N N . ASP A 1 343 ? -21.485 2.963 -1.834 1.00 67.75 343 ASP A N 1
ATOM 2458 C CA . ASP A 1 343 ? -20.568 4.099 -1.760 1.00 67.75 343 ASP A CA 1
ATOM 2459 C C . ASP A 1 343 ? -19.128 3.572 -1.816 1.00 67.75 343 ASP A C 1
ATOM 2461 O O . ASP A 1 343 ? -18.758 2.605 -1.142 1.00 67.75 343 ASP A O 1
ATOM 2465 N N . SER A 1 344 ? -18.300 4.171 -2.668 1.00 65.81 344 SER A N 1
ATOM 2466 C CA . SER A 1 344 ? -16.913 3.750 -2.852 1.00 65.81 344 SER A CA 1
ATOM 2467 C C . SER A 1 344 ? -16.076 3.887 -1.579 1.00 65.81 344 SER A C 1
ATOM 2469 O O . SER A 1 344 ? -15.115 3.133 -1.429 1.00 65.81 344 SER A O 1
ATOM 2471 N N . ARG A 1 345 ? -16.432 4.783 -0.648 1.00 67.25 345 ARG A N 1
ATOM 2472 C CA . ARG A 1 345 ? -15.778 4.880 0.667 1.00 67.25 345 ARG A CA 1
ATOM 2473 C C . ARG A 1 345 ? -16.120 3.696 1.565 1.00 67.25 345 ARG A C 1
ATOM 2475 O O . ARG A 1 345 ? -15.214 3.162 2.193 1.00 67.25 345 ARG A O 1
ATOM 2482 N N . ASP A 1 346 ? -17.369 3.244 1.554 1.00 71.56 346 ASP A N 1
ATOM 2483 C CA . ASP A 1 346 ? -17.828 2.105 2.362 1.00 71.56 346 ASP A CA 1
ATOM 2484 C C . ASP A 1 346 ? -17.363 0.768 1.765 1.00 71.56 346 ASP A C 1
ATOM 2486 O O . ASP A 1 346 ? -17.114 -0.218 2.462 1.00 71.56 346 ASP A O 1
ATOM 2490 N N . ALA A 1 347 ? -17.173 0.735 0.444 1.00 72.81 347 ALA A N 1
ATOM 2491 C CA . ALA A 1 347 ? -16.654 -0.422 -0.272 1.00 72.81 347 ALA A CA 1
ATOM 2492 C C . ALA A 1 347 ? -15.138 -0.629 -0.091 1.00 72.81 347 ALA A C 1
ATOM 2494 O O . ALA A 1 347 ? -14.597 -1.622 -0.593 1.00 72.81 347 ALA A O 1
ATOM 2495 N N . MET A 1 348 ? -14.436 0.272 0.602 1.00 79.88 348 MET A N 1
ATOM 2496 C CA . MET A 1 348 ? -12.987 0.227 0.764 1.00 79.88 348 MET A CA 1
ATOM 2497 C C . MET A 1 348 ? -12.536 0.390 2.208 1.00 79.88 348 MET A C 1
ATOM 2499 O O . MET A 1 348 ? -13.170 1.035 3.025 1.00 79.88 348 MET A O 1
ATOM 2503 N N . SER A 1 349 ? -11.360 -0.148 2.514 1.00 83.25 349 SER A N 1
ATOM 2504 C CA . SER A 1 349 ? -10.621 0.250 3.718 1.00 83.25 349 SER A CA 1
ATOM 2505 C C . SER A 1 349 ? -9.134 0.243 3.426 1.00 83.25 349 SER A C 1
ATOM 2507 O O . SER A 1 349 ? -8.647 -0.580 2.643 1.00 83.25 349 SER A O 1
ATOM 2509 N N . TYR A 1 350 ? -8.413 1.162 4.054 1.00 85.81 350 TYR A N 1
ATOM 2510 C CA . TYR A 1 350 ? -6.989 1.328 3.838 1.00 85.81 350 TYR A CA 1
ATOM 2511 C C . TYR A 1 350 ? -6.270 1.489 5.165 1.00 85.81 350 TYR A C 1
ATOM 2513 O O . TYR A 1 350 ? -6.643 2.314 5.997 1.00 85.81 350 TYR A O 1
ATOM 2521 N N . ARG A 1 351 ? -5.237 0.672 5.360 1.00 84.94 351 ARG A N 1
ATOM 2522 C CA . ARG A 1 351 ? -4.392 0.708 6.544 1.00 84.94 351 ARG A CA 1
ATOM 2523 C C . ARG A 1 351 ? -2.954 1.010 6.175 1.00 84.94 351 ARG A C 1
ATOM 2525 O O . ARG A 1 351 ? -2.433 0.472 5.195 1.00 84.94 351 ARG A O 1
ATOM 2532 N N . ILE A 1 352 ? -2.321 1.845 6.990 1.00 83.81 352 ILE A N 1
ATOM 2533 C CA . ILE A 1 352 ? -0.910 2.207 6.884 1.00 83.81 352 ILE A CA 1
ATOM 2534 C C . ILE A 1 352 ? -0.251 1.891 8.224 1.00 83.81 352 ILE A C 1
ATOM 2536 O O . ILE A 1 352 ? -0.666 2.395 9.263 1.00 83.81 352 ILE A O 1
ATOM 2540 N N . ASP A 1 353 ? 0.755 1.019 8.206 1.00 81.50 353 ASP A N 1
ATOM 2541 C CA . ASP A 1 353 ? 1.487 0.536 9.385 1.00 81.50 353 ASP A CA 1
ATOM 2542 C C . ASP A 1 353 ? 0.597 -0.049 10.501 1.00 81.50 353 ASP A C 1
ATOM 2544 O O . ASP A 1 353 ? 1.009 -0.157 11.660 1.00 81.50 353 ASP A O 1
ATOM 2548 N N . GLY A 1 354 ? -0.599 -0.522 10.145 1.00 74.38 354 GLY A N 1
ATOM 2549 C CA . GLY A 1 354 ? -1.593 -1.048 11.079 1.00 74.38 354 GLY A CA 1
ATOM 2550 C C . GLY A 1 354 ? -2.560 -0.010 11.641 1.00 74.38 354 GLY A C 1
ATOM 2551 O O . GLY A 1 354 ? -3.320 -0.349 12.544 1.00 74.38 354 GLY A O 1
ATOM 2552 N N . ALA A 1 355 ? -2.566 1.218 11.126 1.00 70.44 355 ALA A N 1
ATOM 2553 C CA . ALA A 1 355 ? -3.573 2.229 11.428 1.00 70.44 355 ALA A CA 1
ATOM 2554 C C . ALA A 1 355 ? -4.591 2.320 10.289 1.00 70.44 355 ALA A C 1
ATOM 2556 O O . ALA A 1 355 ? -4.200 2.474 9.133 1.00 70.44 355 ALA A O 1
ATOM 2557 N N . GLU A 1 356 ? -5.884 2.266 10.603 1.00 75.62 356 GLU A N 1
ATOM 2558 C CA . GLU A 1 356 ? -6.925 2.606 9.631 1.00 75.62 356 GLU A CA 1
ATOM 2559 C C . GLU A 1 356 ? -6.834 4.081 9.253 1.00 75.62 356 GLU A C 1
ATOM 2561 O O . GLU A 1 356 ? -6.587 4.940 10.099 1.00 75.62 356 GLU A O 1
ATOM 2566 N N . THR A 1 357 ? -6.949 4.360 7.960 1.00 72.12 357 THR A N 1
ATOM 2567 C CA . THR A 1 357 ? -6.710 5.684 7.400 1.00 72.12 357 THR A CA 1
ATOM 2568 C C . THR A 1 357 ? -7.973 6.194 6.730 1.00 72.12 357 THR A C 1
ATOM 2570 O O . THR A 1 357 ? -8.518 5.544 5.841 1.00 72.12 357 THR A O 1
ATOM 2573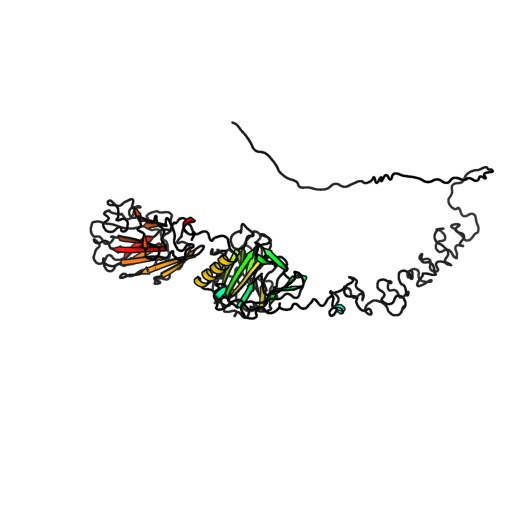 N N . ALA A 1 358 ? -8.418 7.377 7.151 1.00 68.12 358 ALA A N 1
ATOM 2574 C CA . ALA A 1 358 ? -9.568 8.036 6.556 1.00 68.12 358 ALA A CA 1
ATOM 2575 C C . ALA A 1 358 ? -9.270 8.495 5.120 1.00 68.12 358 ALA A C 1
ATOM 2577 O O . ALA A 1 358 ? -8.160 8.931 4.800 1.00 68.12 358 ALA A O 1
ATOM 2578 N N . PHE A 1 359 ? -10.303 8.442 4.281 1.00 70.19 359 PHE A N 1
ATOM 2579 C CA . PHE A 1 359 ? -10.273 8.916 2.904 1.00 70.19 359 PHE A CA 1
ATOM 2580 C C . PHE A 1 359 ? -10.966 10.265 2.791 1.00 70.19 359 PHE A C 1
ATOM 2582 O O . PHE A 1 359 ? -12.097 10.434 3.249 1.00 70.19 359 PHE A O 1
ATOM 2589 N N . PHE A 1 360 ? -10.363 11.203 2.075 1.00 66.06 360 PHE A N 1
ATOM 2590 C CA . PHE A 1 360 ? -11.065 12.406 1.645 1.00 66.06 360 PHE A CA 1
ATOM 2591 C C . PHE A 1 360 ? -10.822 12.662 0.162 1.00 66.06 360 PHE A C 1
ATOM 2593 O O . PHE A 1 360 ? -9.795 12.314 -0.410 1.00 66.06 360 PHE A O 1
ATOM 2600 N N . THR A 1 361 ? -11.826 13.256 -0.471 1.00 63.59 361 THR A N 1
ATOM 2601 C CA . THR A 1 361 ? -11.756 13.724 -1.856 1.00 63.59 361 THR A CA 1
ATOM 2602 C C . THR A 1 361 ? -11.058 15.073 -1.861 1.00 63.59 361 THR A C 1
ATOM 2604 O O . THR A 1 361 ? -11.513 16.011 -1.196 1.00 63.59 361 THR A O 1
ATOM 2607 N N . THR A 1 362 ? -9.970 15.200 -2.605 1.00 54.75 362 THR A N 1
ATOM 2608 C CA . THR A 1 362 ? -9.350 16.496 -2.875 1.00 54.75 362 THR A CA 1
ATOM 2609 C C . THR A 1 362 ? -10.044 17.186 -4.057 1.00 54.75 362 THR A C 1
ATOM 2611 O O . THR A 1 362 ? -10.694 16.531 -4.875 1.00 54.75 362 THR A O 1
ATOM 2614 N N . PRO A 1 363 ? -10.016 18.533 -4.137 1.00 40.84 363 PRO A N 1
ATOM 2615 C CA . PRO A 1 363 ? -10.701 19.259 -5.205 1.00 40.84 363 PRO A CA 1
ATOM 2616 C C . PRO A 1 363 ? -10.082 18.935 -6.579 1.00 40.84 363 PRO A C 1
ATOM 2618 O O . PRO A 1 363 ? -9.042 19.488 -6.923 1.00 40.84 363 PRO A O 1
ATOM 2621 N N . GLY A 1 364 ? -10.727 18.056 -7.351 1.00 43.41 364 GLY A N 1
ATOM 2622 C CA . GLY A 1 364 ? -10.254 17.589 -8.664 1.00 43.41 364 GLY A CA 1
ATOM 2623 C C . GLY A 1 364 ? -10.836 16.233 -9.083 1.00 43.41 364 GLY A C 1
ATOM 2624 O O . GLY A 1 364 ? -11.082 16.021 -10.271 1.00 43.41 364 GLY A O 1
ATOM 2625 N N . GLY A 1 365 ? -11.146 15.364 -8.113 1.00 47.31 365 GLY A N 1
ATOM 2626 C CA . GLY A 1 365 ? -11.745 14.048 -8.353 1.00 47.31 365 GLY A CA 1
ATOM 2627 C C . GLY A 1 365 ? -13.192 14.121 -8.855 1.00 47.31 365 GLY A C 1
ATOM 2628 O O . GLY A 1 365 ? -13.997 14.936 -8.391 1.00 47.31 365 GLY A O 1
ATOM 2629 N N . LEU A 1 366 ? -13.535 13.266 -9.822 1.00 50.69 366 LEU A N 1
ATOM 2630 C CA . LEU A 1 366 ? -14.926 13.022 -10.200 1.00 50.69 366 LEU A CA 1
ATOM 2631 C C . LEU A 1 366 ? -15.553 12.157 -9.099 1.00 50.69 366 LEU A C 1
ATOM 2633 O O . LEU A 1 366 ? -15.082 11.057 -8.826 1.00 50.69 366 LEU A O 1
ATOM 2637 N N . ASP A 1 367 ? -16.608 12.665 -8.466 1.00 52.94 367 ASP A N 1
ATOM 2638 C CA . ASP A 1 367 ? -17.292 11.997 -7.354 1.00 52.94 367 ASP A CA 1
ATOM 2639 C C . ASP A 1 367 ? -18.694 11.519 -7.771 1.00 52.94 367 ASP A C 1
ATOM 2641 O O . ASP A 1 367 ? -19.707 12.148 -7.441 1.00 52.94 367 ASP A O 1
ATOM 2645 N N . PRO A 1 368 ? -18.820 10.448 -8.575 1.00 52.16 368 PRO A N 1
ATOM 2646 C CA . PRO A 1 368 ? -19.980 9.600 -8.425 1.00 52.16 368 PRO A CA 1
ATOM 2647 C C . PRO A 1 368 ? -19.755 8.809 -7.128 1.00 52.16 368 PRO A C 1
ATOM 2649 O O . PRO A 1 368 ? -18.887 7.951 -7.113 1.00 52.16 368 PRO A O 1
ATOM 2652 N N . ASN A 1 369 ? -20.510 9.096 -6.062 1.00 54.59 369 ASN A N 1
ATOM 2653 C CA . ASN A 1 369 ? -20.498 8.382 -4.766 1.00 54.59 369 ASN A CA 1
ATOM 2654 C C . ASN A 1 369 ? -20.897 6.884 -4.877 1.00 54.59 369 ASN A C 1
ATOM 2656 O O . ASN A 1 369 ? -21.727 6.393 -4.121 1.00 54.59 369 ASN A O 1
ATOM 2660 N N . ILE A 1 370 ? -20.438 6.172 -5.902 1.00 58.47 370 ILE A N 1
ATOM 2661 C CA . ILE A 1 370 ? -20.784 4.795 -6.223 1.00 58.47 370 ILE A CA 1
ATOM 2662 C C . ILE A 1 370 ? -19.518 4.155 -6.773 1.00 58.47 370 ILE A C 1
ATOM 2664 O O . ILE A 1 370 ? -18.974 4.630 -7.775 1.00 58.47 370 ILE A O 1
ATOM 2668 N N . LEU A 1 371 ? -19.093 3.042 -6.172 1.00 61.75 371 LEU A N 1
ATOM 2669 C CA . LEU A 1 371 ? -18.055 2.205 -6.758 1.00 61.75 371 LEU A CA 1
ATOM 2670 C C . LEU A 1 371 ? -18.474 1.867 -8.202 1.00 61.75 371 LEU A C 1
ATOM 2672 O O . LEU A 1 371 ? -19.520 1.264 -8.467 1.00 61.75 371 LEU A O 1
ATOM 2676 N N . GLY A 1 372 ? -17.684 2.323 -9.168 1.00 60.09 372 GLY A N 1
ATOM 2677 C CA . GLY A 1 372 ? -17.920 2.085 -10.581 1.00 60.09 372 GLY A CA 1
ATOM 2678 C C . GLY A 1 372 ? -17.631 0.636 -10.950 1.00 60.09 372 GLY A C 1
ATOM 2679 O O . GLY A 1 372 ? -16.805 -0.041 -10.342 1.00 60.09 372 GLY A O 1
ATOM 2680 N N . ARG A 1 373 ? -18.311 0.136 -11.983 1.00 62.25 373 ARG A N 1
ATOM 2681 C CA . ARG A 1 373 ? -18.103 -1.233 -12.462 1.00 62.25 373 ARG A CA 1
ATOM 2682 C C . ARG A 1 373 ? -16.642 -1.417 -12.883 1.00 62.25 373 ARG A C 1
ATOM 2684 O O . ARG A 1 373 ? -16.167 -0.721 -13.776 1.00 62.25 373 ARG A O 1
ATOM 2691 N N . VAL A 1 374 ? -15.957 -2.389 -12.284 1.00 72.00 374 VAL A N 1
ATOM 2692 C CA . VAL A 1 374 ? -14.551 -2.749 -12.581 1.00 72.00 374 VAL A CA 1
ATOM 2693 C C . VAL A 1 374 ? -14.404 -3.587 -13.862 1.00 72.00 374 VAL A C 1
ATOM 2695 O O . VAL A 1 374 ? -13.338 -4.115 -14.187 1.00 72.00 374 VAL A O 1
ATOM 2698 N N . ASP A 1 375 ? -15.492 -3.699 -14.617 1.00 70.69 375 ASP A N 1
ATOM 2699 C CA . ASP A 1 375 ? -15.538 -4.319 -15.928 1.00 70.69 375 ASP A CA 1
ATOM 2700 C C . ASP A 1 375 ? -14.578 -3.649 -16.911 1.00 70.69 375 ASP A C 1
ATOM 2702 O O . ASP A 1 375 ? -14.612 -2.441 -17.141 1.00 70.69 375 ASP A O 1
ATOM 2706 N N . GLY A 1 376 ? -13.759 -4.470 -17.564 1.00 74.88 376 GLY A N 1
ATOM 2707 C CA . GLY A 1 376 ? -12.829 -4.008 -18.588 1.00 74.88 376 GLY A CA 1
ATOM 2708 C C . GLY A 1 376 ? -11.463 -3.581 -18.058 1.00 74.88 376 GLY A C 1
ATOM 2709 O O . GLY A 1 376 ? -10.628 -3.196 -18.876 1.00 74.88 376 GLY A O 1
ATOM 2710 N N . ILE A 1 377 ? -11.196 -3.704 -16.749 1.00 85.12 377 ILE A N 1
ATOM 2711 C CA . ILE A 1 377 ? -9.817 -3.756 -16.252 1.00 85.12 377 ILE A CA 1
ATOM 2712 C C . ILE A 1 377 ? -9.106 -4.898 -16.978 1.00 85.12 377 ILE A C 1
ATOM 2714 O O . ILE A 1 377 ? -9.511 -6.058 -16.912 1.00 85.12 377 ILE A O 1
ATOM 2718 N N . ASN A 1 378 ? -8.049 -4.548 -17.697 1.00 88.12 378 ASN A N 1
ATOM 2719 C CA . ASN A 1 378 ? -7.329 -5.462 -18.573 1.00 88.12 378 ASN A CA 1
ATOM 2720 C C . ASN A 1 378 ? -5.814 -5.307 -18.464 1.00 88.12 378 ASN A C 1
ATOM 2722 O O . ASN A 1 378 ? -5.099 -5.869 -19.281 1.00 88.12 378 ASN A O 1
ATOM 2726 N N . ARG A 1 379 ? -5.321 -4.551 -17.481 1.00 90.12 379 ARG A N 1
ATOM 2727 C CA . ARG A 1 379 ? -3.893 -4.420 -17.226 1.00 90.12 379 ARG A CA 1
ATOM 2728 C C . ARG A 1 379 ? -3.615 -4.265 -15.744 1.00 90.12 379 ARG A C 1
ATOM 2730 O O . ARG A 1 379 ? -4.236 -3.437 -15.082 1.00 90.12 379 ARG A O 1
ATOM 2737 N N . THR A 1 380 ? -2.614 -4.990 -15.264 1.00 93.12 380 THR A N 1
ATOM 2738 C CA . THR A 1 380 ? -2.027 -4.811 -13.935 1.00 93.12 380 THR A CA 1
ATOM 2739 C C . THR A 1 380 ? -0.598 -4.329 -14.109 1.00 93.12 380 THR A C 1
ATOM 2741 O O . THR A 1 380 ? 0.182 -4.990 -14.792 1.00 93.12 380 THR A O 1
ATOM 2744 N N . PHE A 1 381 ? -0.244 -3.193 -13.513 1.00 91.25 381 PHE A N 1
ATOM 2745 C CA . PHE A 1 381 ? 1.146 -2.754 -13.420 1.00 91.25 381 PHE A CA 1
ATOM 2746 C C . PHE A 1 381 ? 1.629 -2.745 -11.975 1.00 91.25 381 PHE A C 1
ATOM 2748 O O . PHE A 1 381 ? 0.845 -2.535 -11.048 1.00 91.25 381 PHE A O 1
ATOM 2755 N N . VAL A 1 382 ? 2.930 -2.965 -11.811 1.00 94.12 382 VAL A N 1
ATOM 2756 C CA . VAL A 1 382 ? 3.655 -2.894 -10.545 1.00 94.12 382 VAL A CA 1
ATOM 2757 C C . VAL A 1 382 ? 4.807 -1.919 -10.729 1.00 94.12 382 VAL A C 1
ATOM 2759 O O . VAL A 1 382 ? 5.620 -2.059 -11.647 1.00 94.12 382 VAL A O 1
ATOM 2762 N N . GLY A 1 383 ? 4.845 -0.912 -9.866 1.00 88.69 383 GLY A N 1
ATOM 2763 C CA . GLY A 1 383 ? 5.663 0.273 -10.061 1.00 88.69 383 GLY A CA 1
ATOM 2764 C C . GLY A 1 383 ? 5.086 1.216 -11.118 1.00 88.69 383 GLY A C 1
ATOM 2765 O O . GLY A 1 383 ? 4.306 0.840 -11.990 1.00 88.69 383 GLY A O 1
ATOM 2766 N N . ASN A 1 384 ? 5.465 2.477 -11.018 1.00 78.44 384 ASN A N 1
ATOM 2767 C CA . ASN A 1 384 ? 5.265 3.564 -11.971 1.00 78.44 384 ASN A CA 1
ATOM 2768 C C . ASN A 1 384 ? 6.109 4.726 -11.439 1.00 78.44 384 ASN A C 1
ATOM 2770 O O . ASN A 1 384 ? 6.492 4.673 -10.271 1.00 78.44 384 ASN A O 1
ATOM 2774 N N . ARG A 1 385 ? 6.376 5.760 -12.250 1.00 63.34 385 ARG A N 1
ATOM 2775 C CA . ARG A 1 385 ? 7.133 6.967 -11.849 1.00 63.34 385 ARG A CA 1
ATOM 2776 C C . ARG A 1 385 ? 6.885 7.286 -10.373 1.00 63.34 385 ARG A C 1
ATOM 2778 O O . ARG A 1 385 ? 5.736 7.331 -9.993 1.00 63.34 385 ARG A O 1
ATOM 2785 N N . ALA A 1 386 ? 7.924 7.423 -9.556 1.00 62.31 386 ALA A N 1
ATOM 2786 C CA . ALA A 1 386 ? 7.862 7.698 -8.116 1.00 62.31 386 ALA A CA 1
ATOM 2787 C C . ALA A 1 386 ? 7.154 6.702 -7.173 1.00 62.31 386 ALA A C 1
ATOM 2789 O O . ALA A 1 386 ? 6.954 7.020 -6.001 1.00 62.31 386 ALA A O 1
ATOM 2790 N N . ALA A 1 387 ? 6.894 5.463 -7.600 1.00 64.50 387 ALA A N 1
ATOM 2791 C CA . ALA A 1 387 ? 6.511 4.368 -6.697 1.00 64.50 387 ALA A CA 1
ATOM 2792 C C . ALA A 1 387 ? 7.601 4.035 -5.652 1.00 64.50 387 ALA A C 1
ATOM 2794 O O . ALA A 1 387 ? 7.350 3.309 -4.690 1.00 64.50 387 ALA A O 1
ATOM 2795 N N . GLY A 1 388 ? 8.805 4.591 -5.828 1.00 87.75 388 GLY A N 1
ATOM 2796 C CA . GLY A 1 388 ? 9.920 4.486 -4.899 1.00 87.75 388 GLY A CA 1
ATOM 2797 C C . GLY A 1 388 ? 10.508 3.079 -4.858 1.00 87.75 388 GLY A C 1
ATOM 2798 O O . GLY A 1 388 ? 10.663 2.424 -5.886 1.00 87.75 388 GLY A O 1
ATOM 2799 N N . TYR A 1 389 ? 10.845 2.628 -3.657 1.00 93.00 389 TYR A N 1
ATOM 2800 C CA . TYR A 1 389 ? 11.422 1.321 -3.374 1.00 93.00 389 TYR A CA 1
ATOM 2801 C C . TYR A 1 389 ? 10.325 0.323 -3.011 1.00 93.00 389 TYR A C 1
ATOM 2803 O O . TYR A 1 389 ? 9.635 0.513 -2.007 1.00 93.00 389 TYR A O 1
ATOM 2811 N N . LEU A 1 390 ? 10.199 -0.756 -3.781 1.00 95.44 390 LEU A N 1
ATOM 2812 C CA . LEU A 1 390 ? 9.263 -1.851 -3.535 1.00 95.44 390 LEU A CA 1
ATOM 2813 C C . LEU A 1 390 ? 9.997 -3.035 -2.896 1.00 95.44 390 LEU A C 1
ATOM 2815 O O . LEU A 1 390 ? 10.893 -3.625 -3.501 1.00 95.44 390 LEU A O 1
ATOM 2819 N N . PHE A 1 391 ? 9.602 -3.383 -1.672 1.00 96.38 391 PHE A N 1
ATOM 2820 C CA . PHE A 1 391 ? 10.165 -4.506 -0.916 1.00 96.38 391 PHE A CA 1
ATOM 2821 C C . PHE A 1 391 ? 9.350 -5.781 -1.146 1.00 96.38 391 PHE A C 1
ATOM 2823 O O . PHE A 1 391 ? 9.910 -6.859 -1.326 1.00 96.38 391 PHE A O 1
ATOM 2830 N N . GLU A 1 392 ? 8.022 -5.660 -1.134 1.00 96.94 392 GLU A N 1
ATOM 2831 C CA . GLU A 1 392 ? 7.094 -6.770 -1.352 1.00 96.94 392 GLU A CA 1
ATOM 2832 C C . GLU A 1 392 ? 5.745 -6.238 -1.842 1.00 96.94 392 GLU A C 1
ATOM 2834 O O . GLU A 1 392 ? 5.265 -5.210 -1.359 1.00 96.94 392 GLU A O 1
ATOM 2839 N N . VAL A 1 393 ? 5.134 -6.941 -2.795 1.00 97.62 393 VAL A N 1
ATOM 2840 C CA . VAL A 1 393 ? 3.801 -6.634 -3.328 1.00 97.62 393 VAL A CA 1
ATOM 2841 C C . VAL A 1 393 ? 2.985 -7.920 -3.368 1.00 97.62 393 VAL A C 1
ATOM 2843 O O . VAL A 1 393 ? 3.410 -8.914 -3.954 1.00 97.62 393 VAL A O 1
ATOM 2846 N N . ILE A 1 394 ? 1.806 -7.909 -2.754 1.00 98.06 394 ILE A N 1
ATOM 2847 C CA . ILE A 1 394 ? 0.890 -9.050 -2.695 1.00 98.06 394 ILE A CA 1
ATOM 2848 C C . ILE A 1 394 ? -0.485 -8.588 -3.171 1.00 98.06 394 ILE A C 1
ATOM 2850 O O . ILE A 1 394 ? -0.987 -7.560 -2.720 1.00 98.06 394 ILE A O 1
ATOM 2854 N N . ALA A 1 395 ? -1.113 -9.355 -4.056 1.00 97.94 395 ALA A N 1
ATOM 2855 C CA . ALA A 1 395 ? -2.511 -9.169 -4.423 1.00 97.94 395 ALA A CA 1
ATOM 2856 C C . ALA A 1 395 ? -3.303 -10.432 -4.088 1.00 97.94 395 ALA A C 1
ATOM 2858 O O . ALA A 1 395 ? -2.941 -11.526 -4.526 1.00 97.94 395 ALA A O 1
ATOM 2859 N N . TYR A 1 396 ? -4.393 -10.266 -3.346 1.00 98.00 396 TYR A N 1
ATOM 2860 C CA . TYR A 1 396 ? -5.377 -11.309 -3.098 1.00 98.00 396 TYR A CA 1
ATOM 2861 C C . TYR A 1 396 ? -6.590 -11.130 -4.014 1.00 98.00 396 TYR A C 1
ATOM 2863 O O . TYR A 1 396 ? -7.078 -10.012 -4.183 1.00 98.00 396 TYR A O 1
ATOM 2871 N N . ASP A 1 397 ? -7.120 -12.233 -4.540 1.00 95.94 397 ASP A N 1
ATOM 2872 C CA . ASP A 1 397 ? -8.340 -12.310 -5.363 1.00 95.94 397 ASP A CA 1
ATOM 2873 C C . ASP A 1 397 ? -9.650 -12.184 -4.564 1.00 95.94 397 ASP A C 1
ATOM 2875 O O . ASP A 1 397 ? -10.740 -12.434 -5.086 1.00 95.94 397 ASP A O 1
ATOM 2879 N N . ARG A 1 398 ? -9.521 -11.821 -3.287 1.00 94.38 398 ARG A N 1
ATOM 2880 C CA . ARG A 1 398 ? -10.594 -11.671 -2.311 1.00 94.38 398 ARG A CA 1
ATOM 2881 C C . ARG A 1 398 ? -10.267 -10.566 -1.314 1.00 94.38 398 ARG A C 1
ATOM 2883 O O . ARG A 1 398 ? -9.107 -10.187 -1.112 1.00 94.38 398 ARG A O 1
ATOM 2890 N N . ARG A 1 399 ? -11.301 -10.083 -0.632 1.00 91.88 399 ARG A N 1
ATOM 2891 C CA . ARG A 1 399 ? -11.135 -9.240 0.551 1.00 91.88 399 ARG A CA 1
ATOM 2892 C C . ARG A 1 399 ? -10.632 -10.103 1.711 1.00 91.88 399 ARG A C 1
ATOM 2894 O O . ARG A 1 399 ? -11.238 -11.131 2.006 1.00 91.88 399 ARG A O 1
ATOM 2901 N N . LEU A 1 400 ? -9.534 -9.696 2.341 1.00 87.75 400 LEU A N 1
ATOM 2902 C CA . LEU A 1 400 ? -9.086 -10.292 3.597 1.00 87.75 400 LEU A CA 1
ATOM 2903 C C . LEU A 1 400 ? -9.991 -9.828 4.740 1.00 87.75 400 LEU A C 1
ATOM 2905 O O . LEU A 1 400 ? -10.339 -8.640 4.818 1.00 87.75 400 LEU A O 1
ATOM 2909 N N . ASP A 1 401 ? -10.348 -10.756 5.625 1.00 81.62 401 ASP A N 1
ATOM 2910 C CA . ASP A 1 401 ? -10.970 -10.389 6.894 1.00 81.62 401 ASP A CA 1
ATOM 2911 C C . ASP A 1 401 ? -9.949 -9.713 7.820 1.00 81.62 401 ASP A C 1
ATOM 2913 O O . ASP A 1 401 ? -8.751 -9.645 7.537 1.00 81.62 401 ASP A O 1
ATOM 2917 N N . ASP A 1 402 ? -10.414 -9.150 8.926 1.00 75.88 402 ASP A N 1
ATOM 2918 C CA . ASP A 1 402 ? -9.529 -8.383 9.792 1.00 75.88 402 ASP A CA 1
ATOM 2919 C C . ASP A 1 402 ? -8.497 -9.239 10.540 1.00 75.88 402 ASP A C 1
ATOM 2921 O O . ASP A 1 402 ? -7.417 -8.740 10.858 1.00 75.88 402 ASP A O 1
ATOM 2925 N N . ALA A 1 403 ? -8.786 -10.514 10.817 1.00 69.31 403 ALA A N 1
ATOM 2926 C CA . ALA A 1 403 ? -7.811 -11.411 11.433 1.00 69.31 403 ALA A CA 1
ATOM 2927 C C . ALA A 1 403 ? -6.677 -11.718 10.445 1.00 69.31 403 ALA A C 1
ATOM 2929 O O . ALA A 1 403 ? -5.501 -11.717 10.813 1.00 69.31 403 ALA A O 1
ATOM 2930 N N . GLU A 1 404 ? -7.018 -11.905 9.173 1.00 84.06 404 GLU A N 1
ATOM 2931 C CA . GLU A 1 404 ? -6.063 -12.083 8.084 1.00 84.06 404 GLU A CA 1
ATOM 2932 C C . GLU A 1 404 ? -5.255 -10.812 7.794 1.00 84.06 404 GLU A C 1
ATOM 2934 O O . GLU A 1 404 ? -4.057 -10.901 7.511 1.00 84.06 404 GLU A O 1
ATOM 2939 N N . VAL A 1 405 ? -5.870 -9.629 7.907 1.00 81.81 405 VAL A N 1
ATOM 2940 C CA . VAL A 1 405 ? -5.167 -8.337 7.831 1.00 81.81 405 VAL A CA 1
ATOM 2941 C C . VAL A 1 405 ? -4.124 -8.222 8.943 1.00 81.81 405 VAL A C 1
ATOM 2943 O O . VAL A 1 405 ? -2.958 -7.940 8.669 1.00 81.81 405 VAL A O 1
ATOM 2946 N N . LEU A 1 406 ? -4.502 -8.505 10.192 1.00 75.31 406 LEU A N 1
ATOM 2947 C CA . LEU A 1 406 ? -3.562 -8.481 11.317 1.00 75.31 406 LEU A CA 1
ATOM 2948 C C . LEU A 1 406 ? -2.451 -9.523 11.150 1.00 75.31 406 LEU A C 1
ATOM 2950 O O . LEU A 1 406 ? -1.289 -9.255 11.464 1.00 75.31 406 LEU A O 1
ATOM 2954 N N . GLN A 1 407 ? -2.789 -10.697 10.612 1.00 79.38 407 GLN A N 1
ATOM 2955 C CA . GLN A 1 407 ? -1.819 -11.735 10.294 1.00 79.38 407 GLN A CA 1
ATOM 2956 C C . GLN A 1 407 ? -0.779 -11.237 9.275 1.00 79.38 407 GLN A C 1
ATOM 2958 O O . GLN A 1 407 ? 0.424 -11.376 9.521 1.00 79.38 407 GLN A O 1
ATOM 2963 N N . VAL A 1 408 ? -1.207 -10.644 8.152 1.00 87.25 408 VAL A N 1
ATOM 2964 C CA . VAL A 1 408 ? -0.271 -10.151 7.129 1.00 87.25 408 VAL A CA 1
ATOM 2965 C C . VAL A 1 408 ? 0.555 -8.968 7.637 1.00 87.25 408 VAL A C 1
ATOM 2967 O O . VAL A 1 408 ? 1.772 -8.959 7.460 1.00 87.25 408 VAL A O 1
ATOM 2970 N N . GLU A 1 409 ? -0.051 -8.013 8.344 1.00 83.94 409 GLU A N 1
ATOM 2971 C CA . GLU A 1 409 ? 0.671 -6.877 8.929 1.00 83.94 409 GLU A CA 1
ATOM 2972 C C . GLU A 1 409 ? 1.717 -7.340 9.951 1.00 83.94 409 GLU A C 1
ATOM 2974 O O . GLU A 1 409 ? 2.858 -6.874 9.927 1.00 83.94 409 GLU A O 1
ATOM 2979 N N . GLY A 1 410 ? 1.367 -8.297 10.818 1.00 76.06 410 GLY A N 1
ATOM 2980 C CA . GLY A 1 410 ? 2.287 -8.883 11.792 1.00 76.06 410 GLY A CA 1
ATOM 2981 C C . GLY A 1 410 ? 3.471 -9.588 11.128 1.00 76.06 410 GLY A C 1
ATOM 2982 O O . GLY A 1 410 ? 4.623 -9.377 11.520 1.00 76.06 410 GLY A O 1
ATOM 2983 N N . ALA A 1 411 ? 3.206 -10.368 10.078 1.00 83.81 411 ALA A N 1
ATOM 2984 C CA . ALA A 1 411 ? 4.236 -11.043 9.297 1.00 83.81 411 ALA A CA 1
ATOM 2985 C C . ALA A 1 411 ? 5.208 -10.055 8.629 1.00 83.81 411 ALA A C 1
ATOM 2987 O O . ALA A 1 411 ? 6.429 -10.207 8.735 1.00 83.81 411 ALA A O 1
ATOM 2988 N N . LEU A 1 412 ? 4.680 -9.015 7.978 1.00 92.00 412 LEU A N 1
ATOM 2989 C CA . LEU A 1 412 ? 5.482 -8.003 7.287 1.00 92.00 412 LEU A CA 1
ATOM 2990 C C . LEU A 1 412 ? 6.265 -7.128 8.266 1.00 92.00 412 LEU A C 1
ATOM 2992 O O . LEU A 1 412 ? 7.447 -6.861 8.043 1.00 92.00 412 LEU A O 1
ATOM 2996 N N . ARG A 1 413 ? 5.663 -6.757 9.401 1.00 84.31 413 ARG A N 1
ATOM 2997 C CA . ARG A 1 413 ? 6.342 -6.007 10.464 1.00 84.31 413 ARG A CA 1
ATOM 2998 C C . ARG A 1 413 ? 7.475 -6.820 11.083 1.00 84.31 413 ARG A C 1
ATOM 3000 O O . ARG A 1 413 ? 8.531 -6.260 11.351 1.00 84.31 413 ARG A O 1
ATOM 3007 N N . SER A 1 414 ? 7.303 -8.130 11.258 1.00 80.38 414 SER A N 1
ATOM 3008 C CA . SER A 1 414 ? 8.388 -8.995 11.731 1.00 80.38 414 SER A CA 1
ATOM 3009 C C . SER A 1 414 ? 9.542 -9.096 10.733 1.00 80.38 414 SER A C 1
ATOM 3011 O O . SER A 1 414 ? 10.679 -9.301 11.157 1.00 80.38 414 SER A O 1
ATOM 3013 N N . ARG A 1 415 ? 9.265 -9.008 9.427 1.00 86.44 415 ARG A N 1
ATOM 3014 C CA . ARG A 1 415 ? 10.273 -9.218 8.381 1.00 86.44 415 ARG A CA 1
ATOM 3015 C C . ARG A 1 415 ? 11.025 -7.947 8.025 1.00 86.44 415 ARG A C 1
ATOM 3017 O O . ARG A 1 415 ? 12.250 -7.947 8.008 1.00 86.44 415 ARG A O 1
ATOM 3024 N N . TYR A 1 416 ? 10.289 -6.878 7.749 1.00 88.44 416 TYR A N 1
ATOM 3025 C CA . TYR A 1 416 ? 10.872 -5.622 7.302 1.00 88.44 416 TYR A CA 1
ATOM 3026 C C . TYR A 1 416 ? 10.997 -4.619 8.439 1.00 88.44 416 TYR A C 1
ATOM 3028 O O . TYR A 1 416 ? 11.844 -3.741 8.372 1.00 88.44 416 TYR A O 1
ATOM 3036 N N . GLY A 1 417 ? 10.207 -4.734 9.506 1.00 74.81 417 GLY A N 1
ATOM 3037 C CA . GLY A 1 417 ? 10.032 -3.664 10.488 1.00 74.81 417 GLY A CA 1
ATOM 3038 C C . GLY A 1 417 ? 9.123 -2.551 9.957 1.00 74.81 417 GLY A C 1
ATOM 3039 O O . GLY A 1 417 ? 8.954 -2.387 8.751 1.00 74.81 417 GLY A O 1
ATOM 3040 N N . GLY A 1 418 ? 8.585 -1.734 10.857 1.00 58.16 418 GLY A N 1
ATOM 3041 C CA . GLY A 1 418 ? 7.769 -0.556 10.545 1.00 58.16 418 GLY A CA 1
ATOM 3042 C C . GLY A 1 418 ? 7.793 0.423 11.716 1.00 58.16 418 GLY A C 1
ATOM 3043 O O . GLY A 1 418 ? 8.331 0.087 12.778 1.00 58.16 418 GLY A O 1
ATOM 3044 N N . VAL A 1 419 ? 7.235 1.625 11.541 1.00 48.91 419 VAL A N 1
ATOM 3045 C CA . VAL A 1 419 ? 6.948 2.495 12.692 1.00 48.91 419 VAL A CA 1
ATOM 3046 C C . VAL A 1 419 ? 5.995 1.702 13.586 1.00 48.91 419 VAL A C 1
ATOM 3048 O O . VAL A 1 419 ? 4.999 1.169 13.100 1.00 48.91 419 VAL A O 1
ATOM 3051 N N . ALA A 1 420 ? 6.348 1.502 14.859 1.00 46.22 420 ALA A N 1
ATOM 3052 C CA . ALA A 1 420 ? 5.467 0.798 15.784 1.00 46.22 420 ALA A CA 1
ATOM 3053 C C . ALA A 1 420 ? 4.100 1.486 15.737 1.00 46.22 420 ALA A C 1
ATOM 3055 O O . ALA A 1 420 ? 4.049 2.705 15.906 1.00 46.22 420 ALA A O 1
ATOM 3056 N N . ALA A 1 421 ? 3.028 0.727 15.484 1.00 46.78 421 ALA A N 1
ATOM 3057 C CA . ALA A 1 421 ? 1.679 1.236 15.673 1.00 46.78 421 ALA A CA 1
ATOM 3058 C C . ALA A 1 421 ? 1.640 1.818 17.088 1.00 46.78 421 ALA A C 1
ATOM 3060 O O . ALA A 1 421 ? 1.848 1.100 18.070 1.00 46.78 421 ALA A O 1
ATOM 3061 N N . THR A 1 422 ? 1.515 3.139 17.194 1.00 47.28 422 THR A N 1
ATOM 3062 C CA . THR A 1 422 ? 1.332 3.775 18.490 1.00 47.28 422 THR A CA 1
ATOM 3063 C C . THR A 1 422 ? -0.012 3.295 18.984 1.00 47.28 422 THR A C 1
ATOM 3065 O O . THR A 1 422 ? -1.017 3.518 18.304 1.00 47.28 422 THR A O 1
ATOM 3068 N N . CYS A 1 423 ? -0.024 2.616 20.129 1.00 50.78 423 CYS A N 1
ATOM 3069 C CA . CYS A 1 423 ? -1.280 2.249 20.751 1.00 50.78 423 CYS A CA 1
ATOM 3070 C C . CYS A 1 423 ? -2.166 3.491 20.876 1.00 50.78 423 CYS A C 1
ATOM 3072 O O . CYS A 1 423 ? -1.643 4.557 21.236 1.00 50.78 423 CYS A O 1
ATOM 3074 N N . PRO A 1 424 ? -3.472 3.384 20.579 1.00 57.41 424 PRO A N 1
ATOM 3075 C CA . PRO A 1 424 ? -4.393 4.458 20.908 1.00 57.41 424 PRO A CA 1
ATOM 3076 C C . PRO A 1 424 ? -4.242 4.780 22.399 1.00 57.41 424 PRO A C 1
ATOM 3078 O O . PRO A 1 424 ? -4.038 3.889 23.213 1.00 57.41 424 PRO A O 1
ATOM 3081 N N . THR A 1 425 ? -4.269 6.058 22.760 1.00 61.06 425 THR A N 1
ATOM 3082 C CA . THR A 1 425 ? -4.288 6.479 24.175 1.00 61.06 425 THR A CA 1
ATOM 3083 C C . THR A 1 425 ? -5.709 6.589 24.715 1.00 61.06 425 THR A C 1
ATOM 3085 O O . THR A 1 425 ? -5.908 6.705 25.922 1.00 61.06 425 THR A O 1
ATOM 3088 N N . VAL A 1 426 ? -6.679 6.603 23.800 1.00 65.62 426 VAL A N 1
ATOM 3089 C CA . VAL A 1 426 ? -8.113 6.727 24.040 1.00 65.62 426 VAL A CA 1
ATOM 3090 C C . VAL A 1 426 ? -8.823 5.855 23.006 1.00 65.62 426 VAL A C 1
ATOM 3092 O O . VAL A 1 426 ? -8.502 5.934 21.817 1.00 65.62 426 VAL A O 1
ATOM 3095 N N . LEU A 1 427 ? -9.756 5.023 23.459 1.00 66.88 427 LEU A N 1
ATOM 3096 C CA . LEU A 1 427 ? -10.782 4.401 22.627 1.00 66.88 427 LEU A CA 1
ATOM 3097 C C . LEU A 1 427 ? -12.032 5.285 22.709 1.00 66.88 427 LEU A C 1
ATOM 3099 O O . LEU A 1 427 ? -12.644 5.359 23.772 1.00 66.88 427 LEU A O 1
ATOM 3103 N N . ASP A 1 428 ? -12.353 5.958 21.605 1.00 63.91 428 ASP A N 1
ATOM 3104 C CA . ASP A 1 428 ? -13.516 6.841 21.452 1.00 63.91 428 ASP A CA 1
ATOM 3105 C C . ASP A 1 428 ? -14.640 6.097 20.711 1.00 63.91 428 ASP A C 1
ATOM 3107 O O . ASP A 1 428 ? -14.392 5.388 19.729 1.00 63.91 428 ASP A O 1
ATOM 3111 N N . TRP A 1 429 ? -15.872 6.264 21.186 1.00 58.72 429 TRP A N 1
ATOM 3112 C CA . TRP A 1 429 ? -17.083 5.648 20.650 1.00 58.72 429 TRP A CA 1
ATOM 3113 C C . TRP A 1 429 ? -17.578 6.257 19.312 1.00 58.72 429 TRP A C 1
ATOM 3115 O O . TRP A 1 429 ? -18.425 5.653 18.659 1.00 58.72 429 TRP A O 1
ATOM 3125 N N . PHE A 1 430 ? -17.064 7.410 18.849 1.00 42.84 430 PHE A N 1
ATOM 3126 C CA . PHE A 1 430 ? -17.622 8.189 17.716 1.00 42.84 430 PHE A CA 1
ATOM 3127 C C . PHE A 1 430 ? -17.406 7.632 16.291 1.00 42.84 430 PHE A C 1
ATOM 3129 O O . PHE A 1 430 ? -17.864 8.232 15.318 1.00 42.84 430 PHE A O 1
ATOM 3136 N N . GLY A 1 431 ? -16.685 6.522 16.125 1.00 44.50 431 GLY A N 1
ATOM 3137 C CA . GLY A 1 431 ? -16.323 6.000 14.798 1.00 44.50 431 GLY A CA 1
ATOM 3138 C C . GLY A 1 431 ? -17.364 5.104 14.119 1.00 44.50 431 GLY A C 1
ATOM 3139 O O . GLY A 1 431 ? -17.203 4.801 12.940 1.00 44.50 431 GLY A O 1
ATOM 3140 N N . TYR A 1 432 ? -18.398 4.660 14.839 1.00 48.25 432 TYR A N 1
ATOM 3141 C CA . TYR A 1 432 ? -19.217 3.514 14.433 1.00 48.25 432 TYR A CA 1
ATOM 3142 C C . TYR A 1 432 ? -20.697 3.870 14.547 1.00 48.25 432 TYR A C 1
ATOM 3144 O O . TYR A 1 432 ? -21.245 3.943 15.642 1.00 48.25 432 TYR A O 1
ATOM 3152 N N . ALA A 1 433 ? -21.316 4.176 13.407 1.00 36.69 433 ALA A N 1
ATOM 3153 C CA . ALA A 1 433 ? -22.684 4.687 13.344 1.00 36.69 433 ALA A CA 1
ATOM 3154 C C . ALA A 1 433 ? -23.763 3.595 13.234 1.00 36.69 433 ALA A C 1
ATOM 3156 O O . ALA A 1 433 ? -24.936 3.925 13.336 1.00 36.69 433 ALA A O 1
ATOM 3157 N N . ASP A 1 434 ? -23.407 2.316 13.091 1.00 40.66 434 ASP A N 1
ATOM 3158 C CA . ASP A 1 434 ? -24.389 1.269 12.799 1.00 40.66 434 ASP A CA 1
ATOM 3159 C C . ASP A 1 434 ? -24.353 0.155 13.854 1.00 40.66 434 ASP A C 1
ATOM 3161 O O . ASP A 1 434 ? -23.669 -0.853 13.698 1.00 40.66 434 ASP A O 1
ATOM 3165 N N . TYR A 1 435 ? -25.117 0.321 14.938 1.00 41.38 435 TYR A N 1
ATOM 3166 C CA . TYR A 1 435 ? -25.527 -0.810 15.775 1.00 41.38 435 TYR A CA 1
ATOM 3167 C C . TYR A 1 435 ? -26.811 -1.407 15.189 1.00 41.38 435 TYR A C 1
ATOM 3169 O O . TYR A 1 435 ? -27.890 -0.823 15.322 1.00 41.38 435 TYR A O 1
ATOM 3177 N N . GLU A 1 436 ? -26.740 -2.593 14.578 1.00 37.50 436 GLU A N 1
ATOM 3178 C CA . GLU A 1 436 ? -27.964 -3.346 14.295 1.00 37.50 436 GLU A CA 1
ATOM 3179 C C . GLU A 1 436 ? -28.560 -3.867 15.612 1.00 37.50 436 GLU A C 1
ATOM 3181 O O . GLU A 1 436 ? -27.938 -4.615 16.373 1.00 37.50 436 GLU A O 1
ATOM 3186 N N . ALA A 1 437 ? -29.799 -3.466 15.903 1.00 35.62 437 ALA A N 1
ATOM 3187 C CA . ALA A 1 437 ? -30.515 -3.905 17.093 1.00 35.62 437 ALA A CA 1
ATOM 3188 C C . ALA A 1 437 ? -30.635 -5.443 17.133 1.00 35.62 437 ALA A C 1
ATOM 3190 O O . ALA A 1 437 ? -31.413 -6.034 16.382 1.00 35.62 437 ALA A O 1
ATOM 3191 N N . GLY A 1 438 ? -29.905 -6.089 18.050 1.00 38.47 438 GLY A N 1
ATOM 3192 C CA . GLY A 1 438 ? -29.982 -7.533 18.302 1.00 38.47 438 GLY A CA 1
ATOM 3193 C C . GLY A 1 438 ? -28.661 -8.300 18.212 1.00 38.47 438 GLY A C 1
ATOM 3194 O O . GLY A 1 438 ? -28.642 -9.472 18.598 1.00 38.47 438 GLY A O 1
ATOM 3195 N N . GLU A 1 439 ? -27.564 -7.682 17.764 1.00 45.41 439 GLU A N 1
ATOM 3196 C CA . GLU A 1 439 ? -26.241 -8.312 17.824 1.00 45.41 439 GLU A CA 1
ATOM 3197 C C . GLU A 1 439 ? -25.617 -8.136 19.221 1.00 45.41 439 GLU A C 1
ATOM 3199 O O . GLU A 1 439 ? -25.424 -7.032 19.722 1.00 45.41 439 GLU A O 1
ATOM 3204 N N . LEU A 1 440 ? -25.348 -9.261 19.894 1.00 55.59 440 LEU A N 1
ATOM 3205 C CA . LEU A 1 440 ? -24.798 -9.331 21.257 1.00 55.59 440 LEU A CA 1
ATOM 3206 C C . LEU A 1 440 ? -23.265 -9.194 21.291 1.00 55.59 440 LEU A C 1
ATOM 3208 O O . LEU A 1 440 ? -22.656 -9.426 22.330 1.00 55.59 440 LEU A O 1
ATOM 3212 N N . SER A 1 441 ? -22.616 -8.888 20.169 1.00 57.47 441 SER A N 1
ATOM 3213 C CA . SER A 1 441 ? -21.162 -8.741 20.087 1.00 57.47 441 SER A CA 1
ATOM 3214 C C . SER A 1 441 ? -20.757 -7.922 18.872 1.00 57.47 441 SER A C 1
ATOM 3216 O O . SER A 1 441 ? -21.268 -8.191 17.791 1.00 57.47 441 SER A O 1
ATOM 3218 N N . ASP A 1 442 ? -19.795 -7.023 19.040 1.00 56.41 442 ASP A N 1
ATOM 3219 C CA . ASP A 1 442 ? -19.225 -6.186 17.989 1.00 56.41 442 ASP A CA 1
ATOM 3220 C C . ASP A 1 442 ? -17.690 -6.124 18.110 1.00 56.41 442 ASP A C 1
ATOM 3222 O O . ASP A 1 442 ? -17.103 -6.476 19.139 1.00 56.41 442 ASP A O 1
ATOM 3226 N N . ARG A 1 443 ? -17.009 -5.711 17.043 1.00 61.34 443 ARG A N 1
ATOM 3227 C CA . ARG A 1 443 ? -15.554 -5.608 16.977 1.00 61.34 443 ARG A CA 1
ATOM 3228 C C . ARG A 1 443 ? -15.139 -4.244 16.447 1.00 61.34 443 ARG A C 1
ATOM 3230 O O . ARG A 1 443 ? -15.265 -3.958 15.264 1.00 61.34 443 ARG A O 1
ATOM 3237 N N . ILE A 1 444 ? -14.519 -3.466 17.323 1.00 57.94 444 ILE A N 1
ATOM 3238 C CA . ILE A 1 444 ? -14.088 -2.093 17.085 1.00 57.94 444 ILE A CA 1
ATOM 3239 C C . ILE A 1 444 ? -12.622 -2.094 16.625 1.00 57.94 444 ILE A C 1
ATOM 3241 O O . ILE A 1 444 ? -11.727 -2.355 17.441 1.00 57.94 444 ILE A O 1
ATOM 3245 N N . PRO A 1 445 ? -12.312 -1.837 15.340 1.00 52.00 445 PRO A N 1
ATOM 3246 C CA . PRO A 1 445 ? -10.931 -1.691 14.907 1.00 52.00 445 PRO A CA 1
ATOM 3247 C C . PRO A 1 445 ? -10.282 -0.451 15.535 1.00 52.00 445 PRO A C 1
ATOM 3249 O O . PRO A 1 445 ? -10.880 0.614 15.667 1.00 52.00 445 PRO A O 1
ATOM 3252 N N . VAL A 1 446 ? -9.013 -0.580 15.919 1.00 53.78 446 VAL A N 1
ATOM 3253 C CA . VAL A 1 446 ? -8.202 0.543 16.400 1.00 53.78 446 VAL A CA 1
ATOM 3254 C C . VAL A 1 446 ? -6.802 0.510 15.798 1.00 53.78 446 VAL A C 1
ATOM 3256 O O . VAL A 1 446 ? -6.397 -0.452 15.136 1.00 53.78 446 VAL A O 1
ATOM 3259 N N . ASN A 1 447 ? -6.028 1.572 16.027 1.00 48.09 447 ASN A N 1
ATOM 3260 C CA . ASN A 1 447 ? -4.639 1.617 15.590 1.00 48.09 447 ASN A CA 1
ATOM 3261 C C . ASN A 1 447 ? -3.832 0.472 16.235 1.00 48.09 447 ASN A C 1
ATOM 3263 O O . ASN A 1 447 ? -3.671 0.405 17.452 1.00 48.09 447 ASN A O 1
ATOM 3267 N N . GLY A 1 448 ? -3.351 -0.454 15.405 1.00 49.19 448 GLY A N 1
ATOM 3268 C CA . GLY A 1 448 ? -2.559 -1.607 15.821 1.00 49.19 448 GLY A CA 1
ATOM 3269 C C . GLY A 1 448 ? -3.342 -2.824 16.330 1.00 49.19 448 GLY A C 1
ATOM 3270 O O . GLY A 1 448 ? -2.698 -3.809 16.686 1.00 49.19 448 GLY A O 1
ATOM 3271 N N . GLY A 1 449 ? -4.679 -2.806 16.349 1.00 57.28 449 GLY A N 1
ATOM 3272 C CA . GLY A 1 449 ? -5.463 -3.916 16.893 1.00 57.28 449 GLY A CA 1
ATOM 3273 C C . GLY A 1 449 ? -6.974 -3.781 16.724 1.00 57.28 449 GLY A C 1
ATOM 3274 O O . GLY A 1 449 ? -7.461 -3.066 15.851 1.00 57.28 449 GLY A O 1
ATOM 3275 N N . SER A 1 450 ? -7.719 -4.471 17.577 1.00 58.38 450 SER A N 1
ATOM 3276 C CA . SER A 1 450 ? -9.168 -4.307 17.721 1.00 58.38 450 SER A CA 1
ATOM 3277 C C . SER A 1 450 ? -9.569 -4.488 19.178 1.00 58.38 450 SER A C 1
ATOM 3279 O O . SER A 1 450 ? -8.891 -5.207 19.909 1.00 58.38 450 SER A O 1
ATOM 3281 N N . VAL A 1 451 ? -10.681 -3.887 19.574 1.00 63.62 451 VAL A N 1
ATOM 3282 C CA . VAL A 1 451 ? -11.367 -4.182 20.832 1.00 63.62 451 VAL A CA 1
ATOM 3283 C C . VAL A 1 451 ? -12.642 -4.933 20.485 1.00 63.62 451 VAL A C 1
ATOM 3285 O O . VAL A 1 451 ? -13.431 -4.438 19.684 1.00 63.62 451 VAL A O 1
ATOM 3288 N N . ASN A 1 452 ? -12.842 -6.127 21.042 1.00 68.94 452 ASN A N 1
ATOM 3289 C CA . ASN A 1 452 ? -14.133 -6.802 20.903 1.00 68.94 452 ASN A CA 1
ATOM 3290 C C . ASN A 1 452 ? -15.014 -6.402 22.077 1.00 68.94 452 ASN A C 1
ATOM 3292 O O . ASN A 1 452 ? -14.558 -6.352 23.218 1.00 68.94 452 ASN A O 1
ATOM 3296 N N . PHE A 1 453 ? -16.272 -6.131 21.791 1.00 71.62 453 PHE A N 1
ATOM 3297 C CA . PHE A 1 453 ? -17.272 -5.824 22.787 1.00 71.62 453 PHE A CA 1
ATOM 3298 C C . PHE A 1 453 ? -18.387 -6.856 22.707 1.00 71.62 453 PHE A C 1
ATOM 3300 O O . PHE A 1 453 ? -18.784 -7.250 21.615 1.00 71.62 453 PHE A O 1
ATOM 3307 N N . SER A 1 454 ? -18.889 -7.338 23.839 1.00 70.19 454 SER A N 1
ATOM 3308 C CA . SER A 1 454 ? -20.021 -8.264 23.824 1.00 70.19 454 SER A CA 1
ATOM 3309 C C . SER A 1 454 ? -20.911 -8.144 25.047 1.00 70.19 454 SER A C 1
ATOM 3311 O O . SER A 1 454 ? -20.458 -7.788 26.129 1.00 70.19 454 SER A O 1
ATOM 3313 N N . PHE A 1 455 ? -22.186 -8.473 24.865 1.00 70.25 455 PHE A N 1
ATOM 3314 C CA . PHE A 1 455 ? -23.169 -8.613 25.922 1.00 70.25 455 PHE A CA 1
ATOM 3315 C C . PHE A 1 455 ? -23.509 -10.090 26.140 1.00 70.25 455 PHE A C 1
ATOM 3317 O O . PHE A 1 455 ? -23.934 -10.803 25.229 1.00 70.25 455 PHE A O 1
ATOM 3324 N N . GLY A 1 456 ? -23.359 -10.558 27.374 1.00 64.81 456 GLY A N 1
ATOM 3325 C CA . GLY A 1 456 ? -23.649 -11.924 27.793 1.00 64.81 456 GLY A CA 1
ATOM 3326 C C . GLY A 1 456 ? -24.581 -11.990 29.001 1.00 64.81 456 GLY A C 1
ATOM 3327 O O . GLY A 1 456 ? -24.886 -10.993 29.650 1.00 64.81 456 GLY A O 1
ATOM 3328 N N . GLY A 1 457 ? -25.049 -13.201 29.318 1.00 57.03 457 GLY A N 1
ATOM 3329 C CA . GLY A 1 457 ? -25.733 -13.488 30.587 1.00 57.03 457 GLY A CA 1
ATOM 3330 C C . GLY A 1 457 ? -27.135 -12.891 30.769 1.00 57.03 457 GLY A C 1
ATOM 3331 O O . GLY A 1 457 ? -27.700 -13.062 31.845 1.00 57.03 457 GLY A O 1
ATOM 3332 N N . ALA A 1 458 ? -27.705 -12.250 29.743 1.00 54.44 458 ALA A N 1
ATOM 3333 C CA . ALA A 1 458 ? -28.970 -11.527 29.839 1.00 54.44 458 ALA A CA 1
ATOM 3334 C C . ALA A 1 458 ? -30.170 -12.440 30.154 1.00 54.44 458 ALA A C 1
ATOM 3336 O O . ALA A 1 458 ? -30.497 -13.354 29.390 1.00 54.44 458 ALA A O 1
ATOM 3337 N N . THR A 1 459 ? -30.862 -12.159 31.260 1.00 53.31 459 THR A N 1
ATOM 3338 C CA . THR A 1 459 ? -32.243 -12.624 31.496 1.00 53.31 459 THR A CA 1
ATOM 3339 C C . THR A 1 459 ? -33.296 -11.549 31.186 1.00 53.31 459 THR A C 1
ATOM 3341 O O . THR A 1 459 ? -34.470 -11.897 31.065 1.00 53.31 459 THR A O 1
ATOM 3344 N N . GLY A 1 460 ? -32.875 -10.292 30.975 1.00 49.50 460 GLY A N 1
ATOM 3345 C CA . GLY A 1 460 ? -33.698 -9.163 30.511 1.00 49.50 460 GLY A CA 1
ATOM 3346 C C . GLY A 1 460 ? -33.624 -8.926 28.994 1.00 49.50 460 GLY A C 1
ATOM 3347 O O . GLY A 1 460 ? -32.795 -9.521 28.299 1.00 49.50 460 GLY A O 1
ATOM 3348 N N . ALA A 1 461 ? -34.502 -8.068 28.464 1.00 49.62 461 ALA A N 1
ATOM 3349 C CA . ALA A 1 461 ? -34.511 -7.706 27.045 1.00 49.62 461 ALA A CA 1
ATOM 3350 C C . ALA A 1 461 ? -33.662 -6.447 26.798 1.00 49.62 461 ALA A C 1
ATOM 3352 O O . ALA A 1 461 ? -33.898 -5.400 27.399 1.00 49.62 461 ALA A O 1
ATOM 3353 N N . LEU A 1 462 ? -32.688 -6.544 25.888 1.00 53.53 462 LEU A N 1
ATOM 3354 C CA . LEU A 1 462 ? -31.962 -5.386 25.364 1.00 53.53 462 LEU A CA 1
ATOM 3355 C C . LEU A 1 462 ? -32.857 -4.662 24.350 1.00 53.53 462 LEU A C 1
ATOM 3357 O O . LEU A 1 462 ? -33.321 -5.277 23.388 1.00 53.53 462 LEU A O 1
ATOM 3361 N N . SER A 1 463 ? -33.098 -3.368 24.555 1.00 45.72 463 SER A N 1
ATOM 3362 C CA . SER A 1 463 ? -33.718 -2.493 23.554 1.00 45.72 463 SER A CA 1
ATOM 3363 C C . SER A 1 463 ? -32.670 -1.483 23.106 1.00 45.72 463 SER A C 1
ATOM 3365 O O . SER A 1 463 ? -32.032 -0.864 23.950 1.00 45.72 463 SER A O 1
ATOM 3367 N N . GLY A 1 464 ? -32.469 -1.391 21.790 1.00 37.12 464 GLY A N 1
ATOM 3368 C CA . GLY A 1 464 ? -31.314 -0.748 21.160 1.00 37.12 464 GLY A CA 1
ATOM 3369 C C . GLY A 1 464 ? -31.094 0.728 21.494 1.00 37.12 464 GLY A C 1
ATOM 3370 O O . GLY A 1 464 ? -32.005 1.427 21.938 1.00 37.12 464 GLY A O 1
ATOM 3371 N N . MET A 1 465 ? -29.856 1.155 21.223 1.00 39.34 465 MET A N 1
ATOM 3372 C CA . MET A 1 465 ? -29.423 2.550 21.131 1.00 39.34 465 MET A CA 1
ATOM 3373 C C . MET A 1 465 ? -30.372 3.323 20.220 1.00 39.34 465 MET A C 1
ATOM 3375 O O . MET A 1 465 ? -30.629 2.894 19.095 1.00 39.34 465 MET A O 1
ATOM 3379 N N . ASP A 1 466 ? -30.888 4.458 20.684 1.00 30.83 466 ASP A N 1
ATOM 3380 C CA . ASP A 1 466 ? -31.570 5.375 19.780 1.00 30.83 466 ASP A CA 1
ATOM 3381 C C . ASP A 1 466 ? -30.518 6.018 18.865 1.00 30.83 466 ASP A C 1
ATOM 3383 O O . ASP A 1 466 ? -29.508 6.551 19.329 1.00 30.83 466 ASP A O 1
ATOM 3387 N N . ASP A 1 467 ? -30.813 6.027 17.564 1.00 29.81 467 ASP A N 1
ATOM 3388 C CA . ASP A 1 467 ? -30.079 6.641 16.436 1.00 29.81 467 ASP A CA 1
ATOM 3389 C C . ASP A 1 467 ? -29.983 8.187 16.541 1.00 29.81 467 ASP A C 1
ATOM 3391 O O . ASP A 1 467 ? -29.710 8.945 15.610 1.00 29.81 467 ASP A O 1
ATOM 3395 N N . THR A 1 468 ? -30.258 8.695 17.735 1.00 27.00 468 THR A N 1
ATOM 3396 C CA . THR A 1 468 ? -30.054 10.060 18.153 1.00 27.00 468 THR A CA 1
ATOM 3397 C C . THR A 1 468 ? -29.379 9.996 19.509 1.00 27.00 468 THR A C 1
ATOM 3399 O O . THR A 1 468 ? -30.028 9.726 20.517 1.00 27.00 468 THR A O 1
ATOM 3402 N N . SER A 1 469 ? -28.088 10.322 19.550 1.00 32.28 469 SER A N 1
ATOM 3403 C CA . SER A 1 469 ? -27.368 10.746 20.752 1.00 32.28 469 SER A CA 1
ATOM 3404 C C . SER A 1 469 ? -27.974 12.047 21.305 1.00 32.28 469 SER A C 1
ATOM 3406 O O . SER A 1 469 ? -27.358 13.112 21.369 1.00 32.28 469 SER A O 1
ATOM 3408 N N . THR A 1 470 ? -29.248 12.009 21.681 1.00 24.88 470 THR A N 1
ATOM 3409 C CA . THR A 1 470 ? -29.910 13.080 22.403 1.00 24.88 470 THR A CA 1
ATOM 3410 C C . THR A 1 470 ? -29.538 12.952 23.863 1.00 24.88 470 THR A C 1
ATOM 3412 O O . THR A 1 470 ? -30.183 12.239 24.622 1.00 24.88 470 THR A O 1
ATOM 3415 N N . LEU A 1 471 ? -28.484 13.693 24.216 1.00 34.94 471 LEU A N 1
ATOM 3416 C CA . LEU A 1 471 ? -28.331 14.426 25.473 1.00 34.94 471 LEU A CA 1
ATOM 3417 C C . LEU A 1 471 ? -29.553 14.298 26.394 1.00 34.94 471 LEU A C 1
ATOM 3419 O O . LEU A 1 471 ? -30.552 14.998 26.200 1.00 34.94 471 LEU A O 1
ATOM 3423 N N . VAL A 1 472 ? -29.421 13.503 27.451 1.00 27.58 472 VAL A N 1
ATOM 3424 C CA . VAL A 1 472 ? -30.241 13.670 28.651 1.00 27.58 472 VAL A CA 1
ATOM 3425 C C . VAL A 1 472 ? -29.340 14.234 29.752 1.00 27.58 472 VAL A C 1
ATOM 3427 O O . VAL A 1 472 ? -28.151 13.939 29.852 1.00 27.58 472 VAL A O 1
ATOM 3430 N N . ALA A 1 473 ? -29.851 15.263 30.417 1.00 26.58 473 ALA A N 1
ATOM 3431 C CA . ALA A 1 473 ? -29.076 16.353 30.985 1.00 26.58 473 ALA A CA 1
ATOM 3432 C C . ALA A 1 473 ? -28.313 15.978 32.268 1.00 26.58 473 ALA A C 1
ATOM 3434 O O . ALA A 1 473 ? -28.881 16.029 33.349 1.00 26.58 473 ALA A O 1
ATOM 3435 N N . GLY A 1 474 ? -26.999 15.756 32.148 1.00 28.53 474 GLY A N 1
ATOM 3436 C CA . GLY A 1 474 ? -26.123 15.571 33.315 1.00 28.53 474 GLY A CA 1
ATOM 3437 C C . GLY A 1 474 ? -24.616 15.803 33.115 1.00 28.53 474 GLY A C 1
ATOM 3438 O O . GLY A 1 474 ? -23.847 15.396 33.961 1.00 28.53 474 GLY A O 1
ATOM 3439 N N . ARG A 1 475 ? -24.178 16.456 32.024 1.00 38.50 475 ARG A N 1
ATOM 3440 C CA . ARG A 1 475 ? -22.809 16.986 31.765 1.00 38.50 475 ARG A CA 1
ATOM 3441 C C . ARG A 1 475 ? -21.587 16.122 32.179 1.00 38.50 475 ARG A C 1
ATOM 3443 O O . ARG A 1 475 ? -21.000 16.346 33.227 1.00 38.50 475 ARG A O 1
ATOM 3450 N N . SER A 1 476 ? -21.023 15.412 31.202 1.00 36.06 476 SER A N 1
ATOM 3451 C CA . SER A 1 476 ? -19.580 15.460 30.892 1.00 36.06 476 SER A CA 1
ATOM 3452 C C . SER A 1 476 ? -19.419 15.659 29.379 1.00 36.06 476 SER A C 1
ATOM 3454 O O . SER A 1 476 ? -20.324 15.347 28.612 1.00 36.06 476 SER A O 1
ATOM 3456 N N . ALA A 1 477 ? -18.316 16.259 28.936 1.00 38.28 477 ALA A N 1
ATOM 3457 C CA . ALA A 1 477 ? -18.050 16.609 27.536 1.00 38.28 477 ALA A CA 1
ATOM 3458 C C . ALA A 1 477 ? -17.539 15.426 26.680 1.00 38.28 477 ALA A C 1
ATOM 3460 O O . ALA A 1 477 ? -16.938 15.658 25.633 1.00 38.28 477 ALA A O 1
ATOM 3461 N N . THR A 1 478 ? -17.747 14.191 27.134 1.00 42.66 478 THR A N 1
ATOM 3462 C CA . THR A 1 478 ? -17.252 12.948 26.527 1.00 42.66 478 THR A CA 1
ATOM 3463 C C . THR A 1 478 ? -18.414 12.100 26.023 1.00 42.66 478 THR A C 1
ATOM 3465 O O . THR A 1 478 ? -19.485 12.078 26.629 1.00 42.66 478 THR A O 1
ATOM 3468 N N . GLN A 1 479 ? -18.209 11.448 24.885 1.00 58.22 479 GLN A N 1
ATOM 3469 C CA . GLN A 1 479 ? -19.184 10.569 24.243 1.00 58.22 479 GLN A CA 1
ATOM 3470 C C . GLN A 1 479 ? -19.192 9.211 24.971 1.00 58.22 479 GLN A C 1
ATOM 3472 O O . GLN A 1 479 ? -18.219 8.861 25.638 1.00 58.22 479 GLN A O 1
ATOM 3477 N N . SER A 1 480 ? -20.316 8.490 24.957 1.00 63.62 480 SER A N 1
ATOM 3478 C CA . SER A 1 480 ? -20.488 7.279 25.770 1.00 63.62 480 SER A CA 1
ATOM 3479 C C . SER A 1 480 ? -21.369 6.229 25.097 1.00 63.62 480 SER A C 1
ATOM 3481 O O . SER A 1 480 ? -22.273 6.544 24.324 1.00 63.62 480 SER A O 1
ATOM 3483 N N . LEU A 1 481 ? -21.104 4.970 25.436 1.00 71.00 481 LEU A N 1
ATOM 3484 C CA . LEU A 1 481 ? -21.900 3.805 25.084 1.00 71.00 481 LEU A CA 1
ATOM 3485 C C . LEU A 1 481 ? -23.081 3.670 26.052 1.00 71.00 481 LEU A C 1
ATOM 3487 O O . LEU A 1 481 ? -22.885 3.331 27.220 1.00 71.00 481 LEU A O 1
ATOM 3491 N N . GLN A 1 482 ? -24.304 3.911 25.580 1.00 73.25 482 GLN A N 1
ATOM 3492 C CA . GLN A 1 482 ? -25.511 3.729 26.390 1.00 73.25 482 GLN A CA 1
ATOM 3493 C C . GLN A 1 482 ? -25.947 2.257 26.404 1.00 73.25 482 GLN A C 1
ATOM 3495 O O . GLN A 1 482 ? -26.086 1.627 25.357 1.00 73.25 482 GLN A O 1
ATOM 3500 N N . VAL A 1 483 ? -26.200 1.721 27.598 1.00 75.31 483 VAL A N 1
ATOM 3501 C CA . VAL A 1 483 ? -26.714 0.365 27.817 1.00 75.31 483 VAL A CA 1
ATOM 3502 C C . VAL A 1 483 ? -28.104 0.477 28.424 1.00 75.31 483 VAL A C 1
ATOM 3504 O O . VAL A 1 483 ? -28.234 0.830 29.593 1.00 75.31 483 VAL A O 1
ATOM 3507 N N . THR A 1 484 ? -29.136 0.171 27.637 1.00 75.31 484 THR A N 1
ATOM 3508 C CA . THR A 1 484 ? -30.537 0.209 28.076 1.00 75.31 484 THR A CA 1
ATOM 3509 C C . THR A 1 484 ? -31.092 -1.201 28.225 1.00 75.31 484 THR A C 1
ATOM 3511 O O . THR A 1 484 ? -31.036 -2.015 27.298 1.00 75.31 484 THR A O 1
ATOM 3514 N N . VAL A 1 485 ? -31.662 -1.484 29.393 1.00 74.62 485 VAL A N 1
ATOM 3515 C CA . VAL A 1 485 ? -32.157 -2.812 29.760 1.00 74.62 485 VAL A CA 1
ATOM 3516 C C . VAL A 1 485 ? -33.587 -2.704 30.251 1.00 74.62 485 VAL A C 1
ATOM 3518 O O . VAL A 1 485 ? -33.874 -1.885 31.114 1.00 74.62 485 VAL A O 1
ATOM 3521 N N . ASP A 1 486 ? -34.478 -3.538 29.714 1.00 80.75 486 ASP A N 1
ATOM 3522 C CA . ASP A 1 486 ? -35.804 -3.767 30.290 1.00 80.75 486 ASP A CA 1
ATOM 3523 C C . ASP A 1 486 ? -35.725 -4.942 31.278 1.00 80.75 486 ASP A C 1
ATOM 3525 O O . ASP A 1 486 ? -35.671 -6.115 30.877 1.00 80.75 486 ASP A O 1
ATOM 3529 N N . PHE A 1 487 ? -35.629 -4.616 32.569 1.00 78.81 487 PHE A N 1
ATOM 3530 C CA . PHE A 1 487 ? -35.552 -5.576 33.664 1.00 78.81 487 PHE A CA 1
ATOM 3531 C C . PHE A 1 487 ? -36.957 -6.079 34.009 1.00 78.81 487 PHE A C 1
ATOM 3533 O O . PHE A 1 487 ? -37.747 -5.376 34.634 1.00 78.81 487 PHE A O 1
ATOM 3540 N N . ALA A 1 488 ? -37.256 -7.330 33.652 1.00 81.25 488 ALA A N 1
ATOM 3541 C CA . ALA A 1 488 ? -38.530 -7.981 33.972 1.00 81.25 488 ALA A CA 1
ATOM 3542 C C . ALA A 1 488 ? -38.545 -8.586 35.392 1.00 81.25 488 ALA A C 1
ATOM 3544 O O . ALA A 1 488 ? -39.593 -9.003 35.897 1.00 81.25 488 ALA A O 1
ATOM 3545 N N . SER A 1 489 ? -37.370 -8.690 36.018 1.00 82.94 489 SER A N 1
ATOM 3546 C CA . SER A 1 489 ? -37.147 -9.155 37.384 1.00 82.94 489 SER A CA 1
ATOM 3547 C C . SER A 1 489 ? -36.017 -8.364 38.043 1.00 82.94 489 SER A C 1
ATOM 3549 O O . SER A 1 489 ? -34.980 -8.146 37.429 1.00 82.94 489 SER A O 1
ATOM 3551 N N . ASN A 1 490 ? -36.109 -8.066 39.341 1.00 80.56 490 ASN A N 1
ATOM 3552 C CA . ASN A 1 490 ? -34.977 -7.521 40.120 1.00 80.56 490 ASN A CA 1
ATOM 3553 C C . ASN A 1 490 ? -33.812 -8.503 40.356 1.00 80.56 490 ASN A C 1
ATOM 3555 O O . ASN A 1 490 ? -32.903 -8.240 41.142 1.00 80.56 490 ASN A O 1
ATOM 3559 N N . THR A 1 491 ? -33.861 -9.671 39.724 1.00 82.25 491 THR A N 1
ATOM 3560 C CA . THR A 1 491 ? -32.749 -10.623 39.645 1.00 82.25 491 THR A CA 1
ATOM 3561 C C . THR A 1 491 ? -32.098 -10.636 38.270 1.00 82.25 491 THR A C 1
ATOM 3563 O O . THR A 1 491 ? -31.199 -11.447 38.050 1.00 82.25 491 THR A O 1
ATOM 3566 N N . ASP A 1 492 ? -32.612 -9.842 37.333 1.00 81.44 492 ASP A N 1
ATOM 3567 C CA . ASP A 1 492 ? -32.072 -9.766 35.991 1.00 81.44 492 ASP A CA 1
ATOM 3568 C C . ASP A 1 492 ? -30.732 -9.032 35.998 1.00 81.44 492 ASP A C 1
ATOM 3570 O O . ASP A 1 492 ? -30.482 -8.122 36.790 1.00 81.44 492 ASP A O 1
ATOM 3574 N N . GLN A 1 493 ? -29.846 -9.487 35.121 1.00 81.25 493 GLN A N 1
ATOM 3575 C CA . GLN A 1 493 ? -28.489 -8.983 34.992 1.00 81.25 493 GLN A CA 1
ATOM 3576 C C . GLN A 1 493 ? -28.076 -9.042 33.528 1.00 81.25 493 GLN A C 1
ATOM 3578 O O . GLN A 1 493 ? -28.466 -9.960 32.802 1.00 81.25 493 GLN A O 1
ATOM 3583 N N . ILE A 1 494 ? -27.242 -8.091 33.123 1.00 80.25 494 ILE A N 1
ATOM 3584 C CA . ILE A 1 494 ? -26.513 -8.095 31.861 1.00 80.25 494 ILE A CA 1
ATOM 3585 C C . ILE A 1 494 ? -25.023 -7.978 32.163 1.00 80.25 494 ILE A C 1
ATOM 3587 O O . ILE A 1 494 ? -24.613 -7.258 33.068 1.00 80.25 494 ILE A O 1
ATOM 3591 N N . ASN A 1 495 ? -24.210 -8.717 31.420 1.00 82.38 495 ASN A N 1
ATOM 3592 C CA . ASN A 1 495 ? -22.760 -8.622 31.472 1.00 82.38 495 ASN A CA 1
ATOM 3593 C C . ASN A 1 495 ? -22.270 -7.979 30.175 1.00 82.38 495 ASN A C 1
ATOM 3595 O O . ASN A 1 495 ? -22.594 -8.476 29.102 1.00 82.38 495 ASN A O 1
ATOM 3599 N N . ALA A 1 496 ? -21.518 -6.891 30.278 1.00 80.56 496 ALA A N 1
ATOM 3600 C CA . ALA A 1 496 ? -20.813 -6.260 29.174 1.00 80.56 496 ALA A CA 1
ATOM 3601 C C . ALA A 1 496 ? -19.321 -6.606 29.279 1.00 80.56 496 ALA A C 1
ATOM 3603 O O . ALA A 1 496 ? -18.696 -6.358 30.309 1.00 80.56 496 ALA A O 1
ATOM 3604 N N . GLU A 1 497 ? -18.746 -7.188 28.235 1.00 84.75 497 GLU A N 1
ATOM 3605 C CA . GLU A 1 497 ? -17.347 -7.605 28.180 1.00 84.75 497 GLU A CA 1
ATOM 3606 C C . GLU A 1 497 ? -16.588 -6.773 27.142 1.00 84.75 497 GLU A C 1
ATOM 3608 O O . GLU A 1 497 ? -17.002 -6.688 25.987 1.00 84.75 497 GLU A O 1
ATOM 3613 N N . PHE A 1 498 ? -15.454 -6.203 27.552 1.00 86.06 498 PHE A N 1
ATOM 3614 C CA . PHE A 1 498 ? -14.463 -5.562 26.691 1.00 86.06 498 PHE A CA 1
ATOM 3615 C C . PHE A 1 498 ? -13.228 -6.460 26.597 1.00 86.06 498 PHE A C 1
ATOM 3617 O O . PHE A 1 498 ? -12.497 -6.619 27.577 1.00 86.06 498 PHE A O 1
ATOM 3624 N N . ASP A 1 499 ? -12.972 -7.027 25.425 1.00 82.81 499 ASP A N 1
ATOM 3625 C CA . ASP A 1 499 ? -11.766 -7.792 25.115 1.00 82.81 499 ASP A CA 1
ATOM 3626 C C . ASP A 1 499 ? -10.731 -6.880 24.445 1.00 82.81 499 ASP A C 1
ATOM 3628 O O . ASP A 1 499 ? -10.888 -6.425 23.309 1.00 82.81 499 ASP A O 1
ATOM 3632 N N . LEU A 1 500 ? -9.658 -6.621 25.186 1.00 84.31 500 LEU A N 1
ATOM 3633 C CA . LEU A 1 500 ? -8.532 -5.763 24.830 1.00 84.31 500 LEU A CA 1
ATOM 3634 C C . LEU A 1 500 ? -7.322 -6.589 24.360 1.00 84.31 500 LEU A C 1
ATOM 3636 O O . LEU A 1 500 ? -6.275 -6.026 24.034 1.00 84.31 500 LEU A O 1
ATOM 3640 N N . SER A 1 501 ? -7.435 -7.920 24.318 1.00 80.44 501 SER A N 1
ATOM 3641 C CA . SER A 1 501 ? -6.321 -8.826 24.013 1.00 80.44 501 SER A CA 1
ATOM 3642 C C . SER A 1 501 ? -5.829 -8.730 22.567 1.00 80.44 501 SER A C 1
ATOM 3644 O O . SER A 1 501 ? -4.700 -9.116 22.258 1.00 80.44 501 SER A O 1
ATOM 3646 N N . ALA A 1 502 ? -6.652 -8.173 21.679 1.00 68.56 502 ALA A N 1
ATOM 3647 C CA . ALA A 1 502 ? -6.300 -7.905 20.292 1.00 68.56 502 ALA A CA 1
ATOM 3648 C C . ALA A 1 502 ? -5.621 -6.534 20.083 1.00 68.56 502 ALA A C 1
ATOM 3650 O O . ALA A 1 502 ? -5.316 -6.185 18.941 1.00 68.56 502 ALA A O 1
ATOM 3651 N N . LEU A 1 503 ? -5.345 -5.769 21.149 1.00 69.69 503 LEU A N 1
ATOM 3652 C CA . LEU A 1 503 ? -4.498 -4.572 21.099 1.00 69.69 503 LEU A CA 1
ATOM 3653 C C . LEU A 1 503 ? -3.001 -4.930 21.017 1.00 69.69 503 LEU A C 1
ATOM 3655 O O . LEU A 1 503 ? -2.589 -6.005 21.469 1.00 69.69 503 LEU A O 1
ATOM 3659 N N . PRO A 1 504 ? -2.141 -4.034 20.490 1.00 59.88 504 PRO A N 1
ATOM 3660 C CA . PRO A 1 504 ? -0.693 -4.214 20.559 1.00 59.88 504 PRO A CA 1
ATOM 3661 C C . PRO A 1 504 ? -0.227 -4.501 21.996 1.00 59.88 504 PRO A C 1
ATOM 3663 O O . PRO A 1 504 ? -0.634 -3.830 22.937 1.00 59.88 504 PRO A O 1
ATOM 3666 N N . GLY A 1 505 ? 0.610 -5.525 22.179 1.00 67.88 505 GLY A N 1
ATOM 3667 C CA . GLY A 1 505 ? 1.060 -5.970 23.506 1.00 67.88 505 GLY A CA 1
ATOM 3668 C C . GLY A 1 505 ? 0.081 -6.896 24.242 1.00 67.88 505 GLY A C 1
ATOM 3669 O O . GLY A 1 505 ? 0.433 -7.424 25.299 1.00 67.88 505 GLY A O 1
ATOM 3670 N N . GLY A 1 506 ? -1.115 -7.131 23.697 1.00 74.38 506 GLY A N 1
ATOM 3671 C CA . GLY A 1 506 ? -2.092 -8.104 24.188 1.00 74.38 506 GLY A CA 1
ATOM 3672 C C . GLY A 1 506 ? -2.786 -7.749 25.502 1.00 74.38 506 GLY A C 1
ATOM 3673 O O . GLY A 1 506 ? -3.499 -8.591 26.030 1.00 74.38 506 GLY A O 1
ATOM 3674 N N . ALA A 1 507 ? -2.536 -6.561 26.058 1.00 83.25 507 ALA A N 1
ATOM 3675 C CA . ALA A 1 507 ? -3.198 -6.004 27.237 1.00 83.25 507 ALA A CA 1
ATOM 3676 C C . ALA A 1 507 ? -2.801 -4.522 27.400 1.00 83.25 507 ALA A C 1
ATOM 3678 O O . ALA A 1 507 ? -1.825 -4.076 26.790 1.00 83.25 507 ALA A O 1
ATOM 3679 N N . VAL A 1 508 ? -3.496 -3.787 28.271 1.00 85.19 508 VAL A N 1
ATOM 3680 C CA . VAL A 1 508 ? -3.246 -2.363 28.568 1.00 85.19 508 VAL A CA 1
ATOM 3681 C C . VAL A 1 508 ? -2.979 -2.127 30.055 1.00 85.19 508 VAL A C 1
ATOM 3683 O O . VAL A 1 508 ? -3.444 -2.888 30.895 1.00 85.19 508 VAL A O 1
ATOM 3686 N N . ASP A 1 509 ? -2.252 -1.062 30.390 1.00 86.81 509 ASP A N 1
ATOM 3687 C CA . ASP A 1 509 ? -1.945 -0.616 31.755 1.00 86.81 509 ASP A CA 1
ATOM 3688 C C . ASP A 1 509 ? -2.657 0.714 32.030 1.00 86.81 509 ASP A C 1
ATOM 3690 O O . ASP A 1 509 ? -2.900 1.508 31.113 1.00 86.81 509 ASP A O 1
ATOM 3694 N N . ASP A 1 510 ? -2.933 0.975 33.309 1.00 86.81 510 ASP A N 1
ATOM 3695 C CA . ASP A 1 510 ? -3.557 2.210 33.799 1.00 86.81 510 ASP A CA 1
ATOM 3696 C C . ASP A 1 510 ? -4.927 2.513 33.152 1.00 86.81 510 ASP A C 1
ATOM 3698 O O . ASP A 1 510 ? -5.282 3.675 32.936 1.00 86.81 510 ASP A O 1
ATOM 3702 N N . LEU A 1 511 ? -5.706 1.471 32.830 1.00 90.75 511 LEU A N 1
ATOM 3703 C CA . LEU A 1 511 ? -7.018 1.618 32.196 1.00 90.75 511 LEU A CA 1
ATOM 3704 C C . LEU A 1 511 ? -7.988 2.381 33.106 1.00 90.75 511 LEU A C 1
ATOM 3706 O O . LEU A 1 511 ? -8.202 1.999 34.258 1.00 90.75 511 LEU A O 1
ATOM 3710 N N . THR A 1 512 ? -8.606 3.427 32.563 1.00 90.25 512 THR A N 1
ATOM 3711 C CA . THR A 1 512 ? -9.583 4.278 33.247 1.00 90.25 512 THR A CA 1
ATOM 3712 C C . THR A 1 512 ? -10.763 4.592 32.334 1.00 90.25 512 THR A C 1
ATOM 3714 O O . THR A 1 512 ? -10.559 4.893 31.160 1.00 90.25 512 THR A O 1
ATOM 3717 N N . PHE A 1 513 ? -11.978 4.544 32.875 1.00 87.88 513 PHE A N 1
ATOM 3718 C CA . PHE A 1 513 ? -13.206 4.985 32.207 1.00 87.88 513 PHE A CA 1
ATOM 3719 C C . PHE A 1 513 ? -14.277 5.339 33.244 1.00 87.88 513 PHE A C 1
ATOM 3721 O O . PHE A 1 513 ? -14.189 4.933 34.406 1.00 87.88 513 PHE A O 1
ATOM 3728 N N . ASP A 1 514 ? -15.300 6.064 32.804 1.00 84.88 514 ASP A N 1
ATOM 3729 C CA . ASP A 1 514 ? -16.420 6.485 33.644 1.00 84.88 514 ASP A CA 1
ATOM 3730 C C . ASP A 1 514 ? -17.674 5.667 33.315 1.00 84.88 514 ASP A C 1
ATOM 3732 O O . ASP A 1 514 ? -17.914 5.328 32.157 1.00 84.88 514 ASP A O 1
ATOM 3736 N N . ILE A 1 515 ? -18.492 5.370 34.322 1.00 83.81 515 ILE A N 1
ATOM 3737 C CA . ILE A 1 515 ? -19.868 4.896 34.150 1.00 83.81 515 ILE A CA 1
ATOM 3738 C C . ILE A 1 515 ? -20.791 5.979 34.702 1.00 83.81 515 ILE A C 1
ATOM 3740 O O . ILE A 1 515 ? -20.664 6.371 35.860 1.00 83.81 515 ILE A O 1
ATOM 3744 N N . PHE A 1 516 ? -21.688 6.480 33.867 1.00 76.62 516 PHE A N 1
ATOM 3745 C CA . PHE A 1 516 ? -22.634 7.544 34.179 1.00 76.62 516 PHE A CA 1
ATOM 3746 C C . PHE A 1 516 ? -24.022 6.976 34.469 1.00 76.62 516 PHE A C 1
ATOM 3748 O O . PHE A 1 516 ? -24.351 5.888 33.992 1.00 76.62 516 PHE A O 1
ATOM 3755 N N . ASP A 1 517 ? -24.825 7.779 35.174 1.00 75.88 517 ASP A N 1
ATOM 3756 C CA . ASP A 1 517 ? -26.240 7.504 35.459 1.00 75.88 517 ASP A CA 1
ATOM 3757 C C . ASP A 1 517 ? -26.448 6.239 36.305 1.00 75.88 517 ASP A C 1
ATOM 3759 O O . ASP A 1 517 ? -27.310 5.426 36.023 1.00 75.88 517 ASP A O 1
ATOM 3763 N N . VAL A 1 518 ? -25.590 6.022 37.310 1.00 80.31 518 VAL A N 1
ATOM 3764 C CA . VAL A 1 518 ? -25.757 4.912 38.257 1.00 80.31 518 VAL A CA 1
ATOM 3765 C C . VAL A 1 518 ? -26.590 5.403 39.441 1.00 80.31 518 VAL A C 1
ATOM 3767 O O . VAL A 1 518 ? -26.064 6.026 40.376 1.00 80.31 518 VAL A O 1
ATOM 3770 N N . ASP A 1 519 ? -27.883 5.104 39.413 1.00 77.25 519 ASP A N 1
ATOM 3771 C CA . ASP A 1 519 ? -28.846 5.510 40.427 1.00 77.25 519 ASP A CA 1
ATOM 3772 C C . ASP A 1 519 ? -28.889 4.537 41.597 1.00 77.25 519 ASP A C 1
ATOM 3774 O O . ASP A 1 519 ? -29.404 3.429 41.523 1.00 77.25 519 ASP A O 1
ATOM 3778 N N . VAL A 1 520 ? -28.396 4.969 42.753 1.00 74.94 520 VAL A N 1
ATOM 3779 C CA . VAL A 1 520 ? -28.518 4.195 43.989 1.00 74.94 520 VAL A CA 1
ATOM 3780 C C . VAL A 1 520 ? -29.492 4.927 44.893 1.00 74.94 520 VAL A C 1
ATOM 3782 O O . VAL A 1 520 ? -29.211 6.059 45.273 1.00 74.94 520 VAL A O 1
ATOM 3785 N N . HIS A 1 521 ? -30.607 4.288 45.255 1.00 71.31 521 HIS A N 1
ATOM 3786 C CA . HIS A 1 521 ? -31.653 4.888 46.092 1.00 71.31 521 HIS A CA 1
ATOM 3787 C C . HIS A 1 521 ? -31.868 4.065 47.380 1.00 71.31 521 HIS A C 1
ATOM 3789 O O . HIS A 1 521 ? -31.404 2.928 47.495 1.00 71.31 521 HIS A O 1
ATOM 3795 N N . THR A 1 522 ? -32.586 4.574 48.388 1.00 66.44 522 THR A N 1
ATOM 3796 C CA . THR A 1 522 ? -32.767 3.843 49.676 1.00 66.44 522 THR A CA 1
ATOM 3797 C C . THR A 1 522 ? -34.200 3.451 50.046 1.00 66.44 522 THR A C 1
ATOM 3799 O O . THR A 1 522 ? -34.426 2.834 51.089 1.00 66.44 522 THR A O 1
ATOM 3802 N N . ASP A 1 523 ? -35.179 3.765 49.203 1.00 66.81 523 ASP A N 1
ATOM 3803 C CA . ASP A 1 523 ? -36.616 3.699 49.512 1.00 66.81 523 ASP A CA 1
ATOM 3804 C C . ASP A 1 523 ? -37.403 2.644 48.708 1.00 66.81 523 ASP A C 1
ATOM 3806 O O . ASP A 1 523 ? -38.626 2.560 48.835 1.00 66.81 523 ASP A O 1
ATOM 3810 N N . GLY A 1 524 ? -36.711 1.798 47.941 1.00 63.94 524 GLY A N 1
ATOM 3811 C CA . GLY A 1 524 ? -37.310 0.698 47.185 1.00 63.94 524 GLY A CA 1
ATOM 3812 C C . GLY A 1 524 ? -38.120 1.125 45.959 1.00 63.94 524 GLY A C 1
ATOM 3813 O O . GLY A 1 524 ? -39.139 0.507 45.650 1.00 63.94 524 GLY A O 1
ATOM 3814 N N . VAL A 1 525 ? -37.695 2.202 45.296 1.00 71.75 525 VAL A N 1
ATOM 3815 C CA . VAL A 1 525 ? -38.122 2.578 43.936 1.00 71.75 525 VAL A CA 1
ATOM 3816 C C . VAL A 1 525 ? -37.512 1.657 42.870 1.00 71.75 525 VAL A C 1
ATOM 3818 O O . VAL A 1 525 ? -36.658 0.834 43.191 1.00 71.75 525 VAL A O 1
ATOM 3821 N N . SER A 1 526 ? -37.981 1.771 41.622 1.00 71.31 526 SER A N 1
ATOM 3822 C CA . SER A 1 526 ? -37.441 1.013 40.485 1.00 71.31 526 SER A CA 1
ATOM 3823 C C . SER A 1 526 ? -35.984 1.370 40.206 1.00 71.31 526 SER A C 1
ATOM 3825 O O . SER A 1 526 ? -35.183 0.461 40.137 1.00 71.31 526 SER A O 1
ATOM 3827 N N . TRP A 1 527 ? -35.624 2.653 40.168 1.00 72.88 527 TRP A N 1
ATOM 3828 C CA . TRP A 1 527 ? -34.290 3.168 39.809 1.00 72.88 527 TRP A CA 1
ATOM 3829 C C . TRP A 1 527 ? -33.221 2.834 40.866 1.00 72.88 527 TRP A C 1
ATOM 3831 O O . TRP A 1 527 ? -32.925 3.622 41.766 1.00 72.88 527 TRP A O 1
ATOM 3841 N N . GLN A 1 528 ? -32.741 1.596 40.843 1.00 80.00 528 GLN A N 1
ATOM 3842 C CA . GLN A 1 528 ? -31.777 1.026 41.779 1.00 80.00 528 GLN A CA 1
ATOM 3843 C C . GLN A 1 528 ? -30.687 0.337 40.970 1.00 80.00 528 GLN A C 1
ATOM 3845 O O . GLN A 1 528 ? -30.590 -0.884 40.968 1.00 80.00 528 GLN A O 1
ATOM 3850 N N . ASP A 1 529 ? -29.850 1.096 40.290 1.00 81.19 529 ASP A N 1
ATOM 3851 C CA . ASP A 1 529 ? -28.724 0.554 39.557 1.00 81.19 529 ASP A CA 1
ATOM 3852 C C . ASP A 1 529 ? -27.691 -0.057 40.499 1.00 81.19 529 ASP A C 1
ATOM 3854 O O . ASP A 1 529 ? -27.310 0.477 41.549 1.00 81.19 529 ASP A O 1
ATOM 3858 N N . ALA A 1 530 ? -27.186 -1.212 40.096 1.00 83.50 530 ALA A N 1
ATOM 3859 C CA . ALA A 1 530 ? -26.052 -1.842 40.721 1.00 83.50 530 ALA A CA 1
ATOM 3860 C C . ALA A 1 530 ? -25.101 -2.369 39.653 1.00 83.50 530 ALA A C 1
ATOM 3862 O O . ALA A 1 530 ? -25.491 -2.882 38.606 1.00 83.50 530 ALA A O 1
ATOM 3863 N N . LEU A 1 531 ? -23.810 -2.241 39.949 1.00 87.56 531 LEU A N 1
ATOM 3864 C CA . LEU A 1 531 ? -22.764 -2.711 39.059 1.00 87.56 531 LEU A CA 1
ATOM 3865 C C . LEU A 1 531 ? -21.668 -3.464 39.796 1.00 87.56 531 LEU A C 1
ATOM 3867 O O . LEU A 1 531 ? -21.369 -3.199 40.970 1.00 87.56 531 LEU A O 1
ATOM 3871 N N . ALA A 1 532 ? -21.060 -4.412 39.092 1.00 88.50 532 ALA A N 1
ATOM 3872 C CA . ALA A 1 532 ? -19.821 -5.059 39.491 1.00 88.50 532 ALA A CA 1
ATOM 3873 C C . ALA A 1 532 ? -18.843 -5.042 38.318 1.00 88.50 532 ALA A C 1
ATOM 3875 O O . ALA A 1 532 ? -19.178 -5.472 37.221 1.00 88.50 532 ALA A O 1
ATOM 3876 N N . VAL A 1 533 ? -17.631 -4.550 38.561 1.00 91.50 533 VAL A N 1
ATOM 3877 C CA . VAL A 1 533 ? -16.605 -4.405 37.525 1.00 91.50 533 VAL A CA 1
ATOM 3878 C C . VAL A 1 533 ? -15.424 -5.297 37.864 1.00 91.50 533 VAL A C 1
ATOM 3880 O O . VAL A 1 533 ? -14.975 -5.334 39.013 1.00 91.50 533 VAL A O 1
ATOM 3883 N N . ARG A 1 534 ? -14.924 -6.033 36.872 1.00 91.88 534 ARG A N 1
ATOM 3884 C CA . ARG A 1 534 ? -13.780 -6.942 37.006 1.00 91.88 534 ARG A CA 1
ATOM 3885 C C . ARG A 1 534 ? -12.833 -6.753 35.835 1.00 91.88 534 ARG A C 1
ATOM 3887 O O . ARG A 1 534 ? -13.277 -6.567 34.711 1.00 91.88 534 ARG A O 1
ATOM 3894 N N . GLY A 1 535 ? -11.536 -6.821 36.101 1.00 92.88 535 GLY A N 1
ATOM 3895 C CA . GLY A 1 535 ? -10.499 -6.858 35.076 1.00 92.88 535 GLY A CA 1
ATOM 3896 C C . GLY A 1 535 ? -9.780 -8.196 35.108 1.00 92.88 535 GLY A C 1
ATOM 3897 O O . GLY A 1 535 ? -9.734 -8.861 36.145 1.00 92.88 535 GLY A O 1
ATOM 3898 N N . TYR A 1 536 ? -9.193 -8.593 33.990 1.00 93.12 536 TYR A N 1
ATOM 3899 C CA . TYR A 1 536 ? -8.419 -9.821 33.880 1.00 93.12 536 TYR A CA 1
ATOM 3900 C C . TYR A 1 536 ? -7.121 -9.573 33.125 1.00 93.12 536 TYR A C 1
ATOM 3902 O O . TYR A 1 536 ? -7.060 -8.706 32.263 1.00 93.12 536 TYR A O 1
ATOM 3910 N N . LEU A 1 537 ? -6.096 -10.349 33.474 1.00 91.25 537 LEU A N 1
ATOM 3911 C CA . LEU A 1 537 ? -4.925 -10.608 32.644 1.00 91.25 537 LEU A CA 1
ATOM 3912 C C . LEU A 1 537 ? -4.835 -12.123 32.432 1.00 91.25 537 LEU A C 1
ATOM 3914 O O . LEU A 1 537 ? -4.460 -12.882 33.342 1.00 91.25 537 LEU A O 1
ATOM 3918 N N . GLY A 1 538 ? -5.243 -12.577 31.254 1.00 88.56 538 GLY A N 1
ATOM 3919 C CA . GLY A 1 538 ? -5.508 -13.970 30.939 1.00 88.56 538 GLY A CA 1
ATOM 3920 C C . GLY A 1 538 ? -6.604 -14.519 31.849 1.00 88.56 538 GLY A C 1
ATOM 3921 O O . GLY A 1 538 ? -7.776 -14.190 31.727 1.00 88.56 538 GLY A O 1
ATOM 3922 N N . THR A 1 539 ? -6.225 -15.371 32.803 1.00 89.38 539 THR A N 1
ATOM 3923 C CA . THR A 1 539 ? -7.159 -15.927 33.801 1.00 89.38 539 THR A CA 1
ATOM 3924 C C . THR A 1 539 ? -7.013 -15.293 35.185 1.00 89.38 539 THR A C 1
ATOM 3926 O O . THR A 1 539 ? -7.647 -15.749 36.137 1.00 89.38 539 THR A O 1
ATOM 3929 N N . THR A 1 540 ? -6.114 -14.319 35.344 1.00 92.00 540 THR A N 1
ATOM 3930 C CA . THR A 1 540 ? -5.817 -13.698 36.641 1.00 92.00 540 THR A CA 1
ATOM 3931 C C . THR A 1 540 ? -6.709 -12.486 36.839 1.00 92.00 540 THR A C 1
ATOM 3933 O O . THR A 1 540 ? -6.682 -11.585 36.013 1.00 92.00 540 THR A O 1
ATOM 3936 N N . LEU A 1 541 ? -7.461 -12.453 37.939 1.00 92.38 541 LEU A N 1
ATOM 3937 C CA . LEU A 1 541 ? -8.293 -11.307 38.299 1.00 92.38 541 LEU A CA 1
ATOM 3938 C C . LEU A 1 541 ? -7.419 -10.098 38.664 1.00 92.38 541 LEU A C 1
ATOM 3940 O O . LEU A 1 541 ? -6.499 -10.211 39.479 1.00 92.38 541 LEU A O 1
ATOM 3944 N N . VAL A 1 542 ? -7.753 -8.950 38.090 1.00 91.62 542 VAL A N 1
ATOM 3945 C CA . VAL A 1 542 ? -7.210 -7.633 38.415 1.00 91.62 542 VAL A CA 1
ATOM 3946 C C . VAL A 1 542 ? -8.356 -6.794 38.955 1.00 91.62 542 VAL A C 1
ATOM 3948 O O . VAL A 1 542 ? -9.314 -6.498 38.247 1.00 91.62 542 VAL A O 1
ATOM 3951 N N . GLU A 1 543 ? -8.277 -6.450 40.236 1.00 90.31 543 GLU A N 1
ATOM 3952 C CA . GLU A 1 543 ? -9.347 -5.710 40.900 1.00 90.31 543 GLU A CA 1
ATOM 3953 C C . GLU A 1 543 ? -9.302 -4.228 40.501 1.00 90.31 543 GLU A C 1
ATOM 3955 O O . GLU A 1 543 ? -8.223 -3.620 40.574 1.00 90.31 543 GLU A O 1
ATOM 3960 N N . PRO A 1 544 ? -10.439 -3.625 40.109 1.00 92.81 544 PRO A N 1
ATOM 3961 C CA . PRO A 1 544 ? -10.502 -2.191 39.900 1.00 92.81 544 PRO A CA 1
ATOM 3962 C C . PRO A 1 544 ? -10.475 -1.426 41.228 1.00 92.81 544 PRO A C 1
ATOM 3964 O O . PRO A 1 544 ? -10.620 -1.968 42.326 1.00 92.81 544 PRO A O 1
ATOM 3967 N N . SER A 1 545 ? -10.308 -0.116 41.105 1.00 88.81 545 SER A N 1
ATOM 3968 C CA . SER A 1 545 ? -10.699 0.866 42.103 1.00 88.81 545 SER A CA 1
ATOM 3969 C C . SER A 1 545 ? -11.897 1.635 41.563 1.00 88.81 545 SER A C 1
ATOM 3971 O O . SER A 1 545 ? -11.777 2.311 40.543 1.00 88.81 545 SER A O 1
ATOM 3973 N N . LEU A 1 546 ? -13.027 1.554 42.262 1.00 87.19 546 LEU A N 1
ATOM 3974 C CA . LEU A 1 546 ? -14.222 2.344 41.972 1.00 87.19 546 LEU A CA 1
ATOM 3975 C C . LEU A 1 546 ? -14.246 3.589 42.860 1.00 87.19 546 LEU A C 1
ATOM 3977 O O . LEU A 1 546 ? -14.147 3.484 44.086 1.00 87.19 546 LEU A O 1
ATOM 3981 N N . THR A 1 547 ? -14.385 4.768 42.256 1.00 82.31 547 THR A N 1
ATOM 3982 C CA . THR A 1 547 ? -14.529 6.029 42.998 1.00 82.31 547 THR A CA 1
ATOM 3983 C C . THR A 1 547 ? -15.775 6.790 42.571 1.00 82.31 547 THR A C 1
ATOM 3985 O O . THR A 1 547 ? -16.143 6.795 41.403 1.00 82.31 547 THR A O 1
ATOM 3988 N N . THR A 1 548 ? -16.438 7.410 43.546 1.00 75.00 548 THR A N 1
ATOM 3989 C CA . THR A 1 548 ? -17.727 8.094 43.379 1.00 75.00 548 THR A CA 1
ATOM 3990 C C . THR A 1 548 ? -17.686 9.395 44.164 1.00 75.00 548 THR A C 1
ATOM 3992 O O . THR A 1 548 ? -17.207 9.407 45.302 1.00 75.00 548 THR A O 1
ATOM 3995 N N . THR A 1 549 ? -18.190 10.488 43.604 1.00 62.34 549 THR A N 1
ATOM 3996 C CA . THR A 1 549 ? -18.160 11.813 44.249 1.00 62.34 549 THR A CA 1
ATOM 3997 C C . THR A 1 549 ? -19.400 12.117 45.088 1.00 62.34 549 THR A C 1
ATOM 3999 O O . THR A 1 549 ? -19.311 12.942 45.999 1.00 62.34 549 THR A O 1
ATOM 4002 N N . ALA A 1 550 ? -20.521 11.434 44.843 1.00 61.81 550 ALA A N 1
ATOM 4003 C CA . ALA A 1 550 ? -21.824 11.802 45.401 1.00 61.81 550 ALA A CA 1
ATOM 4004 C C . ALA A 1 550 ? -22.479 10.764 46.328 1.00 61.81 550 ALA A C 1
ATOM 4006 O O . ALA A 1 550 ? -23.460 11.071 47.007 1.00 61.81 550 ALA A O 1
ATOM 4007 N N . TYR A 1 551 ? -21.924 9.555 46.440 1.00 68.00 551 TYR A N 1
ATOM 4008 C CA . TYR A 1 551 ? -22.477 8.534 47.334 1.00 68.00 551 TYR A CA 1
ATOM 4009 C C . TYR A 1 551 ? -22.082 8.764 48.797 1.00 68.00 551 TYR A C 1
ATOM 4011 O O . TYR A 1 551 ? -20.941 9.108 49.115 1.00 68.00 551 TYR A O 1
ATOM 4019 N N . GLN A 1 552 ? -23.023 8.533 49.721 1.00 59.28 552 GLN A N 1
ATOM 4020 C CA . GLN A 1 552 ? -22.804 8.730 51.162 1.00 59.28 552 GLN A CA 1
ATOM 4021 C C . GLN A 1 552 ? -21.891 7.648 51.758 1.00 59.28 552 GLN A C 1
ATOM 4023 O O . GLN A 1 552 ? -21.212 7.879 52.762 1.00 59.28 552 GLN A O 1
ATOM 4028 N N . THR A 1 553 ? -21.854 6.471 51.134 1.00 61.66 553 THR A N 1
ATOM 4029 C CA . THR A 1 553 ? -20.952 5.365 51.469 1.00 61.66 553 THR A CA 1
ATOM 4030 C C . THR A 1 553 ? -20.171 4.953 50.233 1.00 61.66 553 THR A C 1
ATOM 4032 O O . THR A 1 553 ? -20.778 4.650 49.207 1.00 61.66 553 THR A O 1
ATOM 4035 N N . ALA A 1 554 ? -18.843 4.906 50.350 1.00 58.94 554 ALA A N 1
ATOM 4036 C CA . ALA A 1 554 ? -17.979 4.470 49.261 1.00 58.94 554 ALA A CA 1
ATOM 4037 C C . ALA A 1 554 ? -18.340 3.037 48.816 1.00 58.94 554 ALA A C 1
ATOM 4039 O O . ALA A 1 554 ? -18.592 2.191 49.685 1.00 58.94 554 ALA A O 1
ATOM 4040 N N . PRO A 1 555 ? -18.354 2.759 47.502 1.00 63.16 555 PRO A N 1
ATOM 4041 C CA . PRO A 1 555 ? -18.585 1.416 46.990 1.00 63.16 555 PRO A CA 1
ATOM 4042 C C . PRO A 1 555 ? -17.490 0.442 47.452 1.00 63.16 555 PRO A C 1
ATOM 4044 O O . PRO A 1 555 ? -16.399 0.836 47.881 1.00 63.16 555 PRO A O 1
ATOM 4047 N N . SER A 1 556 ? -17.777 -0.858 47.358 1.00 65.38 556 SER A N 1
ATOM 4048 C CA . SER A 1 556 ? -16.726 -1.878 47.401 1.00 65.38 556 SER A CA 1
ATOM 4049 C C . SER A 1 556 ? -15.743 -1.615 46.252 1.00 65.38 556 SER A C 1
ATOM 4051 O O . SER A 1 556 ? -16.174 -1.135 45.202 1.00 65.38 556 SER A O 1
ATOM 4053 N N . PRO A 1 557 ? -14.450 -1.974 46.377 1.00 61.38 557 PRO A N 1
ATOM 4054 C CA . PRO A 1 557 ? -13.482 -1.809 45.289 1.00 61.38 557 PRO A CA 1
ATOM 4055 C C . PRO A 1 557 ? -13.928 -2.405 43.946 1.00 61.38 557 PRO A C 1
ATOM 4057 O O . PRO A 1 557 ? -13.453 -1.971 42.911 1.00 61.38 557 PRO A O 1
ATOM 4060 N N . THR A 1 558 ? -14.846 -3.374 43.966 1.00 66.38 558 THR A N 1
ATOM 4061 C CA . THR A 1 558 ? -15.290 -4.141 42.795 1.00 66.38 558 THR A CA 1
ATOM 4062 C C . THR A 1 558 ? -16.777 -3.999 42.484 1.00 66.38 558 THR A C 1
ATOM 4064 O O . THR A 1 558 ? -17.245 -4.540 41.486 1.00 66.38 558 THR A O 1
ATOM 4067 N N . SER A 1 559 ? -17.555 -3.333 43.344 1.00 74.12 559 SER A N 1
ATOM 4068 C CA . SER A 1 559 ? -19.005 -3.248 43.170 1.00 74.12 559 SER A CA 1
ATOM 4069 C C . SER A 1 559 ? -19.629 -2.067 43.903 1.00 74.12 559 SER A C 1
ATOM 4071 O O . SER A 1 559 ? -19.245 -1.733 45.024 1.00 74.12 559 SER A O 1
ATOM 4073 N N . VAL A 1 560 ? -20.661 -1.495 43.291 1.00 64.25 560 VAL A N 1
ATOM 4074 C CA . VAL A 1 560 ? -21.503 -0.439 43.877 1.00 64.25 560 VAL A CA 1
ATOM 4075 C C . VAL A 1 560 ? -22.688 -1.024 44.666 1.00 64.25 560 VAL A C 1
ATOM 4077 O O . VAL A 1 560 ? -23.457 -0.302 45.295 1.00 64.25 560 VAL A O 1
ATOM 4080 N N . GLN A 1 561 ? -22.801 -2.353 44.751 1.00 65.12 561 GLN A N 1
ATOM 4081 C CA . GLN A 1 561 ? -23.846 -3.014 45.525 1.00 65.12 561 GLN A CA 1
ATOM 4082 C C . GLN A 1 561 ? -23.770 -2.644 47.020 1.00 65.12 561 GLN A C 1
ATOM 4084 O O . GLN A 1 561 ? -22.797 -2.952 47.711 1.00 65.12 561 GLN A O 1
ATOM 4089 N N . GLY A 1 562 ? -24.832 -2.019 47.540 1.00 52.41 562 GLY A N 1
ATOM 4090 C CA . GLY A 1 562 ? -24.932 -1.615 48.947 1.00 52.41 562 GLY A CA 1
ATOM 4091 C C . GLY A 1 562 ? -24.357 -0.232 49.265 1.00 52.41 562 GLY A C 1
ATOM 4092 O O . GLY A 1 562 ? -24.291 0.127 50.444 1.00 52.41 562 GLY A O 1
ATOM 4093 N N . ALA A 1 563 ? -23.973 0.548 48.248 1.00 55.81 563 ALA A N 1
ATOM 4094 C CA . ALA A 1 563 ? -23.842 1.988 48.413 1.00 55.81 563 ALA A CA 1
ATOM 4095 C C . ALA A 1 563 ? -25.198 2.592 48.835 1.00 55.81 563 ALA A C 1
ATOM 4097 O O . ALA A 1 563 ? -26.260 2.029 48.580 1.00 55.81 563 ALA A O 1
ATOM 4098 N N . THR A 1 564 ? -25.167 3.712 49.550 1.00 53.56 564 THR A N 1
ATOM 4099 C CA . THR A 1 564 ? -26.361 4.454 49.961 1.00 53.56 564 THR A CA 1
ATOM 4100 C C . THR A 1 564 ? -26.177 5.915 49.575 1.00 53.56 564 THR A C 1
ATOM 4102 O O . THR A 1 564 ? -25.117 6.504 49.804 1.00 53.56 564 THR A O 1
ATOM 4105 N N . GLY A 1 565 ? -27.198 6.487 48.953 1.00 54.56 565 GLY A N 1
ATOM 4106 C CA . GLY A 1 565 ? -27.241 7.839 48.406 1.00 54.56 565 GLY A CA 1
ATOM 4107 C C . GLY A 1 565 ? -28.614 8.075 47.781 1.00 54.56 565 GLY A C 1
ATOM 4108 O O . GLY A 1 565 ? -29.406 7.142 47.755 1.00 54.56 565 GLY A O 1
ATOM 4109 N N . ASP A 1 566 ? -28.893 9.307 47.365 1.00 53.94 566 ASP A N 1
ATOM 4110 C CA . ASP A 1 566 ? -29.896 9.601 46.336 1.00 53.94 566 ASP A CA 1
ATOM 4111 C C . ASP A 1 566 ? -29.081 10.281 45.233 1.00 53.94 566 ASP A C 1
ATOM 4113 O O . ASP A 1 566 ? -28.651 11.425 45.413 1.00 53.94 566 ASP A O 1
ATOM 4117 N N . ALA A 1 567 ? -28.782 9.564 44.152 1.00 54.59 567 ALA A N 1
ATOM 4118 C CA . ALA A 1 567 ? -28.382 10.213 42.911 1.00 54.59 567 ALA A CA 1
ATOM 4119 C C . ALA A 1 567 ? -29.679 10.772 42.313 1.00 54.59 567 ALA A C 1
ATOM 4121 O O . ALA A 1 567 ? -30.599 10.021 42.024 1.00 54.59 567 ALA A O 1
ATOM 4122 N N . GLY A 1 568 ? -29.845 12.094 42.311 1.00 51.19 568 GLY A N 1
ATOM 4123 C CA . GLY A 1 568 ? -31.027 12.720 41.715 1.00 51.19 568 GLY A CA 1
ATOM 4124 C C . GLY A 1 568 ? -30.789 13.025 40.238 1.00 51.19 568 GLY A C 1
ATOM 4125 O O . GLY A 1 568 ? -29.678 13.419 39.890 1.00 51.19 568 GLY A O 1
ATOM 4126 N N . ASP A 1 569 ? -31.851 12.955 39.427 1.00 51.16 569 ASP A N 1
ATOM 4127 C CA . ASP A 1 569 ? -31.934 13.085 37.953 1.00 51.16 569 ASP A CA 1
ATOM 4128 C C . ASP A 1 569 ? -31.308 14.352 37.289 1.00 51.16 569 ASP A C 1
ATOM 4130 O O . ASP A 1 569 ? -31.699 14.724 36.179 1.00 51.16 569 ASP A O 1
ATOM 4134 N N . ALA A 1 570 ? -30.429 15.128 37.943 1.00 44.97 570 ALA A N 1
ATOM 4135 C CA . ALA A 1 570 ? -30.011 16.446 37.442 1.00 44.97 570 ALA A CA 1
ATOM 4136 C C . ALA A 1 570 ? -28.571 16.919 37.750 1.00 44.97 570 ALA A C 1
ATOM 4138 O O . ALA A 1 570 ? -28.235 18.054 37.383 1.00 44.97 570 ALA A O 1
ATOM 4139 N N . THR A 1 571 ? -27.711 16.123 38.390 1.00 48.31 571 THR A N 1
ATOM 4140 C CA . THR A 1 571 ? -26.303 16.484 38.684 1.00 48.31 571 THR A CA 1
ATOM 4141 C C . THR A 1 571 ? -25.369 15.272 38.529 1.00 48.31 571 THR A C 1
ATOM 4143 O O . THR A 1 571 ? -25.865 14.170 38.353 1.00 48.31 571 THR A O 1
ATOM 4146 N N . GLU A 1 572 ? -24.035 15.460 38.547 1.00 49.97 572 GLU A N 1
ATOM 4147 C CA . GLU A 1 572 ? -22.959 14.429 38.451 1.00 49.97 572 GLU A CA 1
ATOM 4148 C C . GLU A 1 572 ? -23.016 13.336 39.562 1.00 49.97 572 GLU A C 1
ATOM 4150 O O . GLU A 1 572 ? -22.001 12.743 39.933 1.00 49.97 572 GLU A O 1
ATOM 4155 N N . ASP A 1 573 ? -24.189 13.089 40.146 1.00 57.91 573 ASP A N 1
ATOM 4156 C CA . ASP A 1 573 ? -24.383 12.405 41.416 1.00 57.91 573 ASP A CA 1
ATOM 4157 C C . ASP A 1 573 ? -24.453 10.867 41.311 1.00 57.91 573 ASP A C 1
ATOM 4159 O O . ASP A 1 573 ? -24.549 10.185 42.331 1.00 57.91 573 ASP A O 1
ATOM 4163 N N . GLY A 1 574 ? -24.313 10.320 40.099 1.00 67.38 574 GLY A N 1
ATOM 4164 C CA . GLY A 1 574 ? -24.283 8.880 39.807 1.00 67.38 574 GLY A CA 1
ATOM 4165 C C . GLY A 1 574 ? -23.041 8.412 39.038 1.00 67.38 574 GLY A C 1
ATOM 4166 O O . GLY A 1 574 ? -23.020 7.288 38.552 1.00 67.38 574 GLY A O 1
ATOM 4167 N N . THR A 1 575 ? -22.007 9.248 38.880 1.00 78.19 575 THR A N 1
ATOM 4168 C CA . THR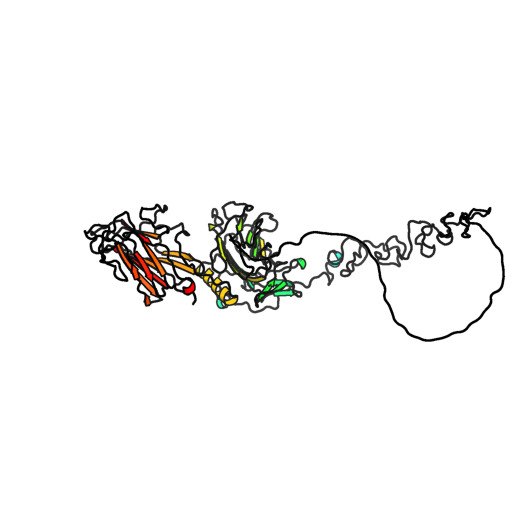 A 1 575 ? -20.807 8.855 38.120 1.00 78.19 575 THR A CA 1
ATOM 4169 C C . THR A 1 575 ? -19.883 7.958 38.946 1.00 78.19 575 THR A C 1
ATOM 4171 O O . THR A 1 575 ? -19.448 8.314 40.049 1.00 78.19 575 THR A O 1
ATOM 4174 N N . VAL A 1 576 ? -19.518 6.815 38.371 1.00 83.06 576 VAL A N 1
ATOM 4175 C CA . VAL A 1 576 ? -18.557 5.858 38.915 1.00 83.06 576 VAL A CA 1
ATOM 4176 C C . VAL A 1 576 ? -17.317 5.846 38.033 1.00 83.06 576 VAL A C 1
ATOM 4178 O O . VAL A 1 576 ? -17.352 5.369 36.904 1.00 83.06 576 VAL A O 1
ATOM 4181 N N . VAL A 1 577 ? -16.199 6.338 38.561 1.00 86.19 577 VAL A N 1
ATOM 4182 C CA . VAL A 1 577 ? -14.902 6.268 37.877 1.00 86.19 577 VAL A CA 1
ATOM 4183 C C . VAL A 1 577 ? -14.274 4.914 38.178 1.00 86.19 577 VAL A C 1
ATOM 4185 O O . VAL A 1 577 ? -14.047 4.574 39.347 1.00 86.19 577 VAL A O 1
ATOM 4188 N N . VAL A 1 578 ? -13.976 4.158 37.127 1.00 90.69 578 VAL A N 1
ATOM 4189 C CA . VAL A 1 578 ? -13.308 2.858 37.182 1.00 90.69 578 VAL A CA 1
ATOM 4190 C C . VAL A 1 578 ? -11.833 3.043 36.854 1.00 90.69 578 VAL A C 1
ATOM 4192 O O . VAL A 1 578 ? -11.489 3.624 35.830 1.00 90.69 578 VAL A O 1
ATOM 4195 N N . THR A 1 579 ? -10.941 2.515 37.693 1.00 91.81 579 THR A N 1
ATOM 4196 C CA . THR A 1 579 ? -9.495 2.541 37.427 1.00 91.81 579 THR A CA 1
ATOM 4197 C C . THR A 1 579 ? -8.846 1.192 37.707 1.00 91.81 579 THR A C 1
ATOM 4199 O O . THR A 1 579 ? -8.934 0.671 38.819 1.00 91.81 579 THR A O 1
ATOM 4202 N N . PHE A 1 580 ? -8.106 0.666 36.737 1.00 92.38 580 PHE A N 1
ATOM 4203 C CA . PHE A 1 580 ? -7.216 -0.478 36.897 1.00 92.38 580 PHE A CA 1
ATOM 4204 C C . PHE A 1 580 ? -5.769 0.010 36.928 1.00 92.38 580 PHE A C 1
ATOM 4206 O O . PHE A 1 580 ? -5.237 0.471 35.927 1.00 92.38 580 PHE A O 1
ATOM 4213 N N . SER A 1 581 ? -5.108 -0.109 38.082 1.00 86.31 581 SER A N 1
ATOM 4214 C CA . SER A 1 581 ? -3.680 0.244 38.228 1.00 86.31 581 SER A CA 1
ATOM 4215 C C . SER A 1 581 ? -2.721 -0.870 37.786 1.00 86.31 581 SER A C 1
ATOM 4217 O O . SER A 1 581 ? -1.504 -0.715 37.856 1.00 86.31 581 SER A O 1
ATOM 4219 N N . GLY A 1 582 ? -3.267 -2.020 37.387 1.00 83.94 582 GLY A N 1
ATOM 4220 C CA . GLY A 1 582 ? -2.532 -3.158 36.853 1.00 83.94 582 GLY A CA 1
ATOM 4221 C C . GLY A 1 582 ? -2.976 -3.478 35.431 1.00 83.94 582 GLY A C 1
ATOM 4222 O O . GLY A 1 582 ? -4.013 -3.002 34.972 1.00 83.94 582 GLY A O 1
ATOM 4223 N N . ARG A 1 583 ? -2.182 -4.309 34.759 1.00 88.38 583 ARG A N 1
ATOM 4224 C CA . ARG A 1 583 ? -2.390 -4.674 33.361 1.00 88.38 583 ARG A CA 1
ATOM 4225 C C . ARG A 1 583 ? -3.662 -5.496 33.160 1.00 88.38 583 ARG A C 1
ATOM 4227 O O . ARG A 1 583 ? -3.848 -6.471 33.884 1.00 88.38 583 ARG A O 1
ATOM 4234 N N . VAL A 1 584 ? -4.478 -5.159 32.163 1.00 91.25 584 VAL A N 1
ATOM 4235 C CA . VAL A 1 584 ? -5.730 -5.857 31.833 1.00 91.25 584 VAL A CA 1
ATOM 4236 C C . VAL A 1 584 ? -5.855 -6.137 30.335 1.00 91.25 584 VAL A C 1
ATOM 4238 O O . VAL A 1 584 ? -5.599 -5.264 29.511 1.00 91.25 584 VAL A O 1
ATOM 4241 N N . ASP A 1 585 ? -6.228 -7.362 29.974 1.00 89.69 585 ASP A N 1
ATOM 4242 C CA . ASP A 1 585 ? -6.572 -7.778 28.607 1.00 89.69 585 ASP A CA 1
ATOM 4243 C C . ASP A 1 585 ? -8.074 -7.988 28.411 1.00 89.69 585 ASP A C 1
ATOM 4245 O O . ASP A 1 585 ? -8.535 -8.076 27.277 1.00 89.69 585 ASP A O 1
ATOM 4249 N N . ARG A 1 586 ? -8.845 -8.011 29.501 1.00 91.88 586 ARG A N 1
ATOM 4250 C CA . ARG A 1 586 ? -10.301 -8.099 29.462 1.00 91.88 586 ARG A CA 1
ATOM 4251 C C . ARG A 1 586 ? -10.932 -7.372 30.639 1.00 91.88 586 ARG A C 1
ATOM 4253 O O . ARG A 1 586 ? -10.422 -7.449 31.758 1.00 91.88 586 ARG A O 1
ATOM 4260 N N . VAL A 1 587 ? -12.057 -6.709 30.403 1.00 92.44 587 VAL A N 1
ATOM 4261 C CA . VAL A 1 587 ? -12.881 -6.074 31.437 1.00 92.44 587 VAL A CA 1
ATOM 4262 C C . VAL A 1 587 ? -14.310 -6.579 31.325 1.00 92.44 587 VAL A C 1
ATOM 4264 O O . VAL A 1 587 ? -14.855 -6.664 30.236 1.00 92.44 587 VAL A O 1
ATOM 4267 N N . GLU A 1 588 ? -14.919 -6.895 32.458 1.00 90.88 588 GLU A N 1
ATOM 4268 C CA . GLU A 1 588 ? -16.318 -7.291 32.573 1.00 90.88 588 GLU A CA 1
ATOM 4269 C C . GLU A 1 588 ? -17.049 -6.263 33.444 1.00 90.88 588 GLU A C 1
ATOM 4271 O O . GLU A 1 588 ? -16.604 -5.953 34.554 1.00 90.88 588 GLU A O 1
ATOM 4276 N N . VAL A 1 589 ? -18.174 -5.752 32.951 1.00 89.56 589 VAL A N 1
ATOM 4277 C CA . VAL A 1 589 ? -19.104 -4.871 33.661 1.00 89.56 589 VAL A CA 1
ATOM 4278 C C . VAL A 1 589 ? -20.442 -5.589 33.763 1.00 89.56 589 VAL A C 1
ATOM 4280 O O . VAL A 1 589 ? -21.188 -5.713 32.798 1.00 89.56 589 VAL A O 1
ATOM 4283 N N . ASP A 1 590 ? -20.744 -6.075 34.955 1.00 87.88 590 ASP A N 1
ATOM 4284 C CA . ASP A 1 590 ? -22.059 -6.595 35.292 1.00 87.88 590 ASP A CA 1
ATOM 4285 C C . ASP A 1 590 ? -22.971 -5.433 35.676 1.00 87.88 590 ASP A C 1
ATOM 4287 O O . ASP A 1 590 ? -22.682 -4.752 36.659 1.00 87.88 590 ASP A O 1
ATOM 4291 N N . TYR A 1 591 ? -24.069 -5.248 34.947 1.00 87.06 591 TYR A N 1
ATOM 4292 C CA . TYR A 1 591 ? -25.136 -4.299 35.253 1.00 87.06 591 TYR A CA 1
ATOM 4293 C C . TYR A 1 591 ? -26.407 -5.048 35.658 1.00 87.06 591 TYR A C 1
ATOM 4295 O O . TYR A 1 591 ? -26.845 -5.977 34.975 1.00 87.06 591 TYR A O 1
ATOM 4303 N N . PHE A 1 592 ? -26.963 -4.695 36.811 1.00 85.69 592 PHE A N 1
ATOM 4304 C CA . PHE A 1 592 ? -28.098 -5.378 37.418 1.00 85.69 592 PHE A CA 1
ATOM 4305 C C . PHE A 1 592 ? -28.833 -4.462 38.391 1.00 85.69 592 PHE A C 1
ATOM 4307 O O . PHE A 1 592 ? -28.383 -3.369 38.722 1.00 85.69 592 PHE A O 1
ATOM 4314 N N . GLU A 1 593 ? -29.947 -4.963 38.905 1.00 83.81 593 GLU A N 1
ATOM 4315 C CA . GLU A 1 593 ? -30.793 -4.243 39.845 1.00 83.81 593 GLU A CA 1
ATOM 4316 C C . GLU A 1 593 ? -30.339 -4.415 41.299 1.00 83.81 593 GLU A C 1
ATOM 4318 O O . GLU A 1 593 ? -29.982 -5.496 41.783 1.00 83.81 593 GLU A O 1
ATOM 4323 N N . GLY A 1 594 ? -30.380 -3.317 42.037 1.00 77.25 594 GLY A N 1
ATOM 4324 C CA . GLY A 1 594 ? -30.067 -3.233 43.445 1.00 77.25 594 GLY A CA 1
ATOM 4325 C C . GLY A 1 594 ? -31.045 -4.061 44.271 1.00 77.25 594 GLY A C 1
ATOM 4326 O O . GLY A 1 594 ? -32.232 -4.183 43.975 1.00 77.25 594 GLY A O 1
ATOM 4327 N N . ALA A 1 595 ? -30.561 -4.604 45.389 1.00 73.12 595 ALA A N 1
ATOM 4328 C CA . ALA A 1 595 ? -31.325 -5.543 46.217 1.00 73.12 595 ALA A CA 1
ATOM 4329 C C . ALA A 1 595 ? -32.621 -4.963 46.828 1.00 73.12 595 ALA A C 1
ATOM 4331 O O . ALA A 1 595 ? -33.408 -5.711 47.411 1.00 73.12 595 ALA A O 1
ATOM 4332 N N . MET A 1 596 ? -32.819 -3.644 46.751 1.00 73.69 596 MET A N 1
ATOM 4333 C CA . MET A 1 596 ? -34.022 -2.957 47.220 1.00 73.69 596 MET A CA 1
ATOM 4334 C C . MET A 1 596 ? -35.019 -2.637 46.098 1.00 73.69 596 MET A C 1
ATOM 4336 O O . MET A 1 596 ? -36.101 -2.151 46.414 1.00 73.69 596 MET A O 1
ATOM 4340 N N . SER A 1 597 ? -34.695 -2.942 44.837 1.00 80.19 597 SER A N 1
ATOM 4341 C CA . SER A 1 597 ? -35.564 -2.692 43.684 1.00 80.19 597 SER A CA 1
ATOM 4342 C C . SER A 1 597 ? -36.877 -3.477 43.757 1.00 80.19 597 SER A C 1
ATOM 4344 O O . SER A 1 597 ? -36.968 -4.566 44.352 1.00 80.19 597 SER A O 1
ATOM 4346 N N . ILE A 1 598 ? -37.918 -2.913 43.143 1.00 83.06 598 ILE A N 1
ATOM 4347 C CA . ILE A 1 598 ? -39.234 -3.550 43.009 1.00 83.06 598 ILE A CA 1
ATOM 4348 C C . ILE A 1 598 ? -39.149 -4.807 42.135 1.00 83.06 598 ILE A C 1
ATOM 4350 O O . ILE A 1 598 ? -38.192 -5.006 41.412 1.00 83.06 598 ILE A O 1
ATOM 4354 N N . ALA A 1 599 ? -40.146 -5.693 42.191 1.00 85.62 599 ALA A N 1
ATOM 4355 C CA . ALA A 1 599 ? -40.052 -6.995 41.518 1.00 85.62 599 ALA A CA 1
ATOM 4356 C C . ALA A 1 599 ? -39.900 -6.919 39.987 1.00 85.62 599 ALA A C 1
ATOM 4358 O O . ALA A 1 599 ? -39.296 -7.820 39.425 1.00 85.62 599 ALA A O 1
ATOM 4359 N N . ASP A 1 600 ? -40.456 -5.889 39.353 1.00 86.75 600 ASP A N 1
ATOM 4360 C CA . ASP A 1 600 ? -40.417 -5.629 37.909 1.00 86.75 600 ASP A CA 1
ATOM 4361 C C . ASP A 1 600 ? -40.004 -4.158 37.738 1.00 86.75 600 ASP A C 1
ATOM 4363 O O . ASP A 1 600 ? -40.862 -3.274 37.858 1.00 86.75 600 ASP A O 1
ATOM 4367 N N . PRO A 1 601 ? -38.689 -3.884 37.662 1.00 82.31 601 PRO A N 1
ATOM 4368 C CA . PRO A 1 601 ? -38.170 -2.517 37.649 1.00 82.31 601 PRO A CA 1
ATOM 4369 C C . PRO A 1 601 ? -38.465 -1.779 36.341 1.00 82.31 601 PRO A C 1
ATOM 4371 O O . PRO A 1 601 ? -38.675 -0.566 36.363 1.00 82.31 601 PRO A O 1
ATOM 4374 N N . GLY A 1 602 ? -38.602 -2.513 35.234 1.00 82.50 602 GLY A N 1
ATOM 4375 C CA . GLY A 1 602 ? -38.808 -1.950 33.908 1.00 82.50 602 GLY A CA 1
ATOM 4376 C C . GLY A 1 602 ? -37.504 -1.459 33.282 1.00 82.50 602 GLY A C 1
ATOM 4377 O O . GLY A 1 602 ? -36.431 -2.012 33.521 1.00 82.50 602 GLY A O 1
ATOM 4378 N N . GLN A 1 603 ? -37.603 -0.434 32.437 1.00 83.19 603 GLN A N 1
ATOM 4379 C CA . GLN A 1 603 ? -36.490 0.021 31.610 1.00 83.19 603 GLN A CA 1
ATOM 4380 C C . GLN A 1 603 ? -35.594 1.035 32.324 1.00 83.19 603 GLN A C 1
ATOM 4382 O O . GLN A 1 603 ? -36.046 2.151 32.582 1.00 83.19 603 GLN A O 1
ATOM 4387 N N . HIS A 1 604 ? -34.319 0.691 32.518 1.00 79.94 604 HIS A N 1
ATOM 4388 C CA . HIS A 1 604 ? -33.272 1.590 33.022 1.00 79.94 604 HIS A CA 1
ATOM 4389 C C . HIS A 1 604 ? -32.070 1.641 32.072 1.00 79.94 604 HIS A C 1
ATOM 4391 O O . HIS A 1 604 ? -31.977 0.861 31.113 1.00 79.94 604 HIS A O 1
ATOM 4397 N N . SER A 1 605 ? -31.152 2.577 32.316 1.00 77.25 605 SER A N 1
ATOM 4398 C CA . SER A 1 605 ? -29.946 2.709 31.510 1.00 77.25 605 SER A CA 1
ATOM 4399 C C . SER A 1 605 ? -28.758 3.247 32.283 1.00 77.25 605 SER A C 1
ATOM 4401 O O . SER A 1 605 ? -28.915 4.151 33.085 1.00 77.25 605 SER A O 1
ATOM 4403 N N . ILE A 1 606 ? -27.570 2.784 31.906 1.00 78.88 606 ILE A N 1
ATOM 4404 C CA . ILE A 1 606 ? -26.289 3.400 32.268 1.00 78.88 606 ILE A CA 1
ATOM 4405 C C . ILE A 1 606 ? -25.550 3.820 30.998 1.00 78.88 606 ILE A C 1
ATOM 4407 O O . ILE A 1 606 ? -25.870 3.350 29.900 1.00 78.88 606 ILE A O 1
ATOM 4411 N N . ALA A 1 607 ? -24.521 4.656 31.127 1.00 76.06 607 ALA A N 1
ATOM 4412 C CA . ALA A 1 607 ? -23.639 4.971 30.003 1.00 76.06 607 ALA A CA 1
ATOM 4413 C C . ALA A 1 607 ? -22.160 4.775 30.352 1.00 76.06 607 ALA A C 1
ATOM 4415 O O . ALA A 1 607 ? -21.705 5.225 31.395 1.00 76.06 607 ALA A O 1
ATOM 4416 N N . ILE A 1 608 ? -21.396 4.136 29.468 1.00 80.31 608 ILE A N 1
ATOM 4417 C CA . ILE A 1 608 ? -19.966 3.853 29.650 1.00 80.31 608 ILE A CA 1
ATOM 4418 C C . ILE A 1 608 ? -19.159 4.837 28.799 1.00 80.31 608 ILE A C 1
ATOM 4420 O O . ILE A 1 608 ? -19.333 4.896 27.586 1.00 80.31 608 ILE A O 1
ATOM 4424 N N . GLY A 1 609 ? -18.309 5.645 29.426 1.00 75.00 609 GLY A N 1
ATOM 4425 C CA . GLY A 1 609 ? -17.460 6.633 28.758 1.00 75.00 609 GLY A CA 1
ATOM 4426 C C . GLY A 1 609 ? -16.276 6.026 28.004 1.00 75.00 609 GLY A C 1
ATOM 4427 O O . GLY A 1 609 ? -16.104 4.809 27.945 1.00 75.00 609 GLY A O 1
ATOM 4428 N N . ASP A 1 610 ? -15.450 6.891 27.422 1.00 76.88 610 ASP A N 1
ATOM 4429 C CA . ASP A 1 610 ? -14.242 6.496 26.692 1.00 76.88 610 ASP A CA 1
ATOM 4430 C C . ASP A 1 610 ? -13.254 5.721 27.577 1.00 76.88 610 ASP A C 1
ATOM 4432 O O . ASP A 1 610 ? -13.038 6.047 28.751 1.00 76.88 610 ASP A O 1
ATOM 4436 N N . LEU A 1 611 ? -12.584 4.728 26.989 1.00 82.25 611 LEU A N 1
ATOM 4437 C CA . LEU A 1 611 ? -11.524 3.986 27.669 1.00 82.25 611 LEU A CA 1
ATOM 4438 C C . LEU A 1 611 ? -10.190 4.698 27.441 1.00 82.25 611 LEU A C 1
ATOM 4440 O O . LEU A 1 611 ? -9.698 4.785 26.317 1.00 82.25 611 LEU A O 1
ATOM 4444 N N . THR A 1 612 ? -9.575 5.171 28.520 1.00 82.94 612 THR A N 1
ATOM 4445 C CA . THR A 1 612 ? -8.260 5.826 28.507 1.00 82.94 612 THR A CA 1
ATOM 4446 C C . THR A 1 612 ? -7.210 4.911 29.121 1.00 82.94 612 THR A C 1
ATOM 4448 O O . THR A 1 612 ? -7.434 4.333 30.181 1.00 82.94 612 THR A O 1
ATOM 4451 N N . PHE A 1 613 ? -6.045 4.787 28.488 1.00 84.00 613 PHE A N 1
ATOM 4452 C CA . PHE A 1 613 ? -4.952 3.939 28.975 1.00 84.00 613 PHE A CA 1
ATOM 4453 C C . PHE A 1 613 ? -3.584 4.463 28.521 1.00 84.00 613 PHE A C 1
ATOM 4455 O O . PHE A 1 613 ? -3.467 5.324 27.645 1.00 84.00 613 PHE A O 1
ATOM 4462 N N . ASN A 1 614 ? -2.517 3.976 29.154 1.00 72.50 614 ASN A N 1
ATOM 4463 C CA . ASN A 1 614 ? -1.165 4.471 28.913 1.00 72.50 614 ASN A CA 1
ATOM 4464 C C . ASN A 1 614 ? -0.565 3.883 27.611 1.00 72.50 614 ASN A C 1
ATOM 4466 O O . ASN A 1 614 ? -0.470 2.667 27.488 1.00 72.50 614 ASN A O 1
ATOM 4470 N N . PRO A 1 615 ? -0.067 4.688 26.651 1.00 55.00 615 PRO A N 1
ATOM 4471 C CA . PRO A 1 615 ? 0.496 4.173 25.393 1.00 55.00 615 PRO A CA 1
ATOM 4472 C C . PRO A 1 615 ? 1.786 3.358 25.569 1.00 55.00 615 PRO A C 1
ATOM 4474 O O . PRO A 1 615 ? 2.113 2.537 24.712 1.00 55.00 615 PRO A O 1
ATOM 4477 N N . ALA A 1 616 ? 2.525 3.556 26.669 1.00 53.66 616 ALA A N 1
ATOM 4478 C CA . ALA A 1 616 ? 3.689 2.730 27.002 1.00 53.66 616 ALA A CA 1
ATOM 4479 C C . ALA A 1 616 ? 3.304 1.303 27.449 1.00 53.66 616 ALA A C 1
ATOM 4481 O O . ALA A 1 616 ? 4.180 0.459 27.600 1.00 53.66 616 ALA A O 1
ATOM 4482 N N . ALA A 1 617 ? 2.014 1.027 27.647 1.00 51.59 617 ALA A N 1
ATOM 4483 C CA . ALA A 1 617 ? 1.495 -0.246 28.144 1.00 51.59 617 ALA A CA 1
ATOM 4484 C C . ALA A 1 617 ? 1.409 -1.375 27.106 1.00 51.59 617 ALA A C 1
ATOM 4486 O O . ALA A 1 617 ? 1.226 -2.552 27.430 1.00 51.59 617 ALA A O 1
ATOM 4487 N N . CYS A 1 618 ? 1.517 -0.998 25.836 1.00 50.44 618 CYS A N 1
ATOM 4488 C CA . CYS A 1 618 ? 1.365 -1.889 24.696 1.00 50.44 618 CYS A CA 1
ATOM 4489 C C . CYS A 1 618 ? 2.689 -2.455 24.172 1.00 50.44 618 CYS A C 1
ATOM 4491 O O . CYS A 1 618 ? 2.727 -3.142 23.148 1.00 50.44 618 CYS A O 1
ATOM 4493 N N . THR A 1 619 ? 3.803 -2.150 24.839 1.00 48.44 619 THR A N 1
ATOM 4494 C CA . THR A 1 619 ? 5.058 -2.858 24.583 1.00 48.44 619 THR A CA 1
ATOM 4495 C C . THR A 1 619 ? 4.960 -4.295 25.107 1.00 48.44 619 THR A C 1
ATOM 4497 O O . THR A 1 619 ? 4.472 -4.479 26.222 1.00 48.44 619 THR A O 1
ATOM 4500 N N . PRO A 1 620 ? 5.379 -5.298 24.314 1.00 44.75 620 PRO A N 1
ATOM 4501 C CA . PRO A 1 620 ? 5.315 -6.710 24.694 1.00 44.75 620 PRO A CA 1
ATOM 4502 C C . PRO A 1 620 ? 6.144 -7.068 25.931 1.00 44.75 620 PRO A C 1
ATOM 4504 O O . PRO A 1 620 ? 7.165 -6.387 26.196 1.00 44.75 620 PRO A O 1
#

Radius of gyration: 44.27 Å; chains: 1; bounding box: 119×81×125 Å

=== Feature glossary ===
A reading guide for the features in this record.

Start from the sequence.

  · Sequence gives the chain of amino acids in standard one-letter code (A=alanine, C=cysteine, …, Y=tyrosine), read N→C. It is the only feature that is directly encoded by the gene; all structural features are derived from the folded form of this sequence.

Fold it, and you get atomic coordinates and the backbone conformation that goes with them.

  · Structure coordinates are given as an mmCIF _atom_site loop: one row per atom with element, residue name, chain id, sequence number, and x/y/z position in Å. Only the four main-chain atoms per residue are included here; side chains are omitted to keep the record compact.

  · Backbone dihedral angles. Every residue except chain termini has a φ (preceding-C → N → Cα → C) and a ψ (N → Cα → C → next-N). They are reported in degrees following the IUPAC sign convention. Secondary structure is essentially a statement about which (φ, ψ) basin each residue occupies.

  · Eight-state secondary structure (DSSP): H is the canonical α-helix, G the tighter 3₁₀-helix, I the wider π-helix; E/B are β-structure, T and S are turns and bends, and '-' is everything else. DSSP derives these from the pattern of main-chain N–H···O=C hydrogen bonds, not from the sequence.

  · SS3 is a coarse helix/strand/coil call (letters a/b/c) made by the P-SEA algorithm from inter-Cα distances and dihedrals. It is less detailed than DSSP but needs only Cα positions.

Summarize the fold with a handful of shape descriptors and a per-residue structural alphabet.

  · Radius of gyration (Rg) is the root-mean-square distance of Cα atoms from their centroid — a single number for overall size and compactness. A globular domain of N residues has Rg ≈ 2.2·N^0.38 Å; an extended or disordered chain has a much larger Rg. The Cα contact count is the number of residue pairs whose Cα atoms are within 8 Å and are more than four positions apart in sequence — a standard proxy for tertiary packing density. The bounding box is the smallest axis-aligned box enclosing all Cα atoms.

  · 3Di is Foldseek's structural alphabet. Each residue is assigned one of twenty discrete states based on how its Cα sits relative to its spatial (not sequential) neighbors. Aligning 3Di strings finds structural homologs roughly as well as full 3D superposition, but orders of magnitude faster.

  · Solvent-accessible surface area (SASA) is the area in Å² traced out by the centre of a 1.4 Å probe sphere (a water molecule) rolled over the protein's van der Waals surface (Shrake–Rupley / Lee–Richards construction). Buried residues have near-zero SASA; fully exposed residues can exceed 200 Å². The total SASA scales roughly with the number of surface residues.

Ask how reliable the model is.

  · For AlphaFold models, the B-factor field carries pLDDT — the model's own estimate of local accuracy on a 0–100 scale. Regions with pLDDT<50 should be treated as essentially unmodeled; they often correspond to intrinsically disordered segments.

  · For experimental (PDB) structures, the B-factor (temperature factor) quantifies the positional spread of each atom in the crystal — a combination of thermal vibration and static disorder — in units of Å². High B-factors mark flexible loops or poorly resolved regions; low B-factors mark the rigid, well-ordered core.

  · Predicted Aligned Error (PAE) is an AlphaFold confidence matrix: entry (i, j) is the expected error in the position of residue j, in ångströms, when the prediction is superimposed on the true structure at residue i. Low PAE within a block of residues means that block is internally rigid and well-predicted; high PAE between two blocks means their relative placement is uncertain even if each block individually is confident.

Place it in context: what it resembles, what it is annotated as, and how it looks.

  · Structural nearest neighbors (via Foldseek easy-search vs the PDB). Reported per hit: target PDB id, E-value, and alignment TM-score. A TM-score above ~0.5 is the conventional threshold for 'same fold'.

  · Functional annotations link the protein to curated databases. InterPro entries identify conserved domains and families by matching the sequence against member-database signatures (Pfam, PROSITE, CDD, …). Gene Ontology (GO) terms describe molecular function, biological process, and cellular component in a controlled vocabulary. CATH places the structure in a hierarchical fold classification (Class/Architecture/Topology/Homologous-superfamily). The organism is the source species.

  · The contact map is a binary N×N matrix image: pixel (i, j) is dark where Cα_i and Cα_j are within 8 Å and |i−j|>4. Because the |i−j|>4 filter removes local helical contacts, off-diagonal stripes parallel to the main diagonal indicate parallel β-sheets; stripes perpendicular to it indicate antiparallel β-sheets. The Ramachandran plot scatters every residue's (φ, ψ) pair against the sterically allowed regions. The PAE heatmap renders the predicted-aligned-error matrix.

  · Six rendered views show the 3D structure from the faces of a cube — i.e. along ±x, ±y, ±z. Rendering representation is drawn randomly per protein from cartoon (secondary-structure ribbons), sticks (backbone bonds), or molecular surface; coloring is either N→C rainbow (blue at the N-terminus through red at the C-terminus) or one color per chain.